Protein AF-A0A8J2MJJ6-F1 (afdb_monomer_lite)

Structure (mmCIF, N/CA/C/O backbone):
data_AF-A0A8J2MJJ6-F1
#
_entry.id   AF-A0A8J2MJJ6-F1
#
loop_
_atom_site.group_PDB
_atom_site.id
_atom_site.type_symbol
_atom_site.label_atom_id
_atom_site.label_alt_id
_atom_site.label_comp_id
_atom_site.label_asym_id
_atom_site.label_entity_id
_atom_site.label_seq_id
_atom_site.pdbx_PDB_ins_code
_atom_site.Cartn_x
_atom_site.Cartn_y
_atom_site.Cartn_z
_atom_site.occupancy
_atom_site.B_iso_or_equiv
_atom_site.auth_seq_id
_atom_site.auth_comp_id
_atom_site.auth_asym_id
_atom_site.auth_atom_id
_atom_site.pdbx_PDB_model_num
ATOM 1 N N . MET A 1 1 ? -18.517 8.571 19.992 1.00 84.81 1 MET A N 1
ATOM 2 C CA . MET A 1 1 ? -18.341 7.914 18.681 1.00 84.81 1 MET A CA 1
ATOM 3 C C . MET A 1 1 ? -19.197 8.511 17.552 1.00 84.81 1 MET A C 1
ATOM 5 O O . MET A 1 1 ? -19.397 7.864 16.522 1.00 84.81 1 MET A O 1
ATOM 9 N N . LYS A 1 2 ? -19.684 9.758 17.660 1.00 85.12 2 LYS A N 1
ATOM 10 C CA . LYS A 1 2 ? -20.504 10.366 16.591 1.00 85.12 2 LYS A CA 1
ATOM 11 C C . LYS A 1 2 ? -19.733 10.505 15.276 1.00 85.12 2 LYS A C 1
ATOM 13 O O . LYS A 1 2 ? -20.265 10.233 14.202 1.00 85.12 2 LYS A O 1
ATOM 18 N N . ILE A 1 3 ? -18.442 10.830 15.363 1.00 86.75 3 ILE A N 1
ATOM 19 C CA . ILE A 1 3 ? -17.573 11.029 14.196 1.00 86.75 3 ILE A CA 1
ATOM 20 C C . ILE A 1 3 ? -17.414 9.770 13.328 1.00 86.75 3 ILE A C 1
ATOM 22 O O . ILE A 1 3 ? -17.288 9.872 12.106 1.00 86.75 3 ILE A O 1
ATOM 26 N N . ASN A 1 4 ? -17.454 8.574 13.927 1.00 92.12 4 ASN A N 1
ATOM 27 C CA . ASN A 1 4 ? -17.310 7.317 13.203 1.00 92.12 4 ASN A CA 1
ATOM 28 C C . ASN A 1 4 ? -18.625 6.544 13.027 1.00 92.12 4 ASN A C 1
ATOM 30 O O . ASN A 1 4 ? -18.599 5.500 12.388 1.00 92.12 4 ASN A O 1
ATOM 34 N N . GLU A 1 5 ? -19.774 7.052 13.483 1.00 91.94 5 GLU A N 1
ATOM 35 C CA . GLU A 1 5 ? -21.062 6.332 13.547 1.00 91.94 5 GLU A CA 1
ATOM 36 C C . GLU A 1 5 ? -21.533 5.696 12.222 1.00 91.94 5 GLU A C 1
ATOM 38 O O . GLU A 1 5 ? -22.182 4.639 12.208 1.00 91.94 5 GLU A O 1
ATOM 43 N N . ASN A 1 6 ? -21.196 6.339 11.103 1.00 91.69 6 ASN A N 1
ATOM 44 C CA . ASN A 1 6 ? -21.551 5.906 9.749 1.00 91.69 6 ASN A CA 1
ATOM 45 C C . ASN A 1 6 ? -20.327 5.475 8.926 1.00 91.69 6 ASN A C 1
ATOM 47 O O . ASN A 1 6 ? -20.420 5.244 7.720 1.00 91.69 6 ASN A O 1
ATOM 51 N N . THR A 1 7 ? -19.168 5.347 9.574 1.00 92.31 7 THR A N 1
ATOM 52 C CA . THR A 1 7 ? -17.912 4.988 8.921 1.00 92.31 7 THR A CA 1
ATOM 53 C C . THR A 1 7 ? -17.757 3.475 8.864 1.00 92.31 7 THR A C 1
ATOM 55 O O . THR A 1 7 ? -17.744 2.795 9.884 1.00 92.31 7 THR A O 1
ATOM 58 N N . ARG A 1 8 ? -17.570 2.935 7.657 1.00 94.62 8 ARG A N 1
ATOM 59 C CA . ARG A 1 8 ? -17.193 1.534 7.439 1.00 94.62 8 ARG A CA 1
ATOM 60 C C . ARG A 1 8 ? -15.858 1.477 6.715 1.00 94.62 8 ARG A C 1
ATOM 62 O O . ARG A 1 8 ? -15.744 1.998 5.606 1.00 94.62 8 ARG A O 1
ATOM 69 N N . ILE A 1 9 ? -14.879 0.797 7.305 1.00 93.69 9 ILE A N 1
ATOM 70 C CA . ILE A 1 9 ? -13.542 0.651 6.722 1.00 93.69 9 ILE A CA 1
ATOM 71 C C . ILE A 1 9 ? -13.375 -0.792 6.264 1.00 93.69 9 ILE A C 1
ATOM 73 O O . ILE A 1 9 ? -13.513 -1.728 7.043 1.00 93.69 9 ILE A O 1
ATOM 77 N N . VAL A 1 10 ? -13.102 -0.978 4.978 1.00 91.44 10 VAL A N 1
ATOM 78 C CA . VAL A 1 10 ? -13.082 -2.299 4.349 1.00 91.44 10 VAL A CA 1
ATOM 79 C C . VAL A 1 10 ? -11.641 -2.682 4.011 1.00 91.44 10 VAL A C 1
ATOM 81 O O . VAL A 1 10 ? -11.024 -2.068 3.142 1.00 91.44 10 VAL A O 1
ATOM 84 N N . GLY A 1 11 ? -11.119 -3.700 4.696 1.00 86.44 11 GLY A N 1
ATOM 85 C CA . GLY A 1 11 ? -9.836 -4.343 4.415 1.00 86.44 11 GLY A CA 1
ATOM 86 C C . GLY A 1 11 ? -9.973 -5.580 3.529 1.00 86.44 11 GLY A C 1
ATOM 87 O O . GLY A 1 11 ? -11.052 -5.910 3.041 1.00 86.44 11 GLY A O 1
ATOM 88 N N . SER A 1 12 ? -8.865 -6.282 3.315 1.00 88.25 12 SER A N 1
ATOM 89 C CA . SER A 1 12 ? -8.806 -7.542 2.569 1.00 88.25 12 SER A CA 1
ATOM 90 C C . SER A 1 12 ? -9.345 -8.736 3.362 1.00 88.25 12 SER A C 1
ATOM 92 O O . SER A 1 12 ? -10.073 -9.542 2.790 1.00 88.25 12 SER A O 1
ATOM 94 N N . LYS A 1 13 ? -9.040 -8.845 4.663 1.00 91.69 13 LYS A N 1
ATOM 95 C CA . LYS A 1 13 ? -9.528 -9.918 5.548 1.00 91.69 13 LYS A CA 1
ATOM 96 C C . LYS A 1 13 ? -10.545 -9.446 6.573 1.00 91.69 13 LYS A C 1
ATOM 98 O O . LYS A 1 13 ? -11.310 -10.267 7.067 1.00 91.69 13 LYS A O 1
ATOM 103 N N . VAL A 1 14 ? -10.538 -8.158 6.909 1.00 96.69 14 VAL A N 1
ATOM 104 C CA . VAL A 1 14 ? -11.404 -7.604 7.955 1.00 96.69 14 VAL A CA 1
ATOM 105 C C . VAL A 1 14 ? -12.248 -6.436 7.464 1.00 96.69 14 VAL A C 1
ATOM 107 O O . VAL A 1 14 ? -11.865 -5.715 6.540 1.00 96.69 14 VAL A O 1
ATOM 110 N N . VAL A 1 15 ? -13.392 -6.228 8.108 1.00 96.50 15 VAL A N 1
ATOM 111 C CA . VAL A 1 15 ? -14.224 -5.030 7.959 1.00 96.50 15 VAL A CA 1
ATOM 112 C C . VAL A 1 15 ? -14.374 -4.384 9.331 1.00 96.50 15 VAL A C 1
ATOM 114 O O . VAL A 1 15 ? -14.760 -5.056 10.280 1.00 96.50 15 VAL A O 1
ATOM 117 N N . LEU A 1 16 ? -14.073 -3.092 9.437 1.00 98.19 16 LEU A N 1
ATOM 118 C CA . LEU A 1 16 ? -14.297 -2.309 10.648 1.00 98.19 16 LEU A CA 1
ATOM 119 C C . LEU A 1 16 ? -15.645 -1.604 10.545 1.00 98.19 16 LEU A C 1
ATOM 121 O O . LEU A 1 16 ? -15.906 -0.882 9.574 1.00 98.19 16 LEU A O 1
ATOM 125 N N . VAL A 1 17 ? -16.493 -1.814 11.546 1.00 96.88 17 VAL A N 1
ATOM 126 C CA . VAL A 1 17 ? -17.811 -1.181 11.656 1.00 96.88 17 VAL A CA 1
ATOM 127 C C . VAL A 1 17 ? -17.960 -0.500 13.012 1.00 96.88 17 VAL A C 1
ATOM 129 O O . VAL A 1 17 ? -17.363 -0.961 13.977 1.00 96.88 17 VAL A O 1
ATOM 132 N N . PRO A 1 18 ? -18.754 0.570 13.134 1.00 96.62 18 PRO A N 1
ATOM 133 C CA . PRO A 1 18 ? -18.891 1.284 14.401 1.00 96.62 18 PRO A CA 1
ATOM 134 C C . PRO A 1 18 ? -19.569 0.384 15.432 1.00 96.62 18 PRO A C 1
ATOM 136 O O . PRO A 1 18 ? -20.508 -0.342 15.083 1.00 96.62 18 PRO A O 1
ATOM 139 N N . TYR A 1 19 ? -19.111 0.420 16.683 1.00 96.50 19 TYR A N 1
ATOM 140 C CA . TYR A 1 19 ? -19.786 -0.298 17.764 1.00 96.50 19 TYR A CA 1
ATOM 141 C C . TYR A 1 19 ? -21.174 0.303 18.019 1.00 96.50 19 TYR A C 1
ATOM 143 O O . TYR A 1 19 ? -21.346 1.519 18.085 1.00 96.50 19 TYR A O 1
ATOM 151 N N . LYS A 1 20 ? -22.184 -0.569 18.057 1.00 95.06 20 LYS A N 1
ATOM 152 C CA . LYS A 1 20 ? -23.613 -0.247 18.146 1.00 95.06 20 LYS A CA 1
ATOM 153 C C . LYS A 1 20 ? -24.289 -1.266 19.055 1.00 95.06 20 LYS A C 1
ATOM 155 O O . LYS A 1 20 ? -23.831 -2.405 19.138 1.00 95.06 20 LYS A O 1
ATOM 160 N N . LYS A 1 21 ? -25.446 -0.891 19.604 1.00 95.75 21 LYS A N 1
ATOM 161 C CA . LYS A 1 21 ? -26.267 -1.691 20.528 1.00 95.75 21 LYS A CA 1
ATOM 162 C C . LYS A 1 21 ? -26.433 -3.170 20.145 1.00 95.75 21 LYS A C 1
ATOM 164 O O . LYS A 1 21 ? -26.354 -4.044 20.996 1.00 95.75 21 LYS A O 1
ATOM 169 N N . LYS A 1 22 ? -26.590 -3.476 18.852 1.00 95.31 22 LYS A N 1
ATOM 170 C CA . LYS A 1 22 ? -26.747 -4.855 18.343 1.00 95.31 22 LYS A CA 1
ATOM 171 C C . LYS A 1 22 ? -25.532 -5.779 18.541 1.00 95.31 22 LYS A C 1
ATOM 173 O O . LYS A 1 22 ? -25.658 -6.975 18.324 1.00 95.31 22 LYS A O 1
ATOM 178 N N . TYR A 1 23 ? -24.357 -5.240 18.868 1.00 96.88 23 TYR A N 1
ATOM 179 C CA . TYR A 1 23 ? -23.132 -6.018 19.089 1.00 96.88 23 TYR A CA 1
ATOM 180 C C . TYR A 1 23 ? -22.866 -6.305 20.575 1.00 96.88 23 TYR A C 1
ATOM 182 O O . TYR A 1 23 ? -22.004 -7.127 20.877 1.00 96.88 23 TYR A O 1
ATOM 190 N N . VAL A 1 24 ? -23.604 -5.652 21.482 1.00 97.19 24 VAL A N 1
ATOM 191 C CA . VAL A 1 24 ? -23.372 -5.691 22.936 1.00 97.19 24 VAL A CA 1
ATOM 192 C C . VAL A 1 24 ? -23.472 -7.109 23.484 1.00 97.19 24 VAL A C 1
ATOM 194 O O . VAL A 1 24 ? -22.571 -7.549 24.182 1.00 97.19 24 VAL A O 1
ATOM 197 N N . GLU A 1 25 ? -24.497 -7.877 23.106 1.00 96.75 25 GLU A N 1
ATOM 198 C CA . GLU A 1 25 ? -24.670 -9.244 23.619 1.00 96.75 25 GLU A CA 1
ATOM 199 C C . GLU A 1 25 ? -23.474 -10.146 23.300 1.00 96.75 25 GLU A C 1
ATOM 201 O O . GLU A 1 25 ? -23.004 -10.890 24.162 1.00 96.75 25 GLU A O 1
ATOM 206 N N . ARG A 1 26 ? -22.953 -10.066 22.066 1.00 95.62 26 ARG A N 1
ATOM 207 C CA . ARG A 1 26 ? -21.780 -10.843 21.647 1.00 95.62 26 ARG A CA 1
ATOM 208 C C . ARG A 1 26 ? -20.516 -10.357 22.348 1.00 95.62 26 ARG A C 1
ATOM 210 O O . ARG A 1 26 ? -19.723 -11.188 22.781 1.00 95.62 26 ARG A O 1
ATOM 217 N N . TYR A 1 27 ? -20.349 -9.041 22.465 1.00 96.19 27 TYR A N 1
ATOM 218 C CA . TYR A 1 27 ? -19.224 -8.427 23.166 1.00 96.19 27 TYR A CA 1
ATOM 219 C C . TYR A 1 27 ? -19.194 -8.838 24.645 1.00 96.19 27 TYR A C 1
ATOM 221 O O . TYR A 1 27 ? -18.171 -9.315 25.129 1.00 96.19 27 TYR A O 1
ATOM 229 N N . HIS A 1 28 ? -20.343 -8.798 25.321 1.00 96.62 28 HIS A N 1
ATOM 230 C CA . HIS A 1 28 ? -20.502 -9.250 26.700 1.00 96.62 28 HIS A CA 1
ATOM 231 C C . HIS A 1 28 ? -20.108 -10.728 26.876 1.00 96.62 28 HIS A C 1
ATOM 233 O O . HIS A 1 28 ? -19.464 -11.078 27.861 1.00 96.62 28 HIS A O 1
ATOM 239 N N . GLN A 1 29 ? -20.404 -11.615 25.910 1.00 96.44 29 GLN A N 1
ATOM 240 C CA . GLN A 1 29 ? -19.910 -13.001 25.990 1.00 96.44 29 GLN A CA 1
ATOM 241 C C . GLN A 1 29 ? -18.379 -13.089 25.957 1.00 96.44 29 GLN A C 1
ATOM 243 O O . GLN A 1 29 ? -17.812 -13.948 26.629 1.00 96.44 29 GLN A O 1
ATOM 248 N N . TRP A 1 30 ? -17.698 -12.227 25.195 1.00 96.06 30 TRP A N 1
ATOM 249 C CA . TRP A 1 30 ? -16.234 -12.168 25.217 1.00 96.06 30 TRP A CA 1
ATOM 250 C C . TRP A 1 30 ? -15.717 -11.646 26.554 1.00 96.06 30 TRP A C 1
ATOM 252 O O . TRP A 1 30 ? -14.783 -12.224 27.108 1.00 96.06 30 TRP A O 1
ATOM 262 N N . MET A 1 31 ? -16.364 -10.622 27.108 1.00 95.69 31 MET A N 1
ATOM 263 C CA . MET A 1 31 ? -15.999 -10.037 28.398 1.00 95.69 31 MET A CA 1
ATOM 264 C C . MET A 1 31 ? -16.260 -10.956 29.593 1.00 95.69 31 MET A C 1
ATOM 266 O O . MET A 1 31 ? -15.887 -10.597 30.695 1.00 95.69 31 MET A O 1
ATOM 270 N N . LYS A 1 32 ? -16.798 -12.170 29.419 1.00 95.31 32 LYS A N 1
ATOM 271 C CA . LYS A 1 32 ? -16.792 -13.214 30.467 1.00 95.31 32 LYS A CA 1
ATOM 272 C C . LYS A 1 32 ? -15.454 -13.944 30.599 1.00 95.31 32 LYS A C 1
ATOM 274 O O . LYS A 1 32 ? -15.270 -14.726 31.526 1.00 95.31 32 LYS A O 1
ATOM 279 N N . SER A 1 33 ? -14.540 -13.758 29.649 1.00 96.62 33 SER A N 1
ATOM 280 C CA . SER A 1 33 ? -13.234 -14.409 29.668 1.00 96.62 33 SER A CA 1
ATOM 281 C C . SER A 1 33 ? -12.250 -13.623 30.532 1.00 96.62 33 SER A C 1
ATOM 283 O O . SER A 1 33 ? -11.837 -12.536 30.137 1.00 96.62 33 SER A O 1
ATOM 285 N N . GLU A 1 34 ? -11.762 -14.231 31.614 1.00 95.94 34 GLU A N 1
ATOM 286 C CA . GLU A 1 34 ? -10.716 -13.652 32.481 1.00 95.94 34 GLU A CA 1
ATOM 287 C C . GLU A 1 34 ? -9.446 -13.282 31.693 1.00 95.94 34 GLU A C 1
ATOM 289 O O . GLU A 1 34 ? -8.884 -12.209 31.879 1.00 95.94 34 GLU A O 1
ATOM 294 N N . GLU A 1 35 ? -9.039 -14.128 30.733 1.00 94.38 35 GLU A N 1
ATOM 295 C CA . GLU A 1 35 ? -7.921 -13.837 29.815 1.00 94.38 35 GLU A CA 1
ATOM 296 C C . GLU A 1 35 ? -8.117 -12.503 29.074 1.00 94.38 35 GLU A C 1
ATOM 298 O O . GLU A 1 35 ? -7.177 -11.725 28.944 1.00 94.38 35 GLU A O 1
ATOM 303 N N . LEU A 1 36 ? -9.324 -12.239 28.560 1.00 94.69 36 LEU A N 1
ATOM 304 C CA . LEU A 1 36 ? -9.599 -11.009 27.818 1.00 94.69 36 LEU A CA 1
ATOM 305 C C . LEU A 1 36 ? -9.658 -9.809 28.757 1.00 94.69 36 LEU A C 1
ATOM 307 O O . LEU A 1 36 ? -8.969 -8.837 28.480 1.00 94.69 36 LEU A O 1
ATOM 311 N N . GLN A 1 37 ? -10.380 -9.921 29.875 1.00 94.88 37 GLN A N 1
ATOM 312 C CA . GLN A 1 37 ? -10.460 -8.881 30.906 1.00 94.88 37 GLN A CA 1
ATOM 313 C C . GLN A 1 37 ? -9.070 -8.436 31.381 1.00 94.88 37 GLN A C 1
ATOM 315 O O . GLN A 1 37 ? -8.785 -7.243 31.415 1.00 94.88 37 GLN A O 1
ATOM 320 N N . TYR A 1 38 ? -8.173 -9.385 31.674 1.00 94.31 38 TYR A N 1
ATOM 321 C CA . TYR A 1 38 ? -6.800 -9.080 32.078 1.00 94.31 38 TYR A CA 1
ATOM 322 C C . TYR A 1 38 ? -6.031 -8.326 30.985 1.00 94.31 38 TYR A C 1
ATOM 324 O O . TYR A 1 38 ? -5.415 -7.292 31.244 1.00 94.31 38 TYR A O 1
ATOM 332 N N . LEU A 1 39 ? -6.088 -8.824 29.744 1.00 91.56 39 LEU A N 1
ATOM 333 C CA . LEU A 1 39 ? -5.346 -8.246 28.622 1.00 91.56 39 LEU A CA 1
ATOM 334 C C . LEU A 1 39 ? -5.864 -6.867 28.194 1.00 91.56 39 LEU A C 1
ATOM 336 O O . LEU A 1 39 ? -5.083 -6.097 27.634 1.00 91.56 39 LEU A O 1
ATOM 340 N N . THR A 1 40 ? -7.145 -6.571 28.419 1.00 90.94 40 THR A N 1
ATOM 341 C CA . THR A 1 40 ? -7.770 -5.272 28.117 1.00 90.94 40 THR A CA 1
ATOM 342 C C . THR A 1 40 ? -7.882 -4.356 29.335 1.00 90.94 40 THR A C 1
ATOM 344 O O . THR A 1 40 ? -8.346 -3.230 29.189 1.00 90.94 40 THR A O 1
ATOM 347 N N . GLY A 1 41 ? -7.488 -4.814 30.529 1.00 89.25 41 GLY A N 1
ATOM 348 C CA . GLY A 1 41 ? -7.658 -4.062 31.777 1.00 89.25 41 GLY A CA 1
ATOM 349 C C . GLY A 1 41 ? -9.124 -3.754 32.101 1.00 89.25 41 GLY A C 1
ATOM 350 O O . GLY A 1 41 ? -9.420 -2.692 32.638 1.00 89.25 41 GLY A O 1
ATOM 351 N N . SER A 1 42 ? -10.048 -4.636 31.711 1.00 90.50 42 SER A N 1
ATOM 352 C CA . SER A 1 42 ? -11.493 -4.433 31.857 1.00 90.50 42 SER A CA 1
ATOM 353 C C . SER A 1 42 ? -12.050 -5.153 33.082 1.00 90.50 42 SER A C 1
ATOM 355 O O . SER A 1 42 ? -11.649 -6.275 33.383 1.00 90.50 42 SER A O 1
ATOM 357 N N . GLU A 1 43 ? -13.017 -4.529 33.750 1.00 91.12 43 GLU A N 1
ATOM 358 C CA . GLU A 1 43 ? -13.764 -5.135 34.854 1.00 91.12 43 GLU A CA 1
ATOM 359 C C . GLU A 1 43 ? -15.009 -5.883 34.338 1.00 91.12 43 GLU A C 1
ATOM 361 O O . GLU A 1 43 ? -15.566 -5.511 33.300 1.00 91.12 43 GLU A O 1
ATOM 366 N N . PRO A 1 44 ? -15.459 -6.951 35.024 1.00 92.94 44 PRO A N 1
ATOM 367 C CA . PRO A 1 44 ? -16.682 -7.652 34.657 1.00 92.94 44 PRO A CA 1
ATOM 368 C C . PRO A 1 44 ? -17.914 -6.770 34.892 1.00 92.94 44 PRO A C 1
ATOM 370 O O . PRO A 1 44 ? -18.130 -6.281 35.997 1.00 92.94 44 PRO A O 1
ATOM 373 N N . LEU A 1 45 ? -18.756 -6.643 33.868 1.00 94.94 45 LEU A N 1
ATOM 374 C CA . LEU A 1 45 ? -20.013 -5.896 33.915 1.00 94.94 45 LEU A CA 1
ATOM 375 C C . LEU A 1 45 ? -21.214 -6.821 33.696 1.00 94.94 45 LEU A C 1
ATOM 377 O O . LEU A 1 45 ? -21.127 -7.839 33.002 1.00 94.94 45 LEU A O 1
ATOM 381 N N . THR A 1 46 ? -22.359 -6.446 34.257 1.00 96.62 46 THR A N 1
ATOM 382 C CA . THR A 1 46 ? -23.663 -7.009 33.887 1.00 96.62 46 THR A CA 1
ATOM 383 C C . THR A 1 46 ? -24.035 -6.621 32.453 1.00 96.62 46 THR A C 1
ATOM 385 O O . THR A 1 46 ? -23.484 -5.684 31.872 1.00 96.62 46 THR A O 1
ATOM 388 N N . ILE A 1 47 ? -24.982 -7.341 31.844 1.00 96.62 47 ILE A N 1
ATOM 389 C CA . ILE A 1 47 ? -25.407 -7.033 30.472 1.00 96.62 47 ILE A CA 1
ATOM 390 C C . ILE A 1 47 ? -26.077 -5.650 30.385 1.00 96.62 47 ILE A C 1
ATOM 392 O O . ILE A 1 47 ? -25.912 -4.945 29.392 1.00 96.62 47 ILE A O 1
ATOM 396 N N . GLU A 1 48 ? -26.788 -5.224 31.430 1.00 96.50 48 GLU A N 1
ATOM 397 C CA . GLU A 1 48 ? -27.381 -3.891 31.533 1.00 96.50 48 GLU A CA 1
ATOM 398 C C . GLU A 1 48 ? -26.311 -2.791 31.596 1.00 96.50 48 GLU A C 1
ATOM 400 O O . GLU A 1 48 ? -26.426 -1.786 30.890 1.00 96.50 48 GLU A O 1
ATOM 405 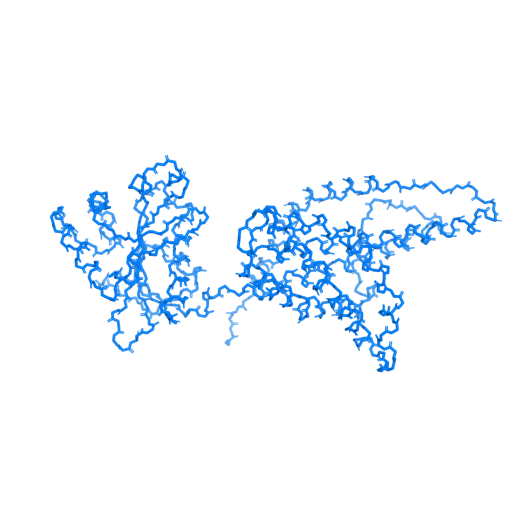N N . GLU A 1 49 ? -25.251 -2.991 32.382 1.00 96.38 49 GLU A N 1
ATOM 406 C CA . GLU A 1 49 ? -24.112 -2.066 32.466 1.00 96.38 49 GLU A CA 1
ATOM 407 C C . GLU A 1 49 ? -23.347 -1.981 31.138 1.00 96.38 49 GLU A C 1
ATOM 409 O O . GLU A 1 49 ? -22.967 -0.890 30.721 1.00 96.38 49 GLU A O 1
ATOM 414 N N . GLU A 1 50 ? -23.195 -3.091 30.410 1.00 96.19 50 GLU A N 1
ATOM 415 C CA . GLU A 1 50 ? -22.605 -3.100 29.063 1.00 96.19 50 GLU A CA 1
ATOM 416 C C . GLU A 1 50 ? -23.414 -2.250 28.071 1.00 96.19 50 GLU A C 1
ATOM 418 O O . GLU A 1 50 ? -22.848 -1.517 27.254 1.00 96.19 50 GLU A O 1
ATOM 423 N N . TYR A 1 51 ? -24.749 -2.290 28.150 1.00 97.44 51 TYR A N 1
ATOM 424 C CA . TYR A 1 51 ? -25.598 -1.414 27.339 1.00 97.44 51 TYR A CA 1
ATOM 425 C C . TYR A 1 51 ? -25.422 0.062 27.702 1.00 97.44 51 TYR A C 1
ATOM 427 O O . TYR A 1 51 ? -25.325 0.897 26.799 1.00 97.44 51 TYR A O 1
ATOM 435 N N . GLN A 1 52 ? -25.353 0.386 28.995 1.00 96.38 52 GLN A N 1
ATOM 436 C CA . GLN A 1 52 ? -25.121 1.755 29.466 1.00 96.38 52 GLN A CA 1
ATOM 437 C C . GLN A 1 52 ? -23.734 2.264 29.051 1.00 96.38 52 GLN A C 1
ATOM 439 O O . GLN A 1 52 ? -23.595 3.393 28.577 1.00 96.38 52 GLN A O 1
ATOM 444 N N . MET A 1 53 ? -22.710 1.416 29.153 1.00 94.00 53 MET A N 1
ATOM 445 C CA . MET A 1 53 ? -21.349 1.721 28.721 1.00 94.00 53 MET A CA 1
ATOM 446 C C . MET A 1 53 ? -21.269 1.916 27.203 1.00 94.00 53 MET A C 1
ATOM 448 O O . MET A 1 53 ? -20.622 2.844 26.719 1.00 94.00 53 MET A O 1
ATOM 452 N N . GLN A 1 54 ? -21.968 1.090 26.422 1.00 95.44 54 GLN A N 1
ATOM 453 C CA . GLN A 1 54 ? -22.039 1.276 24.975 1.00 95.44 54 GLN A CA 1
ATOM 454 C C . GLN A 1 54 ? -22.677 2.622 24.613 1.00 95.44 54 GLN A C 1
ATOM 456 O O . GLN A 1 54 ? -22.205 3.288 23.688 1.00 95.44 54 GLN A O 1
ATOM 461 N N . GLU A 1 55 ? -23.736 3.027 25.315 1.00 94.69 55 GLU A N 1
ATOM 462 C CA . GLU A 1 55 ? -24.397 4.318 25.114 1.00 94.69 55 GLU A CA 1
ATOM 463 C C . GLU A 1 55 ? -23.500 5.498 25.513 1.00 94.69 55 GLU A C 1
ATOM 465 O O . GLU A 1 55 ? -23.418 6.480 24.768 1.00 94.69 55 GLU A O 1
ATOM 470 N N . SER A 1 56 ? -22.762 5.395 26.622 1.00 94.12 56 SER A N 1
ATOM 471 C CA . SER A 1 56 ? -21.815 6.438 27.029 1.00 94.12 56 SER A CA 1
ATOM 472 C C . SER A 1 56 ? -20.693 6.605 25.999 1.00 94.12 56 SER A C 1
ATOM 474 O O . SER A 1 56 ? -20.446 7.716 25.534 1.00 94.12 56 SER A O 1
ATOM 476 N N . TRP A 1 57 ? -20.098 5.506 25.522 1.00 92.06 57 TRP A N 1
ATOM 477 C CA . TRP A 1 57 ? -19.074 5.541 24.471 1.00 92.06 57 TRP A CA 1
ATOM 478 C C . TRP A 1 57 ? -19.621 6.068 23.146 1.00 92.06 57 TRP A C 1
ATOM 480 O O . TRP A 1 57 ? -18.936 6.784 22.411 1.00 92.06 57 TRP A O 1
ATOM 490 N N . HIS A 1 58 ? -20.875 5.745 22.826 1.00 91.81 58 HIS A N 1
ATOM 491 C CA . HIS A 1 58 ? -21.516 6.259 21.625 1.00 91.81 58 HIS A CA 1
ATOM 492 C C . HIS A 1 58 ? -21.570 7.793 21.628 1.00 91.81 58 HIS A C 1
ATOM 494 O O . HIS A 1 58 ? -21.258 8.422 20.611 1.00 91.81 58 HIS A O 1
ATOM 500 N N . ASN A 1 59 ? -21.870 8.380 22.787 1.00 91.56 59 ASN A N 1
ATOM 501 C CA . ASN A 1 59 ? -21.980 9.821 22.986 1.00 91.56 59 ASN A CA 1
ATOM 502 C C . ASN A 1 59 ? -20.646 10.540 23.249 1.00 91.56 59 ASN A C 1
ATOM 504 O O . ASN A 1 59 ? -20.615 11.762 23.158 1.00 91.56 59 ASN A O 1
ATOM 508 N N . ASP A 1 60 ? -19.559 9.814 23.513 1.00 89.81 60 ASP A N 1
ATOM 509 C CA . ASP A 1 60 ? -18.230 10.383 23.774 1.00 89.81 60 ASP A CA 1
ATOM 510 C C . ASP A 1 60 ? -17.548 10.887 22.487 1.00 89.81 60 ASP A C 1
ATOM 512 O O . ASP A 1 60 ? -17.204 10.103 21.599 1.00 89.81 60 ASP A O 1
ATOM 516 N N . ASP A 1 61 ? -17.336 12.194 22.359 1.00 87.88 61 ASP A N 1
ATOM 517 C CA . ASP A 1 61 ? -16.725 12.796 21.167 1.00 87.88 61 ASP A CA 1
ATOM 518 C C . ASP A 1 61 ? -15.224 12.481 21.017 1.00 87.88 61 ASP A C 1
ATOM 520 O O . ASP A 1 61 ? -14.696 12.538 19.904 1.00 87.88 61 ASP A O 1
ATOM 524 N N . ASN A 1 62 ? -14.564 12.044 22.092 1.00 89.69 62 ASN A N 1
ATOM 525 C CA . ASN A 1 62 ? -13.139 11.721 22.118 1.00 89.69 62 ASN A CA 1
ATOM 526 C C . ASN A 1 62 ? -12.857 10.223 21.942 1.00 89.69 62 ASN A C 1
ATOM 528 O O . ASN A 1 62 ? -11.701 9.798 21.959 1.00 89.69 62 ASN A O 1
ATOM 532 N N . LYS A 1 63 ? -13.892 9.405 21.723 1.00 91.00 63 LYS A N 1
ATOM 533 C CA . LYS A 1 63 ? -13.751 7.957 21.544 1.00 91.00 63 LYS A CA 1
ATOM 534 C C . LYS A 1 63 ? -14.257 7.488 20.185 1.00 91.00 63 LYS A C 1
ATOM 536 O O . LYS A 1 63 ? -15.383 7.774 19.766 1.00 91.00 63 LYS A O 1
ATOM 541 N N . CYS A 1 64 ? -13.430 6.692 19.509 1.00 93.94 64 CYS A N 1
ATOM 542 C CA . CYS A 1 64 ? -13.760 5.996 18.268 1.00 93.94 64 CYS A CA 1
ATOM 543 C C . CYS A 1 64 ? -13.553 4.488 18.429 1.00 93.94 64 CYS A C 1
ATOM 545 O O . CYS A 1 64 ? -12.431 4.005 18.302 1.00 93.94 64 CYS A O 1
ATOM 547 N N . THR A 1 65 ? -14.635 3.737 18.630 1.00 95.81 65 THR A N 1
ATOM 548 C CA . THR A 1 65 ? -14.596 2.267 18.691 1.00 95.81 65 THR A CA 1
ATOM 549 C C . THR A 1 65 ? -15.110 1.649 17.398 1.00 95.81 65 THR A C 1
ATOM 551 O O . THR A 1 65 ? -16.171 2.020 16.881 1.00 95.81 65 THR A O 1
ATOM 554 N N . PHE A 1 66 ? -14.385 0.657 16.893 1.00 97.94 66 PHE A N 1
ATOM 555 C CA . PHE A 1 66 ? -14.819 -0.190 15.795 1.00 97.94 66 PHE A CA 1
ATOM 556 C C . PHE A 1 66 ? -14.828 -1.656 16.210 1.00 97.94 66 PHE A C 1
ATOM 558 O O . PHE A 1 66 ? -13.860 -2.164 16.763 1.00 97.94 66 PHE A O 1
ATOM 565 N N . ILE A 1 67 ? -15.885 -2.365 15.835 1.00 98.12 67 ILE A N 1
ATOM 566 C CA . ILE A 1 67 ? -15.923 -3.821 15.846 1.00 98.12 67 ILE A CA 1
ATOM 567 C C . ILE A 1 67 ? -15.228 -4.343 14.589 1.00 98.12 67 ILE A C 1
ATOM 569 O O . ILE A 1 67 ? -15.481 -3.877 13.473 1.00 98.12 67 ILE A O 1
ATOM 573 N N . ILE A 1 68 ? -14.360 -5.329 14.783 1.00 98.44 68 ILE A N 1
ATOM 574 C CA . ILE A 1 68 ? -13.633 -6.031 13.734 1.00 98.44 68 ILE A CA 1
ATOM 575 C C . ILE A 1 68 ? -14.464 -7.239 13.312 1.00 98.44 68 ILE A C 1
ATOM 577 O O . ILE A 1 68 ? -14.754 -8.124 14.120 1.00 98.44 68 ILE A O 1
ATOM 581 N N . LEU A 1 69 ? -14.816 -7.293 12.030 1.00 97.88 69 LEU A N 1
ATOM 582 C CA . LEU A 1 69 ? -15.528 -8.409 11.418 1.00 97.88 69 LEU A CA 1
ATOM 583 C C . LEU A 1 69 ? -14.598 -9.207 10.501 1.00 97.88 69 LEU A C 1
ATOM 585 O O . LEU A 1 69 ? -13.820 -8.611 9.754 1.00 97.88 69 LEU A O 1
ATOM 589 N N . ASP A 1 70 ? -14.714 -10.535 10.494 1.00 96.38 70 ASP A N 1
ATOM 590 C CA . ASP A 1 70 ? -14.137 -11.389 9.450 1.00 96.38 70 ASP A CA 1
ATOM 591 C C . ASP A 1 70 ? -14.894 -11.153 8.141 1.00 96.38 70 ASP A C 1
ATOM 593 O O . ASP A 1 70 ? -16.083 -11.458 8.029 1.00 96.38 70 ASP A O 1
ATOM 597 N N . ARG A 1 71 ? -14.198 -10.628 7.130 1.00 91.69 71 ARG A N 1
ATOM 598 C CA . ARG A 1 71 ? -14.793 -10.301 5.833 1.00 91.69 71 ARG A CA 1
ATOM 599 C C . ARG A 1 71 ? -15.389 -11.524 5.136 1.00 91.69 71 ARG A C 1
ATOM 601 O O . ARG A 1 71 ? -16.473 -11.434 4.570 1.00 91.69 71 ARG A O 1
ATOM 608 N N . ASN A 1 72 ? -14.705 -12.667 5.191 1.00 89.81 72 ASN A N 1
ATOM 609 C CA . ASN A 1 72 ? -15.155 -13.873 4.496 1.00 89.81 72 ASN A CA 1
ATOM 610 C C . ASN A 1 72 ? -16.461 -14.419 5.086 1.00 89.81 72 ASN A C 1
ATOM 612 O O . ASN A 1 72 ? -17.233 -15.053 4.364 1.00 89.81 72 ASN A O 1
ATOM 616 N N . ARG A 1 73 ? -16.682 -14.212 6.393 1.00 90.44 73 ARG A N 1
ATOM 617 C CA . ARG A 1 73 ? -17.941 -14.549 7.072 1.00 90.44 73 ARG A CA 1
ATOM 618 C C . ARG A 1 73 ? -18.991 -13.477 6.827 1.00 90.44 73 ARG A C 1
ATOM 620 O O . ARG A 1 73 ? -20.096 -13.816 6.433 1.00 90.44 73 ARG A O 1
ATOM 627 N N . PHE A 1 74 ? -18.616 -12.206 6.929 1.00 88.44 74 PHE A N 1
ATOM 628 C CA . PHE A 1 74 ? -19.512 -11.068 6.724 1.00 8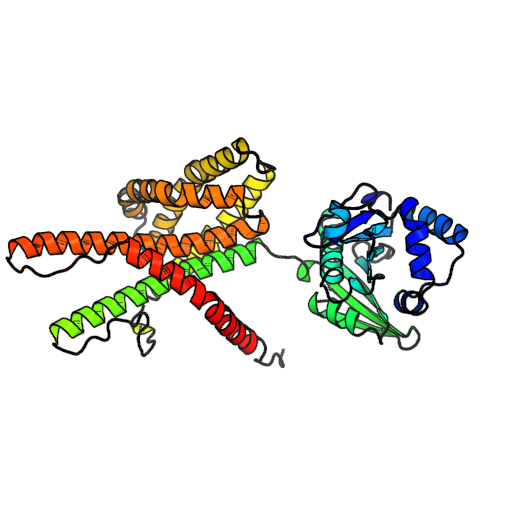8.44 74 PHE A CA 1
ATOM 629 C C . PHE A 1 74 ? -20.205 -11.071 5.360 1.00 88.44 74 PHE A C 1
ATOM 631 O O . PHE A 1 74 ? -21.383 -10.744 5.273 1.00 88.44 74 PHE A O 1
ATOM 638 N N . ASP A 1 75 ? -19.506 -11.492 4.305 1.00 81.25 75 ASP A N 1
ATOM 639 C CA . ASP A 1 75 ? -20.089 -11.593 2.963 1.00 81.25 75 ASP A CA 1
ATOM 640 C C . ASP A 1 75 ? -21.127 -12.739 2.842 1.00 81.25 75 ASP A C 1
ATOM 642 O O . ASP A 1 75 ? -21.838 -12.824 1.841 1.00 81.25 75 ASP A O 1
ATOM 646 N N . LYS A 1 76 ? -21.223 -13.630 3.841 1.00 82.31 76 LYS A N 1
ATOM 647 C CA . LYS A 1 76 ? -22.074 -14.836 3.847 1.00 82.31 76 LYS A CA 1
ATOM 648 C C . LYS A 1 76 ? -23.116 -14.866 4.968 1.00 82.31 76 LYS A C 1
ATOM 650 O O . LYS A 1 76 ? -24.132 -15.538 4.822 1.00 82.31 76 LYS A O 1
ATOM 655 N N . THR A 1 77 ? -22.852 -14.207 6.091 1.00 86.75 77 THR A N 1
ATOM 656 C CA . THR A 1 77 ? -23.655 -14.267 7.320 1.00 86.75 77 THR A CA 1
ATOM 657 C C . THR A 1 77 ? -24.003 -12.868 7.818 1.00 86.75 77 THR A C 1
ATOM 659 O O . THR A 1 77 ? -23.644 -11.859 7.214 1.00 86.75 77 THR A O 1
ATOM 662 N N . ASN A 1 78 ? -24.719 -12.779 8.940 1.00 88.69 78 ASN A N 1
ATOM 663 C CA . ASN A 1 78 ? -25.019 -11.486 9.541 1.00 88.69 78 ASN A CA 1
ATOM 664 C C . ASN A 1 78 ? -23.751 -10.841 10.169 1.00 88.69 78 ASN A C 1
ATOM 666 O O . ASN A 1 78 ? -22.737 -11.516 10.400 1.00 88.69 78 ASN A O 1
ATOM 670 N N . PRO A 1 79 ? -23.787 -9.525 10.463 1.00 90.44 79 PRO A N 1
ATOM 671 C CA . PRO A 1 79 ? -22.646 -8.818 11.039 1.00 90.44 79 PRO A CA 1
ATOM 672 C C . PRO A 1 79 ? -22.225 -9.314 12.429 1.00 90.44 79 PRO A C 1
ATOM 674 O O . PRO A 1 79 ? -21.046 -9.230 12.749 1.00 90.44 79 PRO A O 1
ATOM 677 N N . VAL A 1 80 ? -23.159 -9.811 13.244 1.00 93.88 80 VAL A N 1
ATOM 678 C CA . VAL A 1 80 ? -22.894 -10.245 14.627 1.00 93.88 80 VAL A CA 1
ATOM 679 C C . VAL A 1 80 ? -22.097 -11.554 14.635 1.00 93.88 80 VAL A C 1
ATOM 681 O O . VAL A 1 80 ? -21.080 -11.651 15.312 1.00 93.88 80 VAL A O 1
ATOM 684 N N . ASP A 1 81 ? -22.464 -12.516 13.790 1.00 93.38 81 ASP A N 1
ATOM 685 C CA . ASP A 1 81 ? -21.765 -13.808 13.660 1.00 93.38 81 ASP A CA 1
ATOM 686 C C . ASP A 1 81 ? -20.364 -13.678 13.046 1.00 93.38 81 ASP A C 1
ATOM 688 O O . ASP A 1 81 ? -19.526 -14.580 13.125 1.00 93.38 81 ASP A O 1
ATOM 692 N N . SER A 1 82 ? -20.106 -12.535 12.413 1.00 95.88 82 SER A N 1
ATOM 693 C CA . SER A 1 82 ? -18.826 -12.222 11.785 1.00 95.88 82 SER A CA 1
ATOM 694 C C . SER A 1 82 ? -17.864 -11.511 12.735 1.00 95.88 82 SER A C 1
ATOM 696 O O . SER A 1 82 ? -16.725 -11.263 12.347 1.00 95.88 82 SER A O 1
ATOM 698 N N . MET A 1 83 ? -18.300 -11.162 13.949 1.00 97.75 83 MET A N 1
ATOM 699 C CA . MET A 1 83 ? -17.491 -10.464 14.947 1.00 97.75 83 MET A CA 1
ATOM 700 C C . MET A 1 83 ? -16.278 -11.298 15.369 1.00 97.75 83 MET A C 1
ATOM 702 O O . MET A 1 83 ? -16.418 -12.463 15.735 1.00 97.75 83 MET A O 1
ATOM 706 N N . ILE A 1 84 ? -15.087 -10.691 15.341 1.00 98.00 84 ILE A N 1
ATOM 707 C CA . ILE A 1 84 ? -13.835 -11.336 15.774 1.00 98.00 84 ILE A CA 1
ATOM 708 C C . ILE A 1 84 ? -13.055 -10.564 16.842 1.00 98.00 84 ILE A C 1
ATOM 710 O O . ILE A 1 84 ? -12.153 -11.131 17.462 1.00 98.00 84 ILE A O 1
ATOM 714 N N . GLY A 1 85 ? -13.381 -9.291 17.055 1.00 97.88 85 GLY A N 1
ATOM 715 C CA . GLY A 1 85 ? -12.760 -8.437 18.061 1.00 97.88 85 GLY A CA 1
ATOM 716 C C . GLY A 1 85 ? -13.176 -6.978 17.903 1.00 97.88 85 GLY A C 1
ATOM 717 O O . GLY A 1 85 ? -14.149 -6.688 17.205 1.00 97.88 85 GLY A O 1
ATOM 718 N N . ASP A 1 86 ? -12.415 -6.068 18.492 1.00 97.75 86 ASP A N 1
ATOM 719 C CA . ASP A 1 86 ? -12.615 -4.621 18.414 1.00 97.75 86 ASP A CA 1
ATOM 720 C C . ASP A 1 86 ? -11.277 -3.864 18.400 1.00 97.75 86 ASP A C 1
ATOM 722 O O . ASP A 1 86 ? -10.201 -4.418 18.647 1.00 97.75 86 ASP A O 1
ATOM 726 N N . THR A 1 87 ? -11.339 -2.592 18.025 1.00 97.31 87 THR A N 1
ATOM 727 C CA . THR A 1 87 ? -10.209 -1.671 18.078 1.00 97.31 87 THR A CA 1
ATOM 728 C C . THR A 1 87 ? -10.690 -0.245 18.320 1.00 97.31 87 THR A C 1
ATOM 730 O O . THR A 1 87 ? -11.748 0.159 17.826 1.00 97.31 87 THR A O 1
ATOM 733 N N . ASN A 1 88 ? -9.906 0.513 19.083 1.00 95.81 88 ASN A N 1
ATOM 734 C CA . ASN A 1 88 ? -10.298 1.805 19.631 1.00 95.81 88 ASN A CA 1
ATOM 735 C C . ASN A 1 88 ? -9.237 2.870 19.359 1.00 95.81 88 ASN A C 1
ATOM 737 O O . ASN A 1 88 ? -8.044 2.566 19.342 1.00 95.81 88 ASN A O 1
ATOM 741 N N . LEU A 1 89 ? -9.683 4.114 19.184 1.00 95.25 89 LEU A N 1
ATOM 742 C CA . LEU A 1 89 ? -8.865 5.314 19.351 1.00 95.25 89 LEU A CA 1
ATOM 743 C C . LEU A 1 89 ? -9.478 6.189 20.444 1.00 95.25 89 LEU A C 1
ATOM 745 O O . LEU A 1 89 ? -10.662 6.529 20.353 1.00 95.25 89 LEU A O 1
ATOM 749 N N . TYR A 1 90 ? -8.662 6.571 21.421 1.00 93.38 90 TYR A N 1
ATOM 750 C CA . TYR A 1 90 ? -9.006 7.530 22.468 1.00 93.38 90 TYR A CA 1
ATOM 751 C C . TYR A 1 90 ? -8.221 8.822 22.274 1.00 93.38 90 TYR A C 1
ATOM 753 O O . TYR A 1 90 ? -7.004 8.797 22.088 1.00 93.38 90 TYR A O 1
ATOM 761 N N . LEU A 1 91 ? -8.932 9.942 22.334 1.00 89.69 91 LEU A N 1
ATOM 762 C CA . LEU A 1 91 ? -8.452 11.301 22.089 1.00 89.69 91 LEU A CA 1
ATOM 763 C C . LEU A 1 91 ? -8.568 12.120 23.379 1.00 89.69 91 LEU A C 1
ATOM 765 O O . LEU A 1 91 ? -9.204 13.168 23.415 1.00 89.69 91 LEU A O 1
ATOM 769 N N . ASN A 1 92 ? -8.028 11.582 24.470 1.00 75.00 92 ASN A N 1
ATOM 770 C CA . ASN A 1 92 ? -8.300 12.091 25.817 1.00 75.00 92 ASN A CA 1
ATOM 771 C C . ASN A 1 92 ? -7.216 13.040 26.345 1.00 75.00 92 ASN A C 1
ATOM 773 O O . ASN A 1 92 ? -7.336 13.535 27.463 1.00 75.00 92 ASN A O 1
ATOM 777 N N . ASP A 1 93 ? -6.158 13.283 25.569 1.00 76.25 93 ASP A N 1
ATOM 778 C CA . ASP A 1 93 ? -5.052 14.140 25.981 1.00 76.25 93 ASP A CA 1
ATOM 779 C C . ASP A 1 93 ? -5.308 15.590 25.544 1.00 76.25 93 ASP A C 1
ATOM 781 O O . ASP A 1 93 ? -5.219 15.936 24.365 1.00 76.25 93 ASP A O 1
ATOM 785 N N . ILE A 1 94 ? -5.678 16.434 26.511 1.00 71.88 94 ILE A N 1
ATOM 786 C CA . ILE A 1 94 ? -5.960 17.859 26.288 1.00 71.88 94 ILE A CA 1
ATOM 787 C C . ILE A 1 94 ? -4.667 18.615 25.936 1.00 71.88 94 ILE A C 1
ATOM 789 O O . ILE A 1 94 ? -4.713 19.600 25.196 1.00 71.88 94 ILE A O 1
ATOM 793 N N . GLU A 1 95 ? -3.519 18.155 26.442 1.00 77.06 95 GLU A N 1
ATOM 794 C CA . GLU A 1 95 ? -2.209 18.760 26.189 1.00 77.06 95 GLU A CA 1
ATOM 795 C C . GLU A 1 95 ? -1.624 18.290 24.849 1.00 77.06 95 GLU A C 1
ATOM 797 O O . GLU A 1 95 ? -0.962 19.063 24.152 1.00 77.06 95 GLU A O 1
ATOM 802 N N . GLU A 1 96 ? -1.934 17.056 24.437 1.00 82.00 96 GLU A N 1
ATOM 803 C CA . GLU A 1 96 ? -1.557 16.485 23.141 1.00 82.00 96 GLU A CA 1
ATOM 804 C C . GLU A 1 96 ? -2.780 16.188 22.233 1.00 82.00 96 GLU A C 1
ATOM 806 O O . GLU A 1 96 ? -3.053 15.029 21.911 1.00 82.00 96 GLU A O 1
ATOM 811 N N . PRO A 1 97 ? -3.483 17.208 21.697 1.00 79.56 97 PRO A N 1
ATOM 812 C CA . PRO A 1 97 ? -4.756 17.035 20.975 1.00 79.56 97 PRO A CA 1
ATOM 813 C C . PRO A 1 97 ? -4.660 16.245 19.655 1.00 79.56 97 PRO A C 1
ATOM 815 O O . PRO A 1 97 ? -5.677 15.894 19.059 1.00 79.56 97 PRO A O 1
ATOM 818 N N . PHE A 1 98 ? -3.445 15.982 19.163 1.00 87.38 98 PHE A N 1
ATOM 819 C CA . PHE A 1 98 ? -3.188 15.185 17.956 1.00 87.38 98 PHE A CA 1
ATOM 820 C C . PHE A 1 98 ? -2.568 13.813 18.258 1.00 87.38 98 PHE A C 1
ATOM 822 O O . PHE A 1 98 ? -2.136 13.125 17.325 1.00 87.38 98 PHE A O 1
ATOM 829 N N . THR A 1 99 ? -2.540 13.415 19.531 1.00 92.25 99 THR A N 1
ATOM 830 C CA . THR A 1 99 ? -2.138 12.084 19.983 1.00 92.25 99 THR A CA 1
ATOM 831 C C . THR A 1 99 ? -3.377 11.222 20.199 1.00 92.25 99 THR A C 1
ATOM 833 O O . THR A 1 99 ? -4.346 11.657 20.816 1.00 92.25 99 THR A O 1
ATOM 836 N N . ALA A 1 100 ? -3.350 9.983 19.707 1.00 95.06 100 ALA A N 1
ATOM 837 C CA . ALA A 1 100 ? -4.401 9.008 19.985 1.00 95.06 100 ALA A CA 1
ATOM 838 C C . ALA A 1 100 ? -3.834 7.763 20.669 1.00 95.06 100 ALA A C 1
ATOM 840 O O . ALA A 1 100 ? -2.872 7.160 20.182 1.00 95.06 100 ALA A O 1
ATOM 841 N N . GLU A 1 101 ? -4.468 7.336 21.758 1.00 95.38 101 GLU A N 1
ATOM 842 C CA . GLU A 1 101 ? -4.227 6.015 22.332 1.00 95.38 101 GLU A CA 1
ATOM 843 C C . GLU A 1 101 ? -4.996 4.973 21.517 1.00 95.38 101 GLU A C 1
ATOM 845 O O . GLU A 1 101 ? -6.201 5.104 21.303 1.00 95.38 101 GLU A O 1
ATOM 850 N N . CYS A 1 102 ? -4.286 3.973 20.999 1.00 95.12 102 CYS A N 1
ATOM 851 C CA . CYS A 1 102 ? -4.833 2.937 20.140 1.00 95.12 102 CYS A CA 1
ATOM 852 C C . CYS A 1 102 ? -4.825 1.576 20.834 1.00 95.12 102 CYS A C 1
ATOM 854 O O . CYS A 1 102 ? -3.793 1.099 21.305 1.00 95.12 102 CYS A O 1
ATOM 856 N N . GLU A 1 103 ? -5.985 0.928 20.833 1.00 95.25 103 GLU A N 1
ATOM 857 C CA . GLU A 1 103 ? -6.181 -0.391 21.429 1.00 95.25 103 GLU A CA 1
ATOM 858 C C . GLU A 1 103 ? -6.721 -1.369 20.394 1.00 95.25 103 GLU A C 1
ATOM 860 O O . GLU A 1 103 ? -7.393 -0.994 19.424 1.00 95.25 103 GLU A O 1
ATOM 865 N N . ILE A 1 104 ? -6.427 -2.649 20.596 1.00 96.56 104 ILE A N 1
ATOM 866 C CA . ILE A 1 104 ? -6.939 -3.720 19.753 1.00 96.56 104 ILE A CA 1
ATOM 867 C C . ILE A 1 104 ? -7.085 -5.016 20.542 1.00 96.56 104 ILE A C 1
ATOM 869 O O . ILE A 1 104 ? -6.141 -5.478 21.182 1.00 96.56 104 ILE A O 1
ATOM 873 N N . MET A 1 105 ? -8.238 -5.658 20.389 1.00 96.38 105 MET A N 1
ATOM 874 C CA . MET A 1 105 ? -8.508 -6.991 20.905 1.00 96.38 105 MET A CA 1
ATOM 875 C C . MET A 1 105 ? -8.971 -7.899 19.764 1.00 96.38 105 MET A C 1
ATOM 877 O O . MET A 1 105 ? -9.857 -7.559 18.989 1.00 96.38 105 MET A O 1
ATOM 881 N N . ILE A 1 106 ? -8.396 -9.103 19.676 1.00 97.38 106 ILE A N 1
ATOM 882 C CA . ILE A 1 106 ? -8.936 -10.196 18.853 1.00 97.38 106 ILE A CA 1
ATOM 883 C C . ILE A 1 106 ? -9.471 -11.265 19.798 1.00 97.38 106 ILE A C 1
ATOM 885 O O . ILE A 1 106 ? -8.728 -12.135 20.269 1.00 97.38 106 ILE A O 1
ATOM 889 N N . ALA A 1 107 ? -10.765 -11.172 20.089 1.00 96.69 107 ALA A N 1
ATOM 890 C CA . ALA A 1 107 ? -11.450 -12.049 21.026 1.00 96.69 107 ALA A CA 1
ATOM 891 C C . ALA A 1 107 ? -11.512 -13.490 20.503 1.00 96.69 107 ALA A C 1
ATOM 893 O O . ALA A 1 107 ? -11.156 -14.432 21.213 1.00 96.69 107 ALA A O 1
ATOM 894 N N . GLU A 1 108 ? -11.856 -13.667 19.226 1.00 96.00 108 GLU A N 1
ATOM 895 C CA . GLU A 1 108 ? -12.006 -14.989 18.623 1.00 96.00 108 GLU A CA 1
ATOM 896 C C . GLU A 1 108 ? -10.654 -15.683 18.431 1.00 96.00 108 GLU A C 1
ATOM 898 O O . GLU A 1 108 ? -9.849 -15.310 17.572 1.00 96.00 108 GLU A O 1
ATOM 903 N N . LYS A 1 109 ? -10.415 -16.763 19.188 1.00 93.94 109 LYS A N 1
ATOM 904 C CA . LYS A 1 109 ? -9.166 -17.544 19.118 1.00 93.94 109 LYS A CA 1
ATOM 905 C C . LYS A 1 109 ? -8.875 -18.041 17.701 1.00 93.94 109 LYS A C 1
ATOM 907 O O . LYS A 1 109 ? -7.724 -18.008 17.273 1.00 93.94 109 LYS A O 1
ATOM 912 N N . CYS A 1 110 ? -9.915 -18.417 16.951 1.00 93.00 110 CYS A N 1
ATOM 913 C CA . CYS A 1 110 ? -9.777 -18.856 15.565 1.00 93.00 110 CYS A CA 1
ATOM 914 C C . CYS A 1 110 ? -9.217 -17.764 14.636 1.00 93.00 110 CYS A C 1
ATOM 916 O O . CYS A 1 110 ? -8.536 -18.103 13.678 1.00 93.00 110 CYS A O 1
ATOM 918 N N . ALA A 1 111 ? -9.433 -16.476 14.923 1.00 94.06 111 ALA A N 1
ATOM 919 C CA . ALA A 1 111 ? -8.948 -15.354 14.115 1.00 94.06 111 ALA A CA 1
ATOM 920 C C . ALA A 1 111 ? -7.511 -14.914 14.472 1.00 94.06 111 ALA A C 1
ATOM 922 O O . ALA A 1 111 ? -6.851 -14.196 13.705 1.00 94.06 111 ALA A O 1
ATOM 923 N N . ARG A 1 112 ? -6.986 -15.351 15.625 1.00 93.50 112 ARG A N 1
ATOM 924 C CA . ARG A 1 112 ? -5.619 -15.038 16.070 1.00 93.50 112 ARG A CA 1
ATOM 925 C C . ARG A 1 112 ? -4.585 -15.725 15.167 1.00 93.50 112 ARG A C 1
ATOM 927 O O . ARG A 1 112 ? -4.821 -16.781 14.593 1.00 93.50 112 ARG A O 1
ATOM 934 N N . GLY A 1 113 ? -3.423 -15.094 14.984 1.00 89.81 113 GLY A N 1
ATOM 935 C CA . GLY A 1 113 ? -2.350 -15.618 14.120 1.00 89.81 113 GLY A CA 1
ATOM 936 C C . GLY A 1 113 ? -2.602 -15.500 12.607 1.00 89.81 113 GLY A C 1
ATOM 937 O O . GLY A 1 113 ? -1.684 -15.709 11.819 1.00 89.81 113 GLY A O 1
ATOM 938 N N . GLN A 1 114 ? -3.793 -15.071 12.171 1.00 92.19 114 GLN A N 1
ATOM 939 C CA . GLN A 1 114 ? -4.143 -14.952 10.747 1.00 92.19 114 GLN A CA 1
ATOM 940 C C . GLN A 1 114 ? -3.822 -13.585 10.115 1.00 92.19 114 GLN A C 1
ATOM 942 O O . GLN A 1 114 ? -4.205 -13.315 8.971 1.00 92.19 114 GLN A O 1
ATOM 947 N N . LYS A 1 115 ? -3.111 -12.711 10.839 1.00 92.00 115 LYS A N 1
ATOM 948 C CA . LYS A 1 115 ? -2.861 -11.297 10.484 1.00 92.00 115 LYS A CA 1
ATOM 949 C C . LYS A 1 115 ? -4.125 -10.421 10.393 1.00 92.00 115 LYS A C 1
ATOM 951 O O . LYS A 1 115 ? -4.045 -9.321 9.862 1.00 92.00 115 LYS A O 1
ATOM 956 N N . MET A 1 116 ? -5.264 -10.869 10.927 1.00 95.31 116 MET A N 1
ATOM 957 C CA . MET A 1 116 ? -6.493 -10.063 10.983 1.00 95.31 116 MET A CA 1
ATOM 958 C C . MET A 1 116 ? -6.339 -8.857 11.921 1.00 95.31 116 MET A C 1
ATOM 960 O O . MET A 1 116 ? -6.623 -7.740 11.509 1.00 95.31 116 MET A O 1
ATOM 964 N N . GLY A 1 117 ? -5.778 -9.053 13.123 1.00 95.06 117 GLY A N 1
ATOM 965 C CA . GLY A 1 117 ? -5.474 -7.939 14.034 1.00 95.06 117 GLY A CA 1
ATOM 966 C C . GLY A 1 117 ? -4.445 -6.956 13.468 1.00 95.06 117 GLY A C 1
ATOM 967 O O . GLY A 1 117 ? -4.624 -5.750 13.558 1.00 95.06 117 GLY A O 1
ATOM 968 N N . TRP A 1 118 ? -3.422 -7.466 12.774 1.00 93.69 118 TRP A N 1
ATOM 969 C CA . TRP A 1 118 ? -2.447 -6.633 12.058 1.00 93.69 118 TRP A CA 1
ATOM 970 C C . TRP A 1 118 ? -3.119 -5.708 11.035 1.00 93.69 118 TRP A C 1
ATOM 972 O O . TRP A 1 118 ? -2.819 -4.519 10.969 1.00 93.69 118 TRP A O 1
ATOM 982 N N . GLU A 1 119 ? -4.024 -6.254 10.221 1.00 94.62 119 GLU A N 1
ATOM 983 C CA . GLU A 1 119 ? -4.751 -5.469 9.227 1.00 94.62 119 GLU A CA 1
ATOM 984 C C . GLU A 1 119 ? -5.719 -4.473 9.876 1.00 94.62 119 GLU A C 1
ATOM 986 O O . GLU A 1 119 ? -5.731 -3.313 9.474 1.00 94.62 119 GLU A O 1
ATOM 991 N N . ALA A 1 120 ? -6.475 -4.890 10.896 1.00 97.00 120 ALA A N 1
ATOM 992 C CA . ALA A 1 120 ? -7.380 -4.012 11.636 1.00 97.00 120 ALA A CA 1
ATOM 993 C C . ALA A 1 120 ? -6.641 -2.806 12.238 1.00 97.00 120 ALA A C 1
ATOM 995 O O . ALA A 1 120 ? -7.081 -1.670 12.058 1.00 97.00 120 ALA A O 1
ATOM 996 N N . LEU A 1 121 ? -5.475 -3.041 12.850 1.00 95.44 121 LEU A N 1
ATOM 997 C CA . LEU A 1 121 ? -4.641 -1.985 13.414 1.00 95.44 121 LEU A CA 1
ATOM 998 C C . LEU A 1 121 ? -4.138 -1.015 12.330 1.00 95.44 121 LEU A C 1
ATOM 1000 O O . LEU A 1 121 ? -4.240 0.195 12.485 1.00 95.44 121 LEU A O 1
ATOM 1004 N N . ILE A 1 122 ? -3.673 -1.506 11.176 1.00 93.38 122 ILE A N 1
ATOM 1005 C CA . ILE A 1 122 ? -3.285 -0.621 10.060 1.00 93.38 122 ILE A CA 1
ATOM 1006 C C . ILE A 1 122 ? -4.466 0.234 9.580 1.00 93.38 122 ILE A C 1
ATOM 1008 O O . ILE A 1 122 ? -4.287 1.415 9.276 1.00 93.38 122 ILE A O 1
ATOM 1012 N N . LEU A 1 123 ? -5.664 -0.347 9.485 1.00 94.31 123 LEU A N 1
ATOM 1013 C CA . LEU A 1 123 ? -6.853 0.364 9.018 1.00 94.31 123 LEU A CA 1
ATOM 1014 C C . LEU A 1 123 ? -7.269 1.482 9.977 1.00 94.31 123 LEU A C 1
ATOM 1016 O O . LEU A 1 123 ? -7.561 2.583 9.506 1.00 94.31 123 LEU A O 1
ATOM 1020 N N . ILE A 1 124 ? -7.264 1.235 11.291 1.00 95.44 124 ILE A N 1
ATOM 1021 C CA . ILE A 1 124 ? -7.632 2.266 12.268 1.00 95.44 124 ILE A CA 1
ATOM 1022 C C . ILE A 1 124 ? -6.558 3.358 12.383 1.00 95.44 124 ILE A C 1
ATOM 1024 O O . ILE A 1 124 ? -6.901 4.538 12.402 1.00 95.44 124 ILE A O 1
ATOM 1028 N N . LEU A 1 125 ? -5.266 3.008 12.328 1.00 93.88 125 LEU A N 1
ATOM 1029 C CA . LEU A 1 125 ? -4.173 3.990 12.288 1.00 93.88 125 LEU A CA 1
ATOM 1030 C C . LEU A 1 125 ? -4.246 4.851 11.018 1.00 93.88 125 LEU A C 1
ATOM 1032 O O . LEU A 1 125 ? -4.001 6.056 11.038 1.00 93.88 125 LEU A O 1
ATOM 1036 N N . ARG A 1 126 ? -4.623 4.262 9.881 1.00 91.31 126 ARG A N 1
ATOM 1037 C CA . ARG A 1 126 ? -4.855 5.026 8.653 1.00 91.31 126 ARG A CA 1
ATOM 1038 C C . ARG A 1 126 ? -6.052 5.968 8.795 1.00 91.31 126 ARG A C 1
ATOM 1040 O O . ARG A 1 126 ? -5.958 7.117 8.370 1.00 91.31 126 ARG A O 1
ATOM 1047 N N . TYR A 1 127 ? -7.147 5.503 9.397 1.00 92.19 127 TYR A N 1
ATOM 1048 C CA . TYR A 1 127 ? -8.319 6.334 9.676 1.00 92.19 127 TYR A CA 1
ATOM 1049 C C . TYR A 1 127 ? -7.972 7.522 10.578 1.00 92.19 127 TYR A C 1
ATOM 1051 O O . TYR A 1 127 ? -8.319 8.650 10.234 1.00 92.19 127 TYR A O 1
ATOM 1059 N N . GLY A 1 128 ? -7.215 7.305 11.657 1.00 92.38 128 GLY A N 1
ATOM 1060 C CA . GLY A 1 128 ? -6.778 8.393 12.530 1.00 92.38 128 GLY A CA 1
ATOM 1061 C C . GLY A 1 128 ? -5.931 9.441 11.794 1.00 92.38 128 GLY A C 1
ATOM 1062 O O . GLY A 1 128 ? -6.156 10.635 11.961 1.00 92.38 128 GLY A O 1
ATOM 1063 N N . ILE A 1 129 ? -5.046 9.033 10.875 1.00 89.75 129 ILE A N 1
ATOM 1064 C CA . ILE A 1 129 ? -4.242 9.973 10.068 1.00 89.75 129 ILE A CA 1
ATOM 1065 C C . ILE A 1 129 ? -5.121 10.753 9.080 1.00 89.75 129 ILE A C 1
ATOM 1067 O O . ILE A 1 129 ? -5.000 11.973 8.943 1.00 89.75 129 ILE A O 1
ATOM 1071 N N . GLU A 1 130 ? -5.968 10.050 8.327 1.00 84.94 130 GLU A N 1
ATOM 1072 C CA . GLU A 1 130 ? -6.702 10.634 7.202 1.00 84.94 130 GLU A CA 1
ATOM 1073 C C . GLU A 1 130 ? -7.908 11.462 7.664 1.00 84.94 130 GLU A C 1
ATOM 1075 O O . GLU A 1 130 ? -8.093 12.586 7.179 1.00 84.94 130 GLU A O 1
ATOM 1080 N N . ALA A 1 131 ? -8.698 10.927 8.597 1.00 87.38 131 ALA A N 1
ATOM 1081 C CA . ALA A 1 131 ? -9.952 11.514 9.057 1.00 87.38 131 ALA A CA 1
ATOM 1082 C C . ALA A 1 131 ? -9.777 12.382 10.309 1.00 87.38 131 ALA A C 1
ATOM 1084 O O . ALA A 1 131 ? -10.306 13.488 10.339 1.00 87.38 131 ALA A O 1
ATOM 1085 N N . LEU A 1 132 ? -9.006 11.914 11.297 1.00 89.44 132 LEU A N 1
ATOM 1086 C CA . LEU A 1 132 ? -8.877 12.576 12.606 1.00 89.44 132 LEU A CA 1
ATOM 1087 C C . LEU A 1 132 ? -7.625 13.465 12.731 1.00 89.44 132 LEU A C 1
ATOM 1089 O O . LEU A 1 132 ? -7.464 14.166 13.720 1.00 89.44 132 LEU A O 1
ATOM 1093 N N . LYS A 1 133 ? -6.746 13.466 11.718 1.00 88.81 133 LYS A N 1
ATOM 1094 C CA . LYS A 1 133 ? -5.490 14.244 11.668 1.00 88.81 133 LYS A CA 1
ATOM 1095 C C . LYS A 1 133 ? -4.496 13.927 12.792 1.00 88.81 133 LYS A C 1
ATOM 1097 O O . LYS A 1 133 ? -3.659 14.762 13.123 1.00 88.81 133 LYS A O 1
ATOM 1102 N N . ILE A 1 134 ? -4.531 12.698 13.302 1.00 91.94 134 ILE A N 1
ATOM 1103 C CA . ILE A 1 134 ? -3.600 12.210 14.324 1.00 91.94 134 ILE A CA 1
ATOM 1104 C C . ILE A 1 134 ? -2.175 12.179 13.775 1.00 91.94 134 ILE A C 1
ATOM 1106 O O . ILE A 1 134 ? -1.924 11.685 12.667 1.00 91.94 134 ILE A O 1
ATOM 1110 N N . ASN A 1 135 ? -1.238 12.716 14.557 1.00 90.81 135 ASN A N 1
ATOM 1111 C CA . ASN A 1 135 ? 0.180 12.776 14.216 1.00 90.81 135 ASN A CA 1
ATOM 1112 C C . ASN A 1 135 ? 1.052 11.867 15.096 1.00 90.81 135 ASN A C 1
ATOM 1114 O O . ASN A 1 135 ? 2.141 11.509 14.647 1.00 90.81 135 ASN A O 1
ATOM 1118 N N . LYS A 1 136 ? 0.557 11.432 16.259 1.00 93.81 136 LYS A N 1
ATOM 1119 C CA . LYS A 1 136 ? 1.234 10.519 17.182 1.00 93.81 136 LYS A CA 1
ATOM 1120 C C . LYS A 1 136 ? 0.253 9.464 17.698 1.00 93.81 136 LYS A C 1
ATOM 1122 O O . LYS A 1 136 ? -0.900 9.760 17.991 1.00 93.81 136 LYS A O 1
ATOM 1127 N N . TYR A 1 137 ? 0.713 8.225 17.806 1.00 95.56 137 TYR A N 1
ATOM 1128 C CA . TYR A 1 137 ? -0.043 7.130 18.402 1.00 95.56 137 TYR A CA 1
ATOM 1129 C C . TYR A 1 137 ? 0.653 6.607 19.646 1.00 95.56 137 TYR A C 1
ATOM 1131 O O . TYR A 1 137 ? 1.875 6.466 19.651 1.00 95.56 137 TYR A O 1
ATOM 1139 N N . ARG A 1 138 ? -0.143 6.255 20.654 1.00 95.50 138 ARG A N 1
ATOM 1140 C CA . ARG A 1 138 ? 0.290 5.605 21.892 1.00 95.50 138 ARG A CA 1
ATOM 1141 C C . ARG A 1 138 ? -0.433 4.269 22.042 1.00 95.50 138 ARG A C 1
ATOM 1143 O O . ARG A 1 138 ? -1.579 4.143 21.626 1.00 95.50 138 ARG A O 1
ATOM 1150 N N . ALA A 1 139 ? 0.221 3.266 22.604 1.00 95.88 139 ALA A N 1
ATOM 1151 C CA . ALA A 1 139 ? -0.405 2.000 22.968 1.00 95.88 139 ALA A CA 1
ATOM 1152 C C . ALA A 1 139 ? 0.116 1.556 24.332 1.00 95.88 139 ALA A C 1
ATOM 1154 O O . ALA A 1 139 ? 1.330 1.523 24.537 1.00 95.88 139 ALA A O 1
ATOM 1155 N N . LYS A 1 140 ? -0.789 1.199 25.243 1.00 95.38 140 LYS A N 1
ATOM 1156 C CA . LYS A 1 140 ? -0.456 0.582 26.529 1.00 95.38 140 LYS A CA 1
ATOM 1157 C C . LYS A 1 140 ? -0.774 -0.902 26.459 1.00 95.38 140 LYS A C 1
ATOM 1159 O O . LYS A 1 140 ? -1.834 -1.296 25.984 1.00 95.38 140 LYS A O 1
ATOM 1164 N N . ILE A 1 141 ? 0.185 -1.740 26.834 1.00 95.94 141 ILE A N 1
ATOM 1165 C CA . ILE A 1 141 ? 0.094 -3.190 26.650 1.00 95.94 141 ILE A CA 1
ATOM 1166 C C . ILE A 1 141 ? 0.618 -3.877 27.906 1.00 95.94 141 ILE A C 1
ATOM 1168 O O . ILE A 1 141 ? 1.660 -3.474 28.418 1.00 95.94 141 ILE A O 1
ATOM 1172 N N . LYS A 1 142 ? -0.042 -4.944 28.374 1.00 95.69 142 LYS A N 1
ATOM 1173 C CA . LYS A 1 142 ? 0.495 -5.767 29.467 1.00 95.69 142 LYS A CA 1
ATOM 1174 C C . LYS A 1 142 ? 1.896 -6.296 29.145 1.00 95.69 142 LYS A C 1
ATOM 1176 O O . LYS A 1 142 ? 2.164 -6.717 28.016 1.00 95.69 142 LYS A O 1
ATOM 1181 N N . ILE A 1 143 ? 2.798 -6.249 30.126 1.00 94.44 143 ILE A N 1
ATOM 1182 C CA . ILE A 1 143 ? 4.228 -6.573 29.965 1.00 94.44 143 ILE A CA 1
ATOM 1183 C C . ILE A 1 143 ? 4.442 -8.008 29.462 1.00 94.44 143 ILE A C 1
ATOM 1185 O O . ILE A 1 143 ? 5.377 -8.256 28.699 1.00 94.44 143 ILE A O 1
ATOM 1189 N N . ASP A 1 144 ? 3.574 -8.934 29.856 1.00 94.44 144 ASP A N 1
ATOM 1190 C CA . ASP A 1 144 ? 3.604 -10.347 29.477 1.00 94.44 144 ASP A CA 1
ATOM 1191 C C . ASP A 1 144 ? 2.967 -10.629 28.098 1.00 94.44 144 ASP A C 1
ATOM 1193 O O . ASP A 1 144 ? 3.154 -11.703 27.516 1.00 94.44 144 ASP A O 1
ATOM 1197 N N . ASN A 1 145 ? 2.277 -9.651 27.498 1.00 94.19 145 ASN A N 1
ATOM 1198 C CA . ASN A 1 145 ? 1.661 -9.776 26.180 1.00 94.19 145 ASN A CA 1
ATOM 1199 C C . ASN A 1 145 ? 2.676 -9.545 25.047 1.00 94.19 145 ASN A C 1
ATOM 1201 O O . ASN A 1 145 ? 2.555 -8.649 24.199 1.00 94.19 145 ASN A O 1
ATOM 1205 N N . GLU A 1 146 ? 3.674 -10.427 24.973 1.00 93.69 146 GLU A N 1
ATOM 1206 C CA . GLU A 1 146 ? 4.731 -10.369 23.961 1.00 93.69 146 GLU A CA 1
ATOM 1207 C C . GLU A 1 146 ? 4.196 -10.364 22.522 1.00 93.69 146 GLU A C 1
ATOM 1209 O O . GLU A 1 146 ? 4.837 -9.831 21.612 1.00 93.69 146 GLU A O 1
ATOM 1214 N N . LYS A 1 147 ? 3.039 -10.996 22.283 1.00 92.38 147 LYS A N 1
ATOM 1215 C CA . LYS A 1 147 ? 2.431 -11.085 20.948 1.00 92.38 147 LYS A CA 1
ATOM 1216 C C . LYS A 1 147 ? 2.019 -9.703 20.449 1.00 92.38 147 LYS A C 1
ATOM 1218 O O . LYS A 1 147 ? 2.351 -9.363 19.309 1.00 92.38 147 LYS A O 1
ATOM 1223 N N . SER A 1 148 ? 1.342 -8.919 21.287 1.00 93.75 148 SER A N 1
ATOM 1224 C CA . SER A 1 148 ? 0.963 -7.544 20.961 1.00 93.75 148 SER A CA 1
ATOM 1225 C C . SER A 1 148 ? 2.193 -6.643 20.875 1.00 93.75 148 SER A C 1
ATOM 1227 O O . SER A 1 148 ? 2.355 -5.962 19.866 1.00 93.75 148 SER A O 1
ATOM 1229 N N . ILE A 1 149 ? 3.136 -6.726 21.820 1.00 95.00 149 ILE A N 1
ATOM 1230 C CA . ILE A 1 149 ? 4.375 -5.922 21.786 1.00 95.00 149 ILE A CA 1
ATOM 1231 C C . ILE A 1 149 ? 5.147 -6.153 20.474 1.00 95.00 149 ILE A C 1
ATOM 1233 O O . ILE A 1 149 ? 5.481 -5.212 19.754 1.00 95.00 149 ILE A O 1
ATOM 1237 N N . LYS A 1 150 ? 5.355 -7.417 20.073 1.00 94.25 150 LYS A N 1
ATOM 1238 C CA . LYS A 1 150 ? 6.012 -7.764 18.797 1.00 94.25 150 LYS A CA 1
ATOM 1239 C C . LYS A 1 150 ? 5.236 -7.263 17.576 1.00 94.25 150 LYS A C 1
ATOM 1241 O O . LYS A 1 150 ? 5.846 -6.998 16.538 1.00 94.25 150 LYS A O 1
ATOM 1246 N N . MET A 1 151 ? 3.908 -7.178 17.654 1.00 93.12 151 MET A N 1
ATOM 1247 C CA . MET A 1 151 ? 3.074 -6.619 16.590 1.00 93.12 151 MET A CA 1
ATOM 1248 C C . MET A 1 151 ? 3.275 -5.103 16.468 1.00 93.12 151 MET A C 1
ATOM 1250 O O . MET A 1 151 ? 3.583 -4.632 15.374 1.00 93.12 151 MET A O 1
ATOM 1254 N N . PHE A 1 152 ? 3.174 -4.363 17.571 1.00 94.94 152 PHE A N 1
ATOM 1255 C CA . PHE A 1 152 ? 3.352 -2.910 17.592 1.00 94.94 152 PHE A CA 1
ATOM 1256 C C . PHE A 1 152 ? 4.781 -2.493 17.202 1.00 94.94 152 PHE A C 1
ATOM 1258 O O . PHE A 1 152 ? 4.949 -1.621 16.349 1.00 94.94 152 PHE A O 1
ATOM 1265 N N . ASN A 1 153 ? 5.812 -3.202 17.672 1.00 92.31 153 ASN A N 1
ATOM 1266 C CA . ASN A 1 153 ? 7.206 -2.927 17.291 1.00 92.31 153 ASN A CA 1
ATOM 1267 C C . ASN A 1 153 ? 7.439 -3.042 15.773 1.00 92.31 153 ASN A C 1
ATOM 1269 O O . ASN A 1 153 ? 8.144 -2.237 15.163 1.00 92.31 153 ASN A O 1
ATOM 1273 N N . LYS A 1 154 ? 6.801 -4.015 15.107 1.00 89.50 154 LYS A N 1
ATOM 1274 C CA . LYS A 1 154 ? 6.873 -4.143 13.638 1.00 89.50 154 LYS A CA 1
ATOM 1275 C C . LYS A 1 154 ? 6.169 -2.997 12.904 1.00 89.50 154 LYS A C 1
ATOM 1277 O O . LYS A 1 154 ? 6.489 -2.753 11.741 1.00 89.50 154 LYS A O 1
ATOM 1282 N N . LEU A 1 155 ? 5.234 -2.311 13.559 1.00 87.06 155 LEU A N 1
ATOM 1283 C CA . LEU A 1 155 ? 4.591 -1.086 13.076 1.00 87.06 155 LEU A CA 1
ATOM 1284 C C . LEU A 1 155 ? 5.359 0.182 13.475 1.00 87.06 155 LEU A C 1
ATOM 1286 O O . LEU A 1 155 ? 4.825 1.273 13.320 1.00 87.06 155 LEU A O 1
ATOM 1290 N N . ARG A 1 156 ? 6.623 0.045 13.910 1.00 89.69 156 ARG A N 1
ATOM 1291 C CA . ARG A 1 156 ? 7.517 1.150 14.297 1.00 89.69 156 ARG A CA 1
ATOM 1292 C C . ARG A 1 156 ? 7.107 1.877 15.576 1.00 89.69 156 ARG A C 1
ATOM 1294 O O . ARG A 1 156 ? 7.578 2.988 15.800 1.00 89.69 156 ARG A O 1
ATOM 1301 N N . PHE A 1 157 ? 6.276 1.254 16.407 1.00 94.38 157 PHE A N 1
ATOM 1302 C CA . PHE A 1 157 ? 6.116 1.711 17.778 1.00 94.38 157 PHE A CA 1
ATOM 1303 C C . PHE A 1 157 ? 7.375 1.374 18.571 1.00 94.38 157 PHE A C 1
ATOM 1305 O O . PHE A 1 157 ? 7.915 0.275 18.435 1.00 94.38 157 PHE A O 1
ATOM 1312 N N . ASN A 1 158 ? 7.838 2.323 19.373 1.00 93.50 158 ASN A N 1
ATOM 1313 C CA . ASN A 1 158 ? 8.995 2.167 20.241 1.00 93.50 158 ASN A CA 1
ATOM 1314 C C . ASN A 1 158 ? 8.550 2.314 21.692 1.00 93.50 158 ASN A C 1
ATOM 1316 O O . ASN A 1 158 ? 7.671 3.118 21.993 1.00 93.50 158 ASN A O 1
ATOM 1320 N N . GLU A 1 159 ? 9.153 1.536 22.583 1.00 95.69 159 GLU A N 1
ATOM 1321 C CA . GLU A 1 159 ? 8.903 1.642 24.018 1.00 95.69 159 GLU A CA 1
ATOM 1322 C C . GLU A 1 159 ? 9.415 2.976 24.554 1.00 95.69 159 GLU 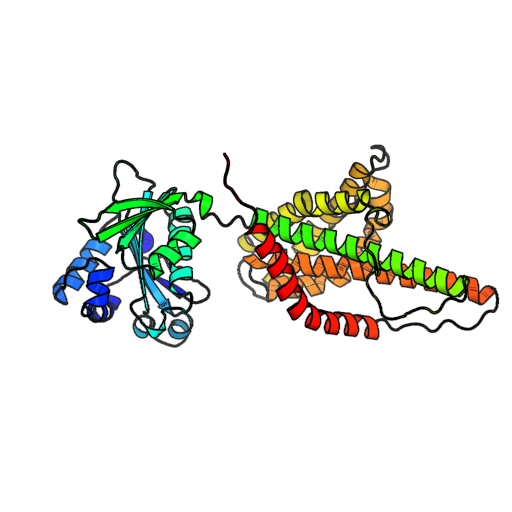A C 1
ATOM 1324 O O . GLU A 1 159 ? 10.582 3.313 24.365 1.00 95.69 159 GLU A O 1
ATOM 1329 N N . ILE A 1 160 ? 8.528 3.725 25.212 1.00 95.38 160 ILE A N 1
ATOM 1330 C CA . ILE A 1 160 ? 8.858 5.002 25.856 1.00 95.38 160 ILE A CA 1
ATOM 1331 C C . ILE A 1 160 ? 8.888 4.890 27.377 1.00 95.38 160 ILE A C 1
ATOM 1333 O O . ILE A 1 160 ? 9.629 5.613 28.039 1.00 95.38 160 ILE A O 1
ATOM 1337 N N . SER A 1 161 ? 8.085 3.993 27.947 1.00 95.50 161 SER A N 1
ATOM 1338 C CA . SER A 1 161 ? 8.011 3.792 29.386 1.00 95.50 161 SER A CA 1
ATOM 1339 C C . SER A 1 161 ? 7.503 2.394 29.719 1.00 95.50 161 SER A C 1
ATOM 1341 O O . SER A 1 161 ? 6.803 1.748 28.935 1.00 95.50 161 SER A O 1
ATOM 1343 N N . ARG A 1 162 ? 7.857 1.935 30.917 1.00 94.81 162 ARG A N 1
ATOM 1344 C CA . ARG A 1 162 ? 7.448 0.648 31.471 1.00 94.81 162 ARG A CA 1
ATOM 1345 C C . ARG A 1 162 ? 7.070 0.841 32.929 1.00 94.81 162 ARG A C 1
ATOM 1347 O O . ARG A 1 162 ? 7.890 1.301 33.719 1.00 94.81 162 ARG A O 1
ATOM 1354 N N . SER A 1 163 ? 5.841 0.482 33.280 1.00 92.44 163 SER A N 1
ATOM 1355 C CA . SER A 1 163 ? 5.346 0.506 34.651 1.00 92.44 163 SER A CA 1
ATOM 1356 C C . SER A 1 163 ? 5.236 -0.912 35.185 1.00 92.44 163 SER A C 1
ATOM 1358 O O . SER A 1 163 ? 4.400 -1.692 34.739 1.00 92.44 163 SER A O 1
ATOM 1360 N N . VAL A 1 164 ? 6.060 -1.235 36.180 1.00 90.06 164 VAL A N 1
ATOM 1361 C CA . VAL A 1 164 ? 5.960 -2.512 36.900 1.00 90.06 164 VAL A CA 1
ATOM 1362 C C . VAL A 1 164 ? 4.705 -2.543 37.775 1.00 90.06 164 VAL A C 1
ATOM 1364 O O . VAL A 1 164 ? 4.090 -3.589 37.910 1.00 90.06 164 VAL A O 1
ATOM 1367 N N . VAL A 1 165 ? 4.288 -1.392 38.315 1.00 88.00 165 VAL A N 1
ATOM 1368 C CA . VAL A 1 165 ? 3.116 -1.282 39.203 1.00 88.00 165 VAL A CA 1
ATOM 1369 C C . VAL A 1 165 ? 1.810 -1.557 38.456 1.00 88.00 165 VAL A C 1
ATOM 1371 O O . VAL A 1 165 ? 0.938 -2.231 38.987 1.00 88.00 165 VAL A O 1
ATOM 1374 N N . PHE A 1 166 ? 1.684 -1.060 37.223 1.00 86.44 166 PHE A N 1
ATOM 1375 C CA . PHE A 1 166 ? 0.502 -1.293 36.377 1.00 86.44 166 PHE A CA 1
ATOM 1376 C C . PHE A 1 166 ? 0.651 -2.526 35.469 1.00 86.44 166 PHE A C 1
ATOM 1378 O O . PHE A 1 166 ? -0.262 -2.856 34.711 1.00 86.44 166 PHE A O 1
ATOM 1385 N N . GLU A 1 167 ? 1.801 -3.206 35.544 1.00 92.50 167 GLU A N 1
ATOM 1386 C CA . GLU A 1 167 ? 2.194 -4.314 34.669 1.00 92.50 167 GLU A CA 1
ATOM 1387 C C . GLU A 1 167 ? 2.090 -3.975 33.173 1.00 92.50 167 GLU A C 1
ATOM 1389 O O . GLU A 1 167 ? 1.723 -4.815 32.353 1.00 92.50 167 GLU A O 1
ATOM 1394 N N . GLU A 1 168 ? 2.429 -2.741 32.792 1.00 94.69 168 GLU A N 1
ATOM 1395 C CA . GLU A 1 168 ? 2.209 -2.206 31.445 1.00 94.69 168 GLU A CA 1
ATOM 1396 C C . GLU A 1 168 ? 3.471 -1.617 30.814 1.00 94.69 168 GLU A C 1
ATOM 1398 O O . GLU A 1 168 ? 4.317 -1.006 31.469 1.00 94.69 168 GLU A O 1
ATOM 1403 N N . VAL A 1 169 ? 3.578 -1.772 29.499 1.00 96.25 169 VAL A N 1
ATOM 1404 C CA . VAL A 1 169 ? 4.529 -1.067 28.647 1.00 96.25 169 VAL A CA 1
ATOM 1405 C C . VAL A 1 169 ? 3.780 -0.053 27.788 1.00 96.25 169 VAL A C 1
ATOM 1407 O O . VAL A 1 169 ? 2.766 -0.383 27.172 1.00 96.25 169 VAL A O 1
ATOM 1410 N N . THR A 1 170 ? 4.293 1.175 27.732 1.00 96.62 170 THR A N 1
ATOM 1411 C CA . THR A 1 170 ? 3.780 2.220 26.844 1.00 96.62 170 THR A CA 1
ATOM 1412 C C . THR A 1 170 ? 4.679 2.322 25.623 1.00 96.62 170 THR A C 1
ATOM 1414 O O . THR A 1 170 ? 5.890 2.539 25.732 1.00 96.62 170 THR A O 1
ATOM 1417 N N . LEU A 1 171 ? 4.077 2.174 24.449 1.00 96.75 171 LEU A N 1
ATOM 1418 C CA . LEU A 1 171 ? 4.738 2.298 23.161 1.00 96.75 171 LEU A CA 1
ATOM 1419 C C . LEU A 1 171 ? 4.205 3.521 22.410 1.00 96.75 171 LEU A C 1
ATOM 1421 O O . LEU A 1 171 ? 3.002 3.774 22.427 1.00 96.75 171 LEU A O 1
ATOM 1425 N N . GLU A 1 172 ? 5.071 4.225 21.686 1.00 95.50 172 GLU A N 1
ATOM 1426 C CA . GLU A 1 172 ? 4.688 5.366 20.851 1.00 95.50 172 GLU A CA 1
ATOM 1427 C C . GLU A 1 172 ? 5.221 5.271 19.425 1.00 95.50 172 GLU A C 1
ATOM 1429 O O . GLU A 1 172 ? 6.282 4.701 19.163 1.00 95.50 172 GLU A O 1
ATOM 1434 N N . CYS A 1 173 ? 4.477 5.858 18.489 1.00 93.38 173 CYS A N 1
ATOM 1435 C CA . CYS A 1 173 ? 4.882 5.982 17.098 1.00 93.38 173 CYS A CA 1
ATOM 1436 C C . CYS A 1 173 ? 4.383 7.290 16.484 1.00 93.38 173 CYS A C 1
ATOM 1438 O O . CYS A 1 173 ? 3.192 7.605 16.553 1.00 93.38 173 CYS A O 1
ATOM 1440 N N . ASP A 1 174 ? 5.265 8.004 15.786 1.00 91.38 174 ASP A N 1
ATOM 1441 C CA . ASP A 1 174 ? 4.847 9.095 14.914 1.00 91.38 174 ASP A CA 1
ATOM 1442 C C . ASP A 1 174 ? 4.084 8.553 13.703 1.00 91.38 174 ASP A C 1
ATOM 1444 O O . ASP A 1 174 ? 4.534 7.653 12.984 1.00 91.38 174 ASP A O 1
ATOM 1448 N N . ALA A 1 175 ? 2.964 9.187 13.370 1.00 84.12 175 ALA A N 1
ATOM 1449 C CA . ALA A 1 175 ? 2.176 8.867 12.187 1.00 84.12 175 ALA A CA 1
ATOM 1450 C C . ALA A 1 175 ? 3.013 8.898 10.898 1.00 84.12 175 ALA A C 1
ATOM 1452 O O . ALA A 1 175 ? 2.719 8.178 9.945 1.00 84.12 175 ALA A O 1
ATOM 1453 N N . THR A 1 176 ? 4.070 9.716 10.838 1.00 76.50 176 THR A N 1
ATOM 1454 C CA . THR A 1 176 ? 4.985 9.792 9.688 1.00 76.50 176 THR A CA 1
ATOM 1455 C C . THR A 1 176 ? 5.776 8.506 9.455 1.00 76.50 176 THR A C 1
ATOM 1457 O O . THR A 1 176 ? 6.076 8.206 8.296 1.00 76.50 176 THR A O 1
ATOM 1460 N N . ALA A 1 177 ? 6.061 7.734 10.507 1.00 70.06 177 ALA A N 1
ATOM 1461 C CA . ALA A 1 177 ? 6.706 6.428 10.422 1.00 70.06 177 ALA A CA 1
ATOM 1462 C C . ALA A 1 177 ? 5.737 5.339 9.926 1.00 70.06 177 ALA A C 1
ATOM 1464 O O . ALA A 1 177 ? 6.159 4.387 9.267 1.00 70.06 177 ALA A O 1
ATOM 1465 N N . ILE A 1 178 ? 4.435 5.521 10.175 1.00 66.25 178 ILE A N 1
ATOM 1466 C CA . ILE A 1 178 ? 3.348 4.624 9.744 1.00 66.25 178 ILE A CA 1
ATOM 1467 C C . ILE A 1 178 ? 2.859 4.965 8.325 1.00 66.25 178 ILE A C 1
ATOM 1469 O O . ILE A 1 178 ? 2.275 4.115 7.648 1.00 66.25 178 ILE A O 1
ATOM 1473 N N . LYS A 1 179 ? 3.111 6.189 7.829 1.00 61.31 179 LYS A N 1
ATOM 1474 C CA . LYS A 1 179 ? 2.712 6.623 6.480 1.00 61.31 179 LYS A CA 1
ATOM 1475 C C . LYS A 1 179 ? 3.283 5.678 5.423 1.00 61.31 179 LYS A C 1
ATOM 1477 O O . LYS A 1 179 ? 4.448 5.770 5.033 1.00 61.31 179 LYS A O 1
ATOM 1482 N N . PHE A 1 180 ? 2.417 4.824 4.879 1.00 62.38 180 PHE A N 1
ATOM 1483 C CA . PHE A 1 180 ? 2.672 4.140 3.620 1.00 62.38 180 PHE A CA 1
ATOM 1484 C C . PHE A 1 180 ? 2.984 5.227 2.584 1.00 62.38 180 PHE A C 1
ATOM 1486 O O . PHE A 1 180 ? 2.186 6.148 2.402 1.00 62.38 180 PHE A O 1
ATOM 1493 N N . ARG A 1 181 ? 4.158 5.171 1.944 1.00 67.44 181 ARG A N 1
ATOM 1494 C CA . ARG A 1 181 ? 4.566 6.120 0.894 1.00 67.44 181 ARG A CA 1
ATOM 1495 C C . ARG A 1 181 ? 4.371 5.461 -0.475 1.00 67.44 181 ARG A C 1
ATOM 1497 O O . ARG A 1 181 ? 5.360 5.047 -1.081 1.00 67.44 181 ARG A O 1
ATOM 1504 N N . PRO A 1 182 ? 3.127 5.330 -0.980 1.00 74.88 182 PRO A N 1
ATOM 1505 C CA . PRO A 1 182 ? 2.869 4.632 -2.233 1.00 74.88 182 PRO A CA 1
ATOM 1506 C C . PRO A 1 182 ? 3.596 5.282 -3.409 1.00 74.88 182 PRO A C 1
ATOM 1508 O O . PRO A 1 182 ? 4.046 4.559 -4.284 1.00 74.88 182 PRO A O 1
ATOM 1511 N N . LEU A 1 183 ? 3.811 6.604 -3.397 1.00 83.25 183 LEU A N 1
ATOM 1512 C CA . LEU A 1 183 ? 4.672 7.274 -4.375 1.00 83.25 183 LEU A CA 1
ATOM 1513 C C . LEU A 1 183 ? 6.094 6.695 -4.376 1.00 83.25 183 LEU A C 1
ATOM 1515 O O . LEU A 1 183 ? 6.572 6.262 -5.416 1.00 83.25 183 LEU A O 1
ATOM 1519 N N . PHE A 1 184 ? 6.750 6.642 -3.212 1.00 83.81 184 PHE A N 1
ATOM 1520 C CA . PHE A 1 184 ? 8.112 6.117 -3.098 1.00 83.81 184 PHE A CA 1
ATOM 1521 C C . PHE A 1 184 ? 8.189 4.655 -3.551 1.00 83.81 184 PHE A C 1
ATOM 1523 O O . PHE A 1 184 ? 9.035 4.315 -4.372 1.00 83.81 184 PHE A O 1
ATOM 1530 N N . PHE A 1 185 ? 7.276 3.803 -3.071 1.00 84.69 185 PHE A N 1
ATOM 1531 C CA . PHE A 1 185 ? 7.245 2.393 -3.463 1.00 84.69 185 PHE A CA 1
ATOM 1532 C C . PHE A 1 185 ? 7.029 2.221 -4.972 1.00 84.69 185 PHE A C 1
ATOM 1534 O O . PHE A 1 185 ? 7.746 1.456 -5.613 1.00 84.69 185 PHE A O 1
ATOM 1541 N N . ASN A 1 186 ? 6.084 2.966 -5.547 1.00 88.69 186 ASN A N 1
ATOM 1542 C CA . ASN A 1 186 ? 5.785 2.931 -6.974 1.00 88.69 186 ASN A CA 1
ATOM 1543 C C . ASN A 1 186 ? 6.980 3.394 -7.816 1.00 88.69 186 ASN A C 1
ATOM 1545 O O . ASN A 1 186 ? 7.318 2.734 -8.797 1.00 88.69 186 ASN A O 1
ATOM 1549 N N . SER A 1 187 ? 7.656 4.471 -7.406 1.00 91.81 187 SER A N 1
ATOM 1550 C CA . SER A 1 187 ? 8.864 4.966 -8.067 1.00 91.81 187 SER A CA 1
ATOM 1551 C C . SER A 1 187 ? 10.014 3.968 -8.012 1.00 91.81 187 SER A C 1
ATOM 1553 O O . SER A 1 187 ? 10.640 3.697 -9.035 1.00 91.81 187 SER A O 1
ATOM 1555 N N . VAL A 1 188 ? 10.263 3.371 -6.842 1.00 90.44 188 VAL A N 1
ATOM 1556 C CA . VAL A 1 188 ? 11.311 2.356 -6.675 1.00 90.44 188 VAL A CA 1
ATOM 1557 C C . VAL A 1 188 ? 11.001 1.117 -7.507 1.00 90.44 188 VAL A C 1
ATOM 1559 O O . VAL A 1 188 ? 11.882 0.622 -8.210 1.00 90.44 188 VAL A O 1
ATOM 1562 N N . ALA A 1 189 ? 9.761 0.623 -7.468 1.00 90.19 189 ALA A N 1
ATOM 1563 C CA . ALA A 1 189 ? 9.351 -0.545 -8.236 1.00 90.19 189 ALA A CA 1
ATOM 1564 C C . ALA A 1 189 ? 9.508 -0.303 -9.742 1.00 90.19 189 ALA A C 1
ATOM 1566 O O . ALA A 1 189 ? 10.149 -1.101 -10.424 1.00 90.19 189 ALA A O 1
ATOM 1567 N N . TYR A 1 190 ? 8.964 0.805 -10.256 1.00 93.50 190 TYR A N 1
ATOM 1568 C CA . TYR A 1 190 ? 9.064 1.142 -11.676 1.00 93.50 190 TYR A CA 1
ATOM 1569 C C . TYR A 1 190 ? 10.514 1.305 -12.116 1.00 93.50 190 TYR A C 1
ATOM 1571 O O . TYR A 1 190 ? 10.945 0.644 -13.057 1.00 93.50 190 TYR A O 1
ATOM 1579 N N . GLY A 1 191 ? 11.296 2.103 -11.391 1.00 93.69 191 GLY A N 1
ATOM 1580 C CA . GLY A 1 191 ? 12.703 2.310 -11.700 1.00 93.69 191 GLY A CA 1
ATOM 1581 C C . GLY A 1 191 ? 13.537 1.027 -11.675 1.00 93.69 191 GLY A C 1
ATOM 1582 O O . GLY A 1 191 ? 14.356 0.825 -12.574 1.00 93.69 191 GLY A O 1
ATOM 1583 N N . SER A 1 192 ? 13.291 0.129 -10.714 1.00 93.50 192 SER A N 1
ATOM 1584 C CA . SER A 1 192 ? 13.995 -1.160 -10.615 1.00 93.50 192 SER A CA 1
ATOM 1585 C C . SER A 1 192 ? 13.710 -2.058 -11.817 1.00 93.50 192 SER A C 1
ATOM 1587 O O . SER A 1 192 ? 14.642 -2.552 -12.447 1.00 93.50 192 SER A O 1
ATOM 1589 N N . PHE A 1 193 ? 12.432 -2.259 -12.162 1.00 93.62 193 PHE A N 1
ATOM 1590 C CA . PHE A 1 193 ? 12.056 -3.100 -13.302 1.00 93.62 193 PHE A CA 1
ATOM 1591 C C . PHE A 1 193 ? 12.511 -2.488 -14.628 1.00 93.62 193 PHE A C 1
ATOM 1593 O O . PHE A 1 193 ? 13.051 -3.194 -15.472 1.00 93.62 193 PHE A O 1
ATOM 1600 N N . TYR A 1 194 ? 12.360 -1.176 -14.803 1.00 91.44 194 TYR A N 1
ATOM 1601 C CA . TYR A 1 194 ? 12.741 -0.509 -16.045 1.00 91.44 194 TYR A CA 1
ATOM 1602 C C . TYR A 1 194 ? 14.257 -0.564 -16.289 1.00 91.44 194 TYR A C 1
ATOM 1604 O O . TYR A 1 194 ? 14.702 -0.916 -17.379 1.00 91.44 194 TYR A O 1
ATOM 1612 N N . THR A 1 195 ? 15.061 -0.310 -15.251 1.00 93.06 195 THR A N 1
ATOM 1613 C CA . THR A 1 195 ? 16.531 -0.420 -15.327 1.00 93.06 195 THR A CA 1
ATOM 1614 C C . THR A 1 195 ? 16.980 -1.873 -15.454 1.00 93.06 195 THR A C 1
ATOM 1616 O O . THR A 1 195 ? 17.901 -2.177 -16.208 1.00 93.06 195 THR A O 1
ATOM 1619 N N . GLY A 1 196 ? 16.312 -2.792 -14.750 1.00 91.25 196 GLY A N 1
ATOM 1620 C CA . GLY A 1 196 ? 16.579 -4.225 -14.847 1.00 91.25 196 GLY A CA 1
ATOM 1621 C C . GLY A 1 196 ? 16.339 -4.779 -16.253 1.00 91.25 196 GLY A C 1
ATOM 1622 O O . GLY A 1 196 ? 17.052 -5.686 -16.674 1.00 91.25 196 GLY A O 1
ATOM 1623 N N . ALA A 1 197 ? 15.382 -4.218 -16.998 1.00 89.50 197 ALA A N 1
ATOM 1624 C CA . ALA A 1 197 ? 15.137 -4.595 -18.385 1.00 89.50 197 ALA A CA 1
ATOM 1625 C C . ALA A 1 197 ? 16.301 -4.197 -19.302 1.00 89.50 197 ALA A C 1
ATOM 1627 O O . ALA A 1 197 ? 16.784 -5.029 -20.064 1.00 89.50 197 ALA A O 1
ATOM 1628 N N . GLU A 1 198 ? 16.803 -2.966 -19.170 1.00 89.06 198 GLU A N 1
ATOM 1629 C CA . GLU A 1 198 ? 17.991 -2.497 -19.899 1.00 89.06 198 GLU A CA 1
ATOM 1630 C C . GLU A 1 198 ? 19.239 -3.316 -19.524 1.00 89.06 198 GLU A C 1
ATOM 1632 O O . GLU A 1 198 ? 20.016 -3.718 -20.387 1.00 89.06 198 GLU A O 1
ATOM 1637 N N . PHE A 1 199 ? 19.414 -3.640 -18.241 1.00 89.25 199 PHE A N 1
ATOM 1638 C CA . PHE A 1 199 ? 20.506 -4.504 -17.787 1.00 89.25 199 PHE A CA 1
ATOM 1639 C C . PHE A 1 199 ? 20.447 -5.899 -18.424 1.00 89.25 199 PHE A C 1
ATOM 1641 O O . PHE A 1 199 ? 21.451 -6.402 -18.940 1.00 89.25 199 PHE A O 1
ATOM 1648 N N . LEU A 1 200 ? 19.264 -6.519 -18.430 1.00 86.75 200 LEU A N 1
ATOM 1649 C CA . LEU A 1 200 ? 19.061 -7.818 -19.066 1.00 86.75 200 LEU A CA 1
ATOM 1650 C C . LEU A 1 200 ? 19.313 -7.743 -20.577 1.00 86.75 200 LEU A C 1
ATOM 1652 O O . LEU A 1 200 ? 19.937 -8.638 -21.144 1.00 86.75 200 LEU A O 1
ATOM 1656 N N . GLN A 1 201 ? 18.891 -6.655 -21.218 1.00 83.19 201 GLN A N 1
ATOM 1657 C CA . GLN A 1 201 ? 19.132 -6.412 -22.633 1.00 83.19 201 GLN A CA 1
ATOM 1658 C C . GLN A 1 201 ? 20.629 -6.317 -22.958 1.00 83.19 201 GLN A C 1
ATOM 1660 O O . GLN A 1 201 ? 21.088 -6.943 -23.915 1.00 83.19 201 GLN A O 1
ATOM 1665 N N . GLN A 1 202 ? 21.406 -5.568 -22.173 1.00 86.00 202 GLN A N 1
ATOM 1666 C CA . GLN A 1 202 ? 22.858 -5.491 -22.357 1.00 86.00 202 GLN A CA 1
ATOM 1667 C C . GLN A 1 202 ? 23.513 -6.859 -22.157 1.00 86.00 202 GLN A C 1
ATOM 1669 O O . GLN A 1 202 ? 24.305 -7.277 -23.000 1.00 86.00 202 GLN A O 1
ATOM 1674 N N . THR A 1 203 ? 23.096 -7.596 -21.123 1.00 83.94 203 THR A N 1
ATOM 1675 C CA . THR A 1 203 ? 23.557 -8.969 -20.859 1.00 83.94 203 THR A CA 1
ATOM 1676 C C . THR A 1 203 ? 23.317 -9.881 -22.066 1.00 83.94 203 THR A C 1
ATOM 1678 O O . THR A 1 203 ? 24.222 -10.584 -22.514 1.00 83.94 203 THR A O 1
ATOM 1681 N N . TYR A 1 204 ? 22.107 -9.842 -22.630 1.00 80.44 204 TYR A N 1
ATOM 1682 C CA . TYR A 1 204 ? 21.751 -10.634 -23.804 1.00 80.44 204 TYR A CA 1
ATOM 1683 C C . TYR A 1 204 ? 22.619 -10.273 -25.015 1.00 80.44 204 TYR A C 1
ATOM 1685 O O . TYR A 1 204 ? 23.143 -11.157 -25.687 1.00 80.44 204 TYR A O 1
ATOM 1693 N N . ASN A 1 205 ? 22.821 -8.979 -25.277 1.00 78.50 205 ASN A N 1
ATOM 1694 C CA . ASN A 1 205 ? 23.634 -8.518 -26.402 1.00 78.50 205 ASN A CA 1
ATOM 1695 C C . ASN A 1 205 ? 25.111 -8.917 -26.271 1.00 78.50 205 ASN A C 1
ATOM 1697 O O . ASN A 1 205 ? 25.727 -9.265 -27.277 1.00 78.50 205 ASN A O 1
ATOM 1701 N N . ILE A 1 206 ? 25.677 -8.874 -25.061 1.00 80.06 206 ILE A N 1
ATOM 1702 C CA . ILE A 1 206 ? 27.049 -9.331 -24.790 1.00 80.06 206 ILE A CA 1
ATOM 1703 C C . ILE A 1 206 ? 27.168 -10.820 -25.122 1.00 80.06 206 ILE A C 1
ATOM 1705 O O . ILE A 1 206 ? 28.002 -11.205 -25.936 1.00 80.06 206 ILE A O 1
ATOM 1709 N N . ASN A 1 207 ? 26.259 -11.639 -24.596 1.00 76.00 207 ASN A N 1
ATOM 1710 C CA . ASN A 1 207 ? 26.242 -13.081 -24.830 1.00 76.00 207 ASN A CA 1
ATOM 1711 C C . ASN A 1 207 ? 26.079 -13.431 -26.324 1.00 76.00 207 ASN A C 1
ATOM 1713 O O . ASN A 1 207 ? 26.762 -14.306 -26.847 1.00 76.00 207 ASN A O 1
ATOM 1717 N N . GLN A 1 208 ? 25.234 -12.703 -27.062 1.00 74.81 208 GLN A N 1
ATOM 1718 C CA . GLN A 1 208 ? 25.104 -12.905 -28.511 1.00 74.81 208 GLN A CA 1
ATOM 1719 C C . GLN A 1 208 ? 26.395 -12.570 -29.273 1.00 74.81 208 GLN A C 1
ATOM 1721 O O . GLN A 1 208 ? 26.735 -13.273 -30.224 1.00 74.81 208 GLN A O 1
ATOM 1726 N N . LYS A 1 209 ? 27.135 -11.533 -28.856 1.00 75.56 209 LYS A N 1
ATOM 1727 C CA . LYS A 1 209 ? 28.447 -11.208 -29.438 1.00 75.56 209 LYS A CA 1
ATOM 1728 C C . LYS A 1 209 ? 29.486 -12.283 -29.129 1.00 75.56 209 LYS A C 1
ATOM 1730 O O . LYS A 1 209 ? 30.232 -12.660 -30.026 1.00 75.56 209 LYS A O 1
ATOM 1735 N N . GLU A 1 210 ? 29.509 -12.801 -27.902 1.00 75.94 210 GLU A N 1
ATOM 1736 C CA . GLU A 1 210 ? 30.397 -13.903 -27.515 1.00 75.94 210 GLU A CA 1
ATOM 1737 C C . GLU A 1 210 ? 30.107 -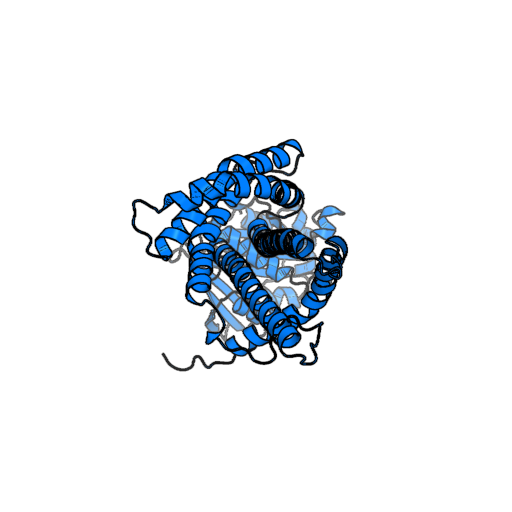15.169 -28.329 1.00 75.94 210 GLU A C 1
ATOM 1739 O O . GLU A 1 210 ? 31.032 -15.778 -28.861 1.00 75.94 210 GLU A O 1
ATOM 1744 N N . LYS A 1 211 ? 28.827 -15.522 -28.512 1.00 73.12 211 LYS A N 1
ATOM 1745 C CA . LYS A 1 211 ? 28.420 -16.645 -29.372 1.00 73.12 211 LYS A CA 1
ATOM 1746 C C . LYS A 1 211 ? 28.870 -16.448 -30.818 1.00 73.12 211 LYS A C 1
ATOM 1748 O O . LYS A 1 211 ? 29.437 -17.367 -31.398 1.00 73.12 211 LYS A O 1
ATOM 1753 N N . ALA A 1 212 ? 28.660 -15.261 -31.389 1.00 70.56 212 ALA A N 1
ATOM 1754 C CA . ALA A 1 212 ? 29.100 -14.958 -32.751 1.00 70.56 212 ALA A CA 1
ATOM 1755 C C . ALA A 1 212 ? 30.632 -15.048 -32.901 1.00 70.56 212 ALA A C 1
ATOM 1757 O O . ALA A 1 212 ? 31.122 -15.617 -33.873 1.00 70.56 212 ALA A O 1
ATOM 1758 N N . ALA A 1 213 ? 31.391 -14.547 -31.921 1.00 73.88 213 ALA A N 1
ATOM 1759 C CA . ALA A 1 213 ? 32.851 -14.637 -31.910 1.00 73.88 213 ALA A CA 1
ATOM 1760 C C . ALA A 1 213 ? 33.353 -16.083 -31.757 1.00 73.88 213 ALA A C 1
ATOM 1762 O O . ALA A 1 213 ? 34.338 -16.465 -32.382 1.00 73.88 213 ALA A O 1
ATOM 1763 N N . ALA A 1 214 ? 32.672 -16.903 -30.955 1.00 74.00 214 ALA A N 1
ATOM 1764 C CA . ALA A 1 214 ? 33.009 -18.311 -30.787 1.00 74.00 214 ALA A CA 1
ATOM 1765 C C . ALA A 1 214 ? 32.766 -19.128 -32.068 1.00 74.00 214 ALA A C 1
ATOM 1767 O O . ALA A 1 214 ? 33.613 -19.939 -32.438 1.00 74.00 214 ALA A O 1
ATOM 1768 N N . VAL A 1 215 ? 31.677 -18.844 -32.797 1.00 73.19 215 VAL A N 1
ATOM 1769 C CA . VAL A 1 215 ? 31.424 -19.422 -34.130 1.00 73.19 215 VAL A CA 1
ATOM 1770 C C . VAL A 1 215 ? 32.535 -19.044 -35.112 1.00 73.19 215 VAL A C 1
ATOM 1772 O O . VAL A 1 215 ? 33.073 -19.919 -35.779 1.00 73.19 215 VAL A O 1
ATOM 1775 N N . LEU A 1 216 ? 32.929 -17.766 -35.163 1.00 73.12 216 LEU A N 1
ATOM 1776 C CA . LEU A 1 216 ? 34.021 -17.305 -36.032 1.00 73.12 216 LEU A CA 1
ATOM 1777 C C . LEU A 1 216 ? 35.372 -17.964 -35.700 1.00 73.12 216 LEU A C 1
ATOM 1779 O O . LEU A 1 216 ? 36.176 -18.196 -36.597 1.00 73.12 216 LEU A O 1
ATOM 1783 N N . ASN A 1 217 ? 35.611 -18.283 -34.426 1.00 76.69 217 ASN A N 1
ATOM 1784 C CA . ASN A 1 217 ? 36.859 -18.879 -33.943 1.00 76.69 217 ASN A CA 1
ATOM 1785 C C . ASN A 1 217 ? 36.819 -20.418 -33.842 1.00 76.69 217 ASN A C 1
ATOM 1787 O O . ASN A 1 217 ? 37.733 -21.000 -33.257 1.00 76.69 217 ASN A O 1
ATOM 1791 N N . ASN A 1 218 ? 35.781 -21.085 -34.366 1.00 76.81 218 ASN A N 1
ATOM 1792 C CA . ASN A 1 218 ? 35.579 -22.540 -34.275 1.00 76.81 218 ASN A CA 1
ATOM 1793 C C . ASN A 1 218 ? 35.666 -23.107 -32.841 1.00 76.81 218 ASN A C 1
ATOM 1795 O O . ASN A 1 218 ? 36.100 -24.243 -32.635 1.00 76.81 218 ASN A O 1
ATOM 1799 N N . THR A 1 219 ? 35.258 -22.334 -31.829 1.00 75.00 219 THR A N 1
ATOM 1800 C CA . THR A 1 219 ? 35.206 -22.806 -30.439 1.00 75.00 219 THR A CA 1
ATOM 1801 C C . THR A 1 219 ? 33.821 -23.361 -30.090 1.00 75.00 219 THR A C 1
ATOM 1803 O O . THR A 1 219 ? 32.805 -22.873 -30.589 1.00 75.00 219 THR A O 1
ATOM 1806 N N . PRO A 1 220 ? 33.736 -24.398 -29.233 1.00 68.31 220 PRO A N 1
ATOM 1807 C CA . PRO A 1 220 ? 32.460 -25.012 -28.877 1.00 68.31 220 PRO A CA 1
ATOM 1808 C C . PRO A 1 220 ? 31.552 -24.018 -28.137 1.00 68.31 220 PRO A C 1
ATOM 1810 O O . PRO A 1 220 ? 31.864 -23.557 -27.038 1.00 68.31 220 PRO A O 1
ATOM 1813 N N . VAL A 1 221 ? 30.401 -23.703 -28.738 1.00 63.16 221 VAL A N 1
ATOM 1814 C CA . VAL A 1 221 ? 29.404 -22.778 -28.181 1.00 63.16 221 VAL A CA 1
ATOM 1815 C C . VAL A 1 221 ? 28.448 -23.531 -27.264 1.00 63.16 221 VAL A C 1
ATOM 1817 O O . VAL A 1 221 ? 27.707 -24.408 -27.702 1.00 63.16 221 VAL A O 1
ATOM 1820 N N . ASN A 1 222 ? 28.392 -23.149 -25.988 1.00 60.00 222 ASN A N 1
ATOM 1821 C CA . ASN A 1 222 ? 27.377 -23.668 -25.075 1.00 60.00 222 ASN A CA 1
ATOM 1822 C C . ASN A 1 222 ? 26.070 -22.867 -25.249 1.00 60.00 222 ASN A C 1
ATOM 1824 O O . ASN A 1 222 ? 25.936 -21.742 -24.764 1.00 60.00 222 ASN A O 1
ATOM 1828 N N . SER A 1 223 ? 25.109 -23.421 -25.993 1.00 56.94 223 SER A N 1
ATOM 1829 C CA . SER A 1 223 ? 23.960 -22.687 -26.553 1.00 56.94 223 SER A CA 1
ATOM 1830 C C . SER A 1 223 ? 22.955 -22.142 -25.526 1.00 56.94 223 SER A C 1
ATOM 1832 O O . SER A 1 223 ? 22.224 -21.199 -25.839 1.00 56.94 223 SER A O 1
ATOM 1834 N N . ASN A 1 224 ? 22.933 -22.677 -24.298 1.00 57.91 224 ASN A N 1
ATOM 1835 C CA . ASN A 1 224 ? 21.798 -22.522 -23.374 1.00 57.91 224 ASN A CA 1
ATOM 1836 C C . ASN A 1 224 ? 22.007 -21.541 -22.203 1.00 57.91 224 ASN A C 1
ATOM 1838 O O . ASN A 1 224 ? 21.101 -21.382 -21.384 1.00 57.91 224 ASN A O 1
ATOM 1842 N N . LYS A 1 225 ? 23.159 -20.869 -22.081 1.00 63.59 225 LYS A N 1
ATOM 1843 C CA . LYS A 1 225 ? 23.374 -19.889 -20.999 1.00 63.59 225 LYS A CA 1
ATOM 1844 C C . LYS A 1 225 ? 22.808 -18.520 -21.375 1.00 63.59 225 LYS A C 1
ATOM 1846 O O . LYS A 1 225 ? 23.064 -18.036 -22.474 1.00 63.59 225 LYS A O 1
ATOM 1851 N N . LEU A 1 226 ? 22.051 -17.900 -20.461 1.00 60.81 226 LEU A N 1
ATOM 1852 C CA . LEU A 1 226 ? 21.541 -16.525 -20.598 1.00 60.81 226 LEU A CA 1
ATOM 1853 C C . LEU A 1 226 ? 22.514 -15.485 -20.016 1.00 60.81 226 LEU A C 1
ATOM 1855 O O . LEU A 1 226 ? 22.619 -14.390 -20.559 1.00 60.81 226 LEU A O 1
ATOM 1859 N N . PHE A 1 227 ? 23.228 -15.843 -18.946 1.00 65.19 227 PHE A N 1
ATOM 1860 C CA . PHE A 1 227 ? 24.172 -14.977 -18.238 1.00 65.19 227 PHE A CA 1
ATOM 1861 C C . PHE A 1 227 ? 25.622 -15.426 -18.472 1.00 65.19 227 PHE A C 1
ATOM 1863 O O . PHE A 1 227 ? 25.854 -16.635 -18.579 1.00 65.19 227 PHE A O 1
ATOM 1870 N N . PRO A 1 228 ? 26.581 -14.483 -18.515 1.00 64.62 228 PRO A N 1
ATOM 1871 C CA . PRO A 1 228 ? 28.000 -14.805 -18.608 1.00 64.62 228 PRO A CA 1
ATOM 1872 C C . PRO A 1 228 ? 28.500 -15.481 -17.324 1.00 64.62 228 PRO A C 1
ATOM 1874 O O . PRO A 1 228 ? 27.983 -15.237 -16.232 1.00 64.62 228 PRO A O 1
ATOM 1877 N N . ASP A 1 229 ? 29.547 -16.300 -17.447 1.00 66.81 229 ASP A N 1
ATOM 1878 C CA . ASP A 1 229 ? 30.131 -17.044 -16.318 1.00 66.81 229 ASP A CA 1
ATOM 1879 C C . ASP A 1 229 ? 30.838 -16.140 -15.296 1.00 66.81 229 ASP A C 1
ATOM 1881 O O . ASP A 1 229 ? 30.985 -16.502 -14.128 1.00 66.81 229 ASP A O 1
ATOM 1885 N N . LYS A 1 230 ? 31.260 -14.943 -15.717 1.00 69.69 230 LYS A N 1
ATOM 1886 C CA . LYS A 1 230 ? 31.833 -13.917 -14.842 1.00 69.69 230 LYS A CA 1
ATOM 1887 C C . LYS A 1 230 ? 31.175 -12.578 -15.137 1.00 69.69 230 LYS A C 1
ATOM 1889 O O . LYS A 1 230 ? 31.209 -12.104 -16.265 1.00 69.69 230 LYS A O 1
ATOM 1894 N N . PHE A 1 231 ? 30.607 -11.957 -14.108 1.00 76.19 231 PHE A N 1
ATOM 1895 C CA . PHE A 1 231 ? 30.128 -10.584 -14.202 1.00 76.19 231 PHE A CA 1
ATOM 1896 C C . PHE A 1 231 ? 31.318 -9.621 -14.166 1.00 76.19 231 PHE A C 1
ATOM 1898 O O . PHE A 1 231 ? 32.054 -9.596 -13.177 1.00 76.19 231 PHE A O 1
ATOM 1905 N N . LYS A 1 232 ? 31.491 -8.814 -15.214 1.00 78.88 232 LYS A N 1
ATOM 1906 C CA . LYS A 1 232 ? 32.428 -7.688 -15.234 1.00 78.88 232 LYS A CA 1
ATOM 1907 C C . LYS A 1 232 ? 31.656 -6.423 -15.566 1.00 78.88 232 LYS A C 1
ATOM 1909 O O . LYS A 1 232 ? 30.957 -6.371 -16.571 1.00 78.88 232 LYS A O 1
ATOM 1914 N N . LEU A 1 233 ? 31.772 -5.404 -14.719 1.00 76.62 233 LEU A N 1
ATOM 1915 C CA . LEU A 1 233 ? 31.031 -4.153 -14.896 1.00 76.62 233 LEU A CA 1
ATOM 1916 C C . LEU A 1 233 ? 31.459 -3.391 -16.164 1.00 76.62 233 LEU A C 1
ATOM 1918 O O . LEU A 1 233 ? 30.643 -2.693 -16.754 1.00 76.62 233 LEU A O 1
ATOM 1922 N N . GLU A 1 234 ? 32.713 -3.562 -16.586 1.00 82.62 234 GLU A N 1
ATOM 1923 C CA . GLU A 1 234 ? 33.313 -2.942 -17.778 1.00 82.62 234 GLU A CA 1
ATOM 1924 C C . GLU A 1 234 ? 32.617 -3.342 -19.087 1.00 82.62 234 GLU A C 1
ATOM 1926 O O . GLU A 1 234 ? 32.606 -2.560 -20.036 1.00 82.62 234 GLU A O 1
ATOM 1931 N N . ASP A 1 235 ? 31.977 -4.515 -19.124 1.00 81.81 235 ASP A N 1
ATOM 1932 C CA . ASP A 1 235 ? 31.260 -4.998 -20.310 1.00 81.81 235 ASP A CA 1
ATOM 1933 C C . ASP A 1 235 ? 29.915 -4.270 -20.517 1.00 81.81 235 ASP A C 1
ATOM 1935 O O . ASP A 1 235 ? 29.304 -4.358 -21.586 1.00 81.81 235 ASP A O 1
ATOM 1939 N N . TYR A 1 236 ? 29.439 -3.537 -19.503 1.00 85.62 236 TYR A N 1
ATOM 1940 C CA . TYR A 1 236 ? 28.133 -2.884 -19.491 1.00 85.62 236 TYR A CA 1
ATOM 1941 C C . TYR A 1 236 ? 28.242 -1.385 -19.757 1.00 85.62 236 TYR A C 1
ATOM 1943 O O . TYR A 1 236 ? 29.118 -0.681 -19.254 1.00 85.62 236 TYR A O 1
ATOM 1951 N N . ASN A 1 237 ? 27.258 -0.844 -20.476 1.00 89.12 237 ASN A N 1
ATOM 1952 C CA . ASN A 1 237 ? 27.119 0.593 -20.663 1.00 89.12 237 ASN A CA 1
ATOM 1953 C C . ASN A 1 237 ? 26.470 1.220 -19.418 1.00 89.12 237 ASN A C 1
ATOM 1955 O O . ASN A 1 237 ? 25.268 1.510 -19.379 1.00 89.12 237 ASN A O 1
ATOM 1959 N N . VAL A 1 238 ? 27.293 1.429 -18.387 1.00 89.06 238 VAL A N 1
ATOM 1960 C CA . VAL A 1 238 ? 26.903 2.057 -17.116 1.00 89.06 238 VAL A CA 1
ATOM 1961 C C . VAL A 1 238 ? 26.261 3.441 -17.316 1.00 89.06 238 VAL A C 1
ATOM 1963 O O . VAL A 1 238 ? 25.241 3.708 -16.673 1.00 89.06 238 VAL A O 1
ATOM 1966 N N . PRO A 1 239 ? 26.747 4.317 -18.225 1.00 90.81 239 PRO A N 1
ATOM 1967 C CA . PRO A 1 239 ? 26.068 5.578 -18.518 1.00 90.81 239 PRO A CA 1
ATOM 1968 C C . PRO A 1 239 ? 24.631 5.415 -19.022 1.00 90.81 239 PRO A C 1
ATOM 1970 O O . PRO A 1 239 ? 23.772 6.204 -18.638 1.00 90.81 239 PRO A O 1
ATOM 1973 N N . VAL A 1 240 ? 24.337 4.420 -19.867 1.00 88.56 240 VAL A N 1
ATOM 1974 C CA . VAL A 1 240 ? 22.956 4.115 -20.295 1.00 88.56 240 VAL A CA 1
ATOM 1975 C C . VAL A 1 240 ? 22.128 3.625 -19.109 1.00 88.56 240 VAL A C 1
ATOM 1977 O O . VAL A 1 240 ? 21.052 4.164 -18.861 1.00 88.56 240 VAL A O 1
ATOM 1980 N N . LEU A 1 241 ? 22.648 2.684 -18.314 1.00 89.81 241 LEU A N 1
ATOM 1981 C CA . LEU A 1 241 ? 21.943 2.158 -17.137 1.00 89.81 241 LEU A CA 1
ATOM 1982 C C . LEU A 1 241 ? 21.572 3.263 -16.145 1.00 89.81 241 LEU A C 1
ATOM 1984 O O . LEU A 1 241 ? 20.440 3.310 -15.664 1.00 89.81 241 LEU A O 1
ATOM 1988 N N . ARG A 1 242 ? 22.489 4.203 -15.893 1.00 91.19 242 ARG A N 1
ATOM 1989 C CA . ARG A 1 242 ? 22.232 5.360 -15.028 1.00 91.19 242 ARG A CA 1
ATOM 1990 C C . ARG A 1 242 ? 21.085 6.220 -15.554 1.00 91.19 242 ARG A C 1
ATOM 1992 O O . ARG A 1 242 ? 20.267 6.673 -14.766 1.00 91.19 242 ARG A O 1
ATOM 1999 N N . ARG A 1 243 ? 20.991 6.423 -16.870 1.00 92.81 243 ARG A N 1
ATOM 2000 C CA . ARG A 1 243 ? 19.913 7.212 -17.487 1.00 92.81 243 ARG A CA 1
ATOM 2001 C C . ARG A 1 243 ? 18.552 6.538 -17.351 1.00 92.81 243 ARG A C 1
ATOM 2003 O O . ARG A 1 243 ? 17.583 7.200 -16.987 1.00 92.81 243 ARG A O 1
ATOM 2010 N N . TYR A 1 244 ? 18.486 5.226 -17.572 1.00 92.19 244 TYR A N 1
ATOM 2011 C CA . TYR A 1 244 ? 17.265 4.443 -17.350 1.00 92.19 244 TYR A CA 1
ATOM 2012 C C . TYR A 1 244 ? 16.836 4.451 -15.882 1.00 92.19 244 TYR A C 1
ATOM 2014 O O . TYR A 1 244 ? 15.647 4.610 -15.598 1.00 92.19 244 TYR A O 1
ATOM 2022 N N . LEU A 1 245 ? 17.800 4.379 -14.961 1.00 93.81 245 LEU A N 1
ATOM 2023 C CA . LEU A 1 245 ? 17.559 4.534 -13.531 1.00 93.81 245 LEU A CA 1
ATOM 2024 C C . LEU A 1 245 ? 16.987 5.919 -13.224 1.00 93.81 245 LEU A C 1
ATOM 2026 O O . LEU A 1 245 ? 15.924 6.017 -12.612 1.00 93.81 245 LEU A O 1
ATOM 2030 N N . THR A 1 246 ? 17.625 6.990 -13.696 1.00 93.94 246 THR A N 1
ATOM 2031 C CA . THR A 1 246 ? 17.151 8.358 -13.460 1.00 93.94 246 THR A CA 1
ATOM 2032 C C . THR A 1 246 ? 15.739 8.571 -14.010 1.00 93.94 246 THR A C 1
ATOM 2034 O O . THR A 1 246 ? 14.863 9.050 -13.289 1.00 93.94 246 THR A O 1
ATOM 2037 N N . TYR A 1 247 ? 15.484 8.153 -15.253 1.00 94.44 247 TYR A N 1
ATOM 2038 C CA . TYR A 1 247 ? 14.159 8.244 -15.865 1.00 94.44 247 TYR A CA 1
ATOM 2039 C C . TYR A 1 247 ? 13.108 7.454 -15.073 1.00 94.44 247 TYR A C 1
ATOM 2041 O O . TYR A 1 247 ? 12.042 7.980 -14.752 1.00 94.44 247 TYR A O 1
ATOM 2049 N N . GLY A 1 248 ? 13.406 6.202 -14.721 1.00 93.12 248 GLY A N 1
ATOM 2050 C CA . GLY A 1 248 ? 12.460 5.319 -14.050 1.00 93.12 248 GLY A CA 1
ATOM 2051 C C . GLY A 1 248 ? 12.095 5.774 -12.634 1.00 93.12 248 GLY A C 1
ATOM 2052 O O . GLY A 1 248 ? 10.912 5.823 -12.299 1.00 93.12 248 GLY A O 1
ATOM 2053 N N . TYR A 1 249 ? 13.089 6.137 -11.817 1.00 92.88 249 TYR A N 1
ATOM 2054 C CA . TYR A 1 249 ? 12.879 6.511 -10.412 1.00 92.88 249 TYR A CA 1
ATOM 2055 C C . TYR A 1 249 ? 12.291 7.915 -10.244 1.00 92.88 249 TYR A C 1
ATOM 2057 O O . TYR A 1 249 ? 11.433 8.113 -9.382 1.00 92.88 249 TYR A O 1
ATOM 2065 N N . PHE A 1 250 ? 12.750 8.889 -11.034 1.00 94.50 250 PHE A N 1
ATOM 2066 C CA . PHE A 1 250 ? 12.470 10.304 -10.763 1.00 94.50 250 PHE A CA 1
ATOM 2067 C C . PHE A 1 250 ? 11.490 10.950 -11.740 1.00 94.50 250 PHE A C 1
ATOM 2069 O O . PHE A 1 250 ? 10.869 11.945 -11.380 1.00 94.50 250 PHE A O 1
ATOM 2076 N N . LEU A 1 251 ? 11.309 10.394 -12.942 1.00 94.38 251 LEU A N 1
ATOM 2077 C CA . LEU A 1 251 ? 10.384 10.944 -13.937 1.00 94.38 251 LEU A CA 1
ATOM 2078 C C . LEU A 1 251 ? 9.147 10.056 -14.084 1.00 94.38 251 LEU A C 1
ATOM 2080 O O . LEU A 1 251 ? 8.056 10.432 -13.659 1.00 94.38 251 LEU A O 1
ATOM 2084 N N . ALA A 1 252 ? 9.310 8.855 -14.636 1.00 93.69 252 ALA A N 1
ATOM 2085 C CA . ALA A 1 252 ? 8.186 7.988 -14.975 1.00 93.69 252 ALA A CA 1
ATOM 2086 C C . ALA A 1 252 ? 7.436 7.477 -13.737 1.00 93.69 252 ALA A C 1
ATOM 2088 O O . ALA A 1 252 ? 6.213 7.572 -13.690 1.00 93.69 252 ALA A O 1
ATOM 2089 N N . GLY A 1 253 ? 8.145 6.988 -12.715 1.00 92.69 253 GLY A N 1
ATOM 2090 C CA . GLY A 1 253 ? 7.534 6.473 -11.485 1.00 92.69 253 GLY A CA 1
ATOM 2091 C C . GLY A 1 253 ? 6.570 7.463 -10.806 1.00 92.69 253 GLY A C 1
ATOM 2092 O O . GLY A 1 253 ? 5.398 7.119 -10.606 1.00 92.69 253 GLY A O 1
ATOM 2093 N N . PRO A 1 254 ? 7.007 8.703 -10.505 1.00 94.88 254 PRO A N 1
ATOM 2094 C CA . PRO A 1 254 ? 6.139 9.730 -9.936 1.00 94.88 254 PRO A CA 1
ATOM 2095 C C . PRO A 1 254 ? 4.961 10.119 -10.830 1.00 94.88 254 PRO A C 1
ATOM 2097 O O . PRO A 1 254 ? 3.836 10.226 -10.335 1.00 94.88 254 PRO A O 1
ATOM 2100 N N . ILE A 1 255 ? 5.195 10.278 -12.138 1.00 96.44 255 ILE A N 1
ATOM 2101 C CA . ILE A 1 255 ? 4.147 10.620 -13.109 1.00 96.44 255 ILE A CA 1
ATOM 2102 C C . ILE A 1 255 ? 3.072 9.530 -13.142 1.00 96.44 255 ILE A C 1
ATOM 2104 O O . ILE A 1 255 ? 1.888 9.838 -13.037 1.00 96.44 255 ILE A O 1
ATOM 2108 N N . LEU A 1 256 ? 3.468 8.256 -13.214 1.00 94.94 256 LEU A N 1
ATOM 2109 C CA . LEU A 1 256 ? 2.541 7.123 -13.233 1.00 94.94 256 LEU A CA 1
ATOM 2110 C C . LEU A 1 256 ? 1.751 7.010 -11.925 1.00 94.94 256 LEU A C 1
ATOM 2112 O O . LEU A 1 256 ? 0.543 6.773 -11.953 1.00 94.94 256 LEU A O 1
ATOM 2116 N N . HIS A 1 257 ? 2.395 7.220 -10.771 1.00 92.25 257 HIS A N 1
ATOM 2117 C CA . HIS A 1 257 ? 1.689 7.257 -9.488 1.00 92.25 257 HIS A CA 1
ATOM 2118 C C . HIS A 1 257 ? 0.627 8.364 -9.459 1.00 92.25 257 HIS A C 1
ATOM 2120 O O . HIS A 1 257 ? -0.517 8.100 -9.078 1.00 92.25 257 HIS A O 1
ATOM 2126 N N . GLY A 1 258 ? 0.988 9.582 -9.873 1.00 91.75 258 GLY A N 1
ATOM 2127 C CA . GLY A 1 258 ? 0.063 10.711 -9.944 1.00 91.75 258 GLY A CA 1
ATOM 2128 C C . GLY A 1 258 ? -1.092 10.451 -10.911 1.00 91.75 258 GLY A C 1
ATOM 2129 O O . GLY A 1 258 ? -2.253 10.640 -10.549 1.00 91.75 258 GLY A O 1
ATOM 2130 N N . TRP A 1 259 ? -0.783 9.938 -12.102 1.00 95.81 259 TRP A N 1
ATOM 2131 C CA . TRP A 1 259 ? -1.757 9.651 -13.150 1.00 95.81 259 TRP A CA 1
ATOM 2132 C C . TRP A 1 259 ? -2.795 8.612 -12.728 1.00 95.81 259 TRP A C 1
ATOM 2134 O O . TRP A 1 259 ? -3.993 8.884 -12.792 1.00 95.81 259 TRP A O 1
ATOM 2144 N N . TYR A 1 260 ? -2.367 7.447 -12.227 1.00 92.44 260 TYR A N 1
ATOM 2145 C CA . TYR A 1 260 ? -3.316 6.419 -11.790 1.00 92.44 260 TYR A CA 1
ATOM 2146 C C . TYR A 1 260 ? -4.114 6.857 -10.564 1.00 92.44 260 TYR A C 1
ATOM 2148 O O . TYR A 1 260 ? -5.313 6.590 -10.491 1.00 92.44 260 TYR A O 1
ATOM 2156 N N . SER A 1 261 ? -3.490 7.605 -9.647 1.00 86.38 261 SER A N 1
ATOM 2157 C CA . SER A 1 261 ? -4.201 8.198 -8.512 1.00 86.38 261 SER A CA 1
ATOM 2158 C C . SER A 1 261 ? -5.291 9.172 -8.964 1.00 86.38 261 SER A C 1
ATOM 2160 O O . SER A 1 261 ? -6.360 9.211 -8.359 1.00 86.38 261 SER A O 1
ATOM 2162 N N . TRP A 1 262 ? -5.047 9.959 -10.015 1.00 92.56 262 TRP A N 1
ATOM 2163 C CA . TRP A 1 262 ? -6.041 10.860 -10.597 1.00 92.56 262 TRP A CA 1
ATOM 2164 C C . TRP A 1 262 ? -7.143 10.097 -11.346 1.00 92.56 262 TRP A C 1
ATOM 2166 O O . TRP A 1 262 ? -8.324 10.312 -11.064 1.00 92.56 262 TRP A O 1
ATOM 2176 N N . LEU A 1 263 ? -6.783 9.148 -12.217 1.00 90.38 263 LEU A N 1
ATOM 2177 C CA . LEU A 1 263 ? -7.745 8.335 -12.970 1.00 90.38 263 LEU A CA 1
ATOM 2178 C C . LEU A 1 263 ? -8.716 7.586 -12.052 1.00 90.38 263 LEU A C 1
ATOM 2180 O O . LEU A 1 263 ? -9.911 7.531 -12.336 1.00 90.38 263 LEU A O 1
ATOM 2184 N N . ASP A 1 264 ? -8.234 7.015 -10.947 1.00 85.25 264 ASP A N 1
ATOM 2185 C CA . ASP A 1 264 ? -9.092 6.284 -10.008 1.00 85.25 264 ASP A CA 1
ATOM 2186 C C . ASP A 1 264 ? -9.976 7.178 -9.146 1.00 85.25 264 ASP A C 1
ATOM 2188 O O . ASP A 1 264 ? -11.056 6.750 -8.732 1.00 85.25 264 ASP A O 1
ATOM 2192 N N . LYS A 1 265 ? -9.557 8.422 -8.897 1.00 82.88 265 LYS A N 1
ATOM 2193 C CA . LYS A 1 265 ? -10.408 9.417 -8.237 1.00 82.88 265 LYS A CA 1
ATOM 2194 C C . LYS A 1 265 ? -11.539 9.874 -9.156 1.00 82.88 265 LYS A C 1
ATOM 2196 O O . LYS A 1 265 ? -12.673 9.972 -8.690 1.00 82.88 265 LYS A O 1
ATOM 2201 N N . MET A 1 266 ? -11.231 10.115 -10.432 1.00 84.31 266 MET A N 1
ATOM 2202 C CA . MET A 1 266 ? -12.184 10.614 -11.429 1.00 84.31 266 MET A CA 1
ATOM 2203 C C . MET A 1 266 ? -13.170 9.544 -11.902 1.00 84.31 266 MET A C 1
ATOM 2205 O O . MET A 1 266 ? -14.356 9.817 -12.062 1.00 84.31 266 MET A O 1
ATOM 2209 N N . PHE A 1 267 ? -12.700 8.315 -12.103 1.00 85.38 267 PHE A N 1
ATOM 2210 C CA . PHE A 1 267 ? -13.476 7.244 -12.717 1.00 85.38 267 PHE A CA 1
ATOM 2211 C C . PHE A 1 267 ? -13.593 6.049 -11.759 1.00 85.38 267 PHE A C 1
ATOM 2213 O O . PHE A 1 267 ? -12.751 5.148 -11.743 1.00 85.38 267 PHE A O 1
ATOM 2220 N N . LYS A 1 268 ? -14.639 6.029 -10.927 1.00 78.94 268 LYS A N 1
ATOM 2221 C CA . LYS A 1 268 ? -14.834 4.999 -9.891 1.00 78.94 268 LYS A CA 1
ATOM 2222 C C . LYS A 1 268 ? -15.593 3.781 -10.423 1.00 78.94 268 LYS A C 1
ATOM 2224 O O . LYS A 1 268 ? -16.631 3.929 -11.053 1.00 78.94 268 LYS A O 1
ATOM 2229 N N . GLY A 1 269 ? -15.115 2.581 -10.097 1.00 75.44 269 GLY A N 1
ATOM 2230 C CA . GLY A 1 269 ? -15.746 1.311 -10.473 1.00 75.44 269 GLY A CA 1
ATOM 2231 C C . GLY A 1 269 ? -15.085 0.610 -11.664 1.00 75.44 269 GLY A C 1
ATOM 2232 O O . GLY A 1 269 ? -14.071 1.069 -12.192 1.00 75.44 269 GLY A O 1
ATOM 2233 N N . THR A 1 270 ? -15.663 -0.530 -12.049 1.00 79.69 270 THR A N 1
ATOM 2234 C CA . THR A 1 270 ? -15.122 -1.481 -13.043 1.00 79.69 270 THR A CA 1
ATOM 2235 C C . THR A 1 270 ? -16.091 -1.766 -14.195 1.00 79.69 270 THR A C 1
ATOM 2237 O O . THR A 1 270 ? -15.903 -2.720 -14.946 1.00 79.69 270 THR A O 1
ATOM 2240 N N . ALA A 1 271 ? -17.133 -0.944 -14.365 1.00 86.62 271 ALA A N 1
ATOM 2241 C CA . ALA A 1 271 ? -18.052 -1.083 -15.492 1.00 86.62 271 ALA A CA 1
ATOM 2242 C C . ALA A 1 271 ? -17.284 -0.999 -16.832 1.00 86.62 271 ALA A C 1
ATOM 2244 O O . ALA A 1 271 ? -16.376 -0.168 -16.940 1.00 86.62 271 ALA A O 1
ATOM 2245 N N . PRO A 1 272 ? -17.656 -1.771 -17.875 1.00 90.06 272 PRO A N 1
ATOM 2246 C CA . PRO A 1 272 ? -16.905 -1.818 -19.135 1.00 90.06 272 PRO A CA 1
ATOM 2247 C C . PRO A 1 272 ? -16.651 -0.438 -19.751 1.00 90.06 272 PRO A C 1
ATOM 2249 O O . PRO A 1 272 ? -15.535 -0.137 -20.164 1.00 90.06 272 PRO A O 1
ATOM 2252 N N . LYS A 1 273 ? -17.657 0.448 -19.716 1.00 91.75 273 LYS A N 1
ATOM 2253 C CA . LYS A 1 273 ? -17.533 1.839 -20.175 1.00 91.75 273 LYS A CA 1
ATOM 2254 C C . LYS A 1 273 ? -16.419 2.594 -19.441 1.00 91.75 273 LYS A C 1
ATOM 2256 O O . LYS A 1 273 ? -15.629 3.275 -20.077 1.00 91.75 273 LYS A O 1
ATOM 2261 N N . ILE A 1 274 ? -16.329 2.441 -18.120 1.00 90.25 274 ILE A N 1
ATOM 2262 C CA . ILE A 1 274 ? -15.327 3.109 -17.279 1.00 90.25 274 ILE A CA 1
ATOM 2263 C C . ILE A 1 274 ? -13.922 2.589 -17.590 1.00 90.25 274 ILE A C 1
ATOM 2265 O O . ILE A 1 274 ? -12.989 3.379 -17.729 1.00 90.25 274 ILE A O 1
ATOM 2269 N N . VAL A 1 275 ? -13.780 1.269 -17.725 1.00 92.31 275 VAL A N 1
ATOM 2270 C CA . VAL A 1 275 ? -12.510 0.616 -18.071 1.00 92.31 275 VAL A CA 1
ATOM 2271 C C . VAL A 1 275 ? -12.014 1.100 -19.434 1.00 92.31 275 VAL A C 1
ATOM 2273 O O . VAL A 1 275 ? -10.864 1.517 -19.548 1.00 92.31 275 VAL A O 1
ATOM 2276 N N . VAL A 1 276 ? -12.888 1.126 -20.446 1.00 94.56 276 VAL A N 1
ATOM 2277 C CA . VAL A 1 276 ? -12.550 1.618 -21.791 1.00 94.56 276 VAL A CA 1
ATOM 2278 C C . VAL A 1 276 ? -12.205 3.110 -21.770 1.00 94.56 276 VAL A C 1
ATOM 2280 O O . VAL A 1 276 ? -11.237 3.513 -22.406 1.00 94.56 276 VAL A O 1
ATOM 2283 N N . THR A 1 277 ? -12.918 3.941 -21.005 1.00 94.69 277 THR A N 1
ATOM 2284 C CA . THR A 1 277 ? -12.559 5.362 -20.866 1.00 94.69 277 THR A CA 1
ATOM 2285 C C . THR A 1 277 ? -11.170 5.538 -20.249 1.00 94.69 277 THR A C 1
ATOM 2287 O O . THR A 1 277 ? -10.354 6.263 -20.814 1.00 94.69 277 THR A O 1
ATOM 2290 N N . LYS A 1 278 ? -10.858 4.843 -19.143 1.00 94.81 278 LYS A N 1
ATOM 2291 C CA . LYS A 1 278 ? -9.515 4.881 -18.532 1.00 94.81 278 LYS A CA 1
ATOM 2292 C C . LYS A 1 278 ? -8.438 4.442 -19.519 1.00 94.81 278 LYS A C 1
ATOM 2294 O O . LYS A 1 278 ? -7.403 5.093 -19.611 1.00 94.81 278 LYS A O 1
ATOM 2299 N N . LEU A 1 279 ? -8.711 3.376 -20.270 1.00 96.00 279 LEU A N 1
ATOM 2300 C CA . LEU A 1 279 ? -7.821 2.835 -21.290 1.00 96.00 279 LEU A CA 1
ATOM 2301 C C . LEU A 1 279 ? -7.482 3.867 -22.370 1.00 96.00 279 LEU A C 1
ATOM 2303 O O . LEU A 1 279 ? -6.310 4.085 -22.671 1.00 96.00 279 LEU A O 1
ATOM 2307 N N . LEU A 1 280 ? -8.499 4.528 -22.927 1.00 95.88 280 LEU A N 1
ATOM 2308 C CA . LEU A 1 280 ? -8.306 5.540 -23.964 1.00 95.88 280 LEU A CA 1
ATOM 2309 C C . LEU A 1 280 ? -7.588 6.781 -23.421 1.00 95.88 280 LEU A C 1
ATOM 2311 O O . LEU A 1 280 ? -6.706 7.310 -24.093 1.00 95.88 280 LEU A O 1
ATOM 2315 N N . CYS A 1 281 ? -7.904 7.221 -22.200 1.00 96.56 281 CYS A N 1
ATOM 2316 C CA . CYS A 1 281 ? -7.166 8.307 -21.557 1.00 96.56 281 CYS A CA 1
ATOM 2317 C C . CYS A 1 281 ? -5.685 7.945 -21.364 1.00 96.56 281 CYS A C 1
ATOM 2319 O O . CYS A 1 281 ? -4.810 8.749 -21.671 1.00 96.56 281 CYS A O 1
ATOM 2321 N N . ASP A 1 282 ? -5.378 6.738 -20.890 1.00 96.19 282 ASP A N 1
ATOM 2322 C CA . ASP A 1 282 ? -3.997 6.295 -20.676 1.00 96.19 282 ASP A CA 1
ATOM 2323 C C . ASP A 1 282 ? -3.199 6.261 -21.994 1.00 96.19 282 ASP A C 1
ATOM 2325 O O . ASP A 1 282 ? -2.109 6.835 -22.095 1.00 96.19 282 ASP A O 1
ATOM 2329 N N . GLN A 1 283 ? -3.785 5.683 -23.047 1.00 95.31 283 GLN A N 1
ATOM 2330 C CA . GLN A 1 283 ? -3.106 5.531 -24.332 1.00 95.31 283 GLN A CA 1
ATOM 2331 C C . GLN A 1 283 ? -3.003 6.835 -25.130 1.00 95.31 283 GLN A C 1
ATOM 2333 O O . 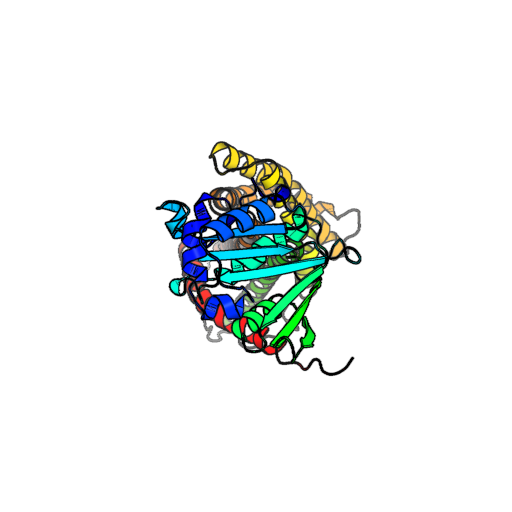GLN A 1 283 ? -1.993 7.059 -25.787 1.00 95.31 283 GLN A O 1
ATOM 2338 N N . PHE A 1 284 ? -4.023 7.692 -25.117 1.00 96.12 284 PHE A N 1
ATOM 2339 C CA . PHE A 1 284 ? -4.072 8.850 -26.018 1.00 96.12 284 PHE A CA 1
ATOM 2340 C C . PHE A 1 284 ? -3.847 10.195 -25.326 1.00 96.12 284 PHE A C 1
ATOM 2342 O O . PHE A 1 284 ? -3.586 11.176 -26.016 1.00 96.12 284 PHE A O 1
ATOM 2349 N N . ILE A 1 285 ? -3.888 10.254 -23.991 1.00 96.44 285 ILE A N 1
ATOM 2350 C CA . ILE A 1 285 ? -3.600 11.481 -23.230 1.00 96.44 285 ILE A CA 1
ATOM 2351 C C . ILE A 1 285 ? -2.246 11.376 -22.525 1.00 96.44 285 ILE A C 1
ATOM 2353 O O . ILE A 1 285 ? -1.417 12.266 -22.693 1.00 96.44 285 ILE A O 1
ATOM 2357 N N . LEU A 1 286 ? -1.981 10.300 -21.773 1.00 95.94 286 LEU A N 1
ATOM 2358 C CA . LEU A 1 286 ? -0.716 10.163 -21.033 1.00 95.94 286 LEU A CA 1
ATOM 2359 C C . LEU A 1 286 ? 0.441 9.668 -21.907 1.00 95.94 286 LEU A C 1
ATOM 2361 O O . LEU A 1 286 ? 1.559 10.174 -21.804 1.00 95.94 286 LEU A O 1
ATOM 2365 N N . THR A 1 287 ? 0.211 8.649 -22.731 1.00 93.94 287 THR A N 1
ATOM 2366 C CA . THR A 1 287 ? 1.314 7.974 -23.432 1.00 93.94 287 THR A CA 1
ATOM 2367 C C . THR A 1 287 ? 2.073 8.896 -24.401 1.00 93.94 287 THR A C 1
ATOM 2369 O O . THR A 1 287 ? 3.305 8.872 -24.359 1.00 93.94 287 THR A O 1
ATOM 2372 N N . PRO A 1 288 ? 1.431 9.765 -25.215 1.00 95.56 288 PRO A N 1
ATOM 2373 C CA . PRO A 1 288 ? 2.151 10.687 -26.098 1.00 95.56 288 PRO A CA 1
ATOM 2374 C C . PRO A 1 288 ? 3.164 11.593 -25.369 1.00 95.56 288 PRO A C 1
ATOM 2376 O O . PRO A 1 288 ? 4.347 11.540 -25.722 1.00 95.56 288 PRO A O 1
ATOM 2379 N N . PRO A 1 289 ? 2.791 12.371 -24.328 1.00 96.44 289 PRO A N 1
ATOM 2380 C CA . PRO A 1 289 ? 3.760 13.186 -23.600 1.00 96.44 289 PRO A CA 1
ATOM 2381 C C . PRO A 1 289 ? 4.792 12.342 -22.844 1.00 96.44 289 PRO A C 1
ATOM 2383 O O . PRO A 1 289 ? 5.941 12.764 -22.743 1.00 96.44 289 PRO A O 1
ATOM 2386 N N . LEU A 1 290 ? 4.442 11.141 -22.369 1.00 94.06 290 LEU A N 1
ATOM 2387 C CA . LEU A 1 290 ? 5.401 10.254 -21.702 1.00 94.06 290 LEU A CA 1
ATOM 2388 C C . LEU A 1 290 ? 6.496 9.748 -22.661 1.00 94.06 290 LEU A C 1
ATOM 2390 O O . LEU A 1 290 ? 7.664 9.683 -22.274 1.00 94.06 290 LEU A O 1
ATOM 2394 N N . VAL A 1 291 ? 6.141 9.439 -23.914 1.00 92.00 291 VAL A N 1
ATOM 2395 C CA . VAL A 1 291 ? 7.096 9.055 -24.971 1.00 92.00 291 VAL A CA 1
ATOM 2396 C C . VAL A 1 291 ? 7.988 10.236 -25.355 1.00 92.00 291 VAL A C 1
ATOM 2398 O O . VAL A 1 291 ? 9.201 10.066 -25.479 1.00 92.00 291 VAL A O 1
ATOM 2401 N N . VAL A 1 292 ? 7.419 11.439 -25.496 1.00 94.31 292 VAL A N 1
ATOM 2402 C CA . VAL A 1 292 ? 8.214 12.654 -25.739 1.00 94.31 292 VAL A CA 1
ATOM 2403 C C . VAL A 1 292 ? 9.195 12.879 -24.592 1.00 94.31 292 VAL A C 1
ATOM 2405 O O . VAL A 1 292 ? 10.382 13.056 -24.849 1.00 94.31 292 VAL A O 1
ATOM 2408 N N . LEU A 1 293 ? 8.725 12.798 -23.343 1.00 94.81 293 LEU A N 1
ATOM 2409 C CA . LEU A 1 293 ? 9.547 12.942 -22.143 1.00 94.81 293 LEU A CA 1
ATOM 2410 C C . LEU A 1 293 ? 10.668 11.899 -22.077 1.00 94.81 293 LEU A C 1
ATOM 2412 O O . LEU A 1 293 ? 11.782 12.215 -21.665 1.00 94.81 293 LEU A O 1
ATOM 2416 N N . PHE A 1 294 ? 10.401 10.657 -22.485 1.00 92.69 294 PHE A N 1
ATOM 2417 C CA . PHE A 1 294 ? 11.428 9.622 -22.560 1.00 92.69 294 PHE A CA 1
ATOM 2418 C C . PHE A 1 294 ? 12.552 10.024 -23.517 1.00 92.69 294 PHE A C 1
ATOM 2420 O O . PHE A 1 294 ? 13.702 10.116 -23.096 1.00 92.69 294 PHE A O 1
ATOM 2427 N N . PHE A 1 295 ? 12.239 10.319 -24.781 1.00 90.75 295 PHE A N 1
ATOM 2428 C CA . PHE A 1 295 ? 13.277 10.647 -25.761 1.00 90.75 295 PHE A CA 1
ATOM 2429 C C . PHE A 1 295 ? 14.018 11.943 -25.421 1.00 90.75 295 PHE A C 1
ATOM 2431 O O . PHE A 1 295 ? 15.240 11.992 -25.543 1.00 90.75 295 PHE A O 1
ATOM 2438 N N . THR A 1 296 ? 13.316 12.976 -24.949 1.00 91.75 296 THR A N 1
ATOM 2439 C CA . THR A 1 296 ? 13.961 14.239 -24.569 1.00 91.75 296 THR A CA 1
ATOM 2440 C C . THR A 1 296 ? 14.854 14.072 -23.347 1.00 91.75 296 THR A C 1
ATOM 2442 O O . THR A 1 296 ? 16.000 14.510 -23.383 1.00 91.75 296 THR A O 1
ATOM 2445 N N . SER A 1 297 ? 14.390 13.393 -22.292 1.00 92.69 297 SER A N 1
ATOM 2446 C CA . SER A 1 297 ? 15.213 13.152 -21.098 1.00 92.69 297 SER A CA 1
ATOM 2447 C C . SER A 1 297 ? 16.452 12.313 -21.413 1.00 92.69 297 SER A C 1
ATOM 2449 O O . SER A 1 297 ? 17.535 12.623 -20.919 1.00 92.69 297 SER A O 1
ATOM 2451 N N . MET A 1 298 ? 16.333 11.310 -22.289 1.00 90.38 298 MET A N 1
ATOM 2452 C CA . MET A 1 298 ? 17.481 10.533 -22.755 1.00 90.38 298 MET A CA 1
ATOM 2453 C C . MET A 1 298 ? 18.486 11.406 -23.510 1.00 90.38 298 MET A C 1
ATOM 2455 O O . MET A 1 298 ? 19.666 11.369 -23.171 1.00 90.38 298 MET A O 1
ATOM 2459 N N . SER A 1 299 ? 18.030 12.236 -24.455 1.00 88.81 299 SER A N 1
ATOM 2460 C CA . SER A 1 299 ? 18.890 13.163 -25.205 1.00 88.81 299 SER A CA 1
ATOM 2461 C C . SER A 1 299 ? 19.587 14.193 -24.309 1.00 88.81 299 SER A C 1
ATOM 2463 O O . SER A 1 299 ? 20.774 14.464 -24.493 1.00 88.81 299 SER A O 1
ATOM 2465 N N . VAL A 1 300 ? 18.879 14.740 -23.314 1.00 90.44 300 VAL A N 1
ATOM 2466 C CA . VAL A 1 300 ? 19.449 15.688 -22.342 1.00 90.44 300 VAL A CA 1
ATOM 2467 C C . VAL A 1 300 ? 20.536 15.012 -21.508 1.00 90.44 300 VAL A C 1
ATOM 2469 O O . VAL A 1 300 ? 21.630 15.552 -21.370 1.00 90.44 300 VAL A O 1
ATOM 2472 N N . MET A 1 301 ? 20.279 13.808 -20.989 1.00 91.19 301 MET A N 1
ATOM 2473 C CA . MET A 1 301 ? 21.267 13.085 -20.184 1.00 91.19 301 MET A CA 1
ATOM 2474 C C . MET A 1 301 ? 22.457 12.551 -21.002 1.00 91.19 301 MET A C 1
ATOM 2476 O O . MET A 1 301 ? 23.484 12.205 -20.421 1.00 91.19 301 MET A O 1
ATOM 2480 N N . GLU A 1 302 ? 22.336 12.468 -22.330 1.00 87.44 302 GLU A N 1
ATOM 2481 C CA . GLU A 1 302 ? 23.454 12.210 -23.253 1.00 87.44 302 GLU A CA 1
ATOM 2482 C C . GLU A 1 302 ? 24.321 13.446 -23.511 1.00 87.44 302 GLU A C 1
ATOM 2484 O O . GLU A 1 302 ? 25.392 13.315 -24.098 1.00 87.44 302 GLU A O 1
ATOM 2489 N N . GLY A 1 303 ? 23.882 14.636 -23.092 1.00 83.88 303 GLY A N 1
ATOM 2490 C CA . GLY A 1 303 ? 24.586 15.887 -23.362 1.00 83.88 303 GLY A CA 1
ATOM 2491 C C . GLY A 1 303 ? 24.455 16.365 -24.810 1.00 83.88 303 GLY A C 1
ATOM 2492 O O . GLY A 1 303 ? 25.305 17.119 -25.283 1.00 83.88 303 GLY A O 1
ATOM 2493 N N . LYS A 1 304 ? 23.411 15.940 -25.541 1.00 83.56 304 LYS A N 1
ATOM 2494 C CA . LYS A 1 304 ? 23.129 16.474 -26.884 1.00 83.56 304 LYS A CA 1
ATOM 2495 C C . LYS A 1 304 ? 22.820 17.976 -26.790 1.00 83.56 304 LYS A C 1
ATOM 2497 O O . LYS A 1 304 ? 22.126 18.415 -25.875 1.00 83.56 304 LYS A O 1
ATOM 2502 N N . LYS A 1 305 ? 23.318 18.764 -27.753 1.00 78.94 305 LYS A N 1
ATOM 2503 C CA . LYS A 1 305 ? 23.035 20.208 -27.849 1.00 78.94 305 LYS A CA 1
ATOM 2504 C C . LYS A 1 305 ? 21.525 20.459 -27.961 1.00 78.94 305 LYS A C 1
ATOM 2506 O O . LYS A 1 305 ? 20.821 19.670 -28.592 1.00 78.94 305 LYS A O 1
ATOM 2511 N N . THR A 1 306 ? 21.055 21.574 -27.396 1.00 66.38 306 THR A N 1
ATOM 2512 C CA . THR A 1 306 ? 19.628 21.934 -27.278 1.00 66.38 306 THR A CA 1
ATOM 2513 C C . THR A 1 306 ? 18.868 21.884 -28.607 1.00 66.38 306 THR A C 1
ATOM 2515 O O . THR A 1 306 ? 17.711 21.472 -28.637 1.00 66.38 306 THR A O 1
ATOM 2518 N N . GLU A 1 307 ? 19.536 22.224 -29.710 1.00 69.88 30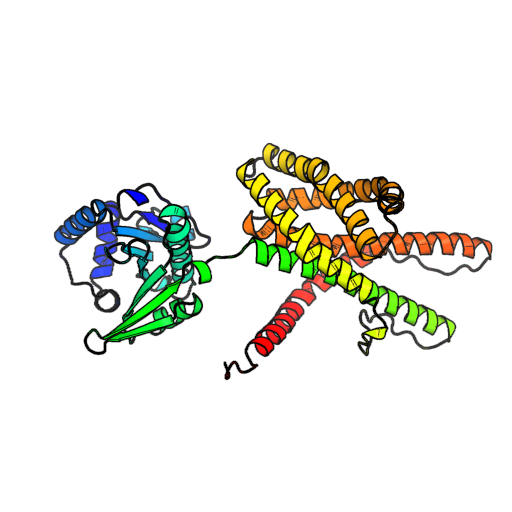7 GLU A N 1
ATOM 2519 C CA . GLU A 1 307 ? 18.975 22.228 -31.069 1.00 69.88 307 GLU A CA 1
ATOM 2520 C C . GLU A 1 307 ? 18.562 20.828 -31.564 1.00 69.88 307 GLU A C 1
ATOM 2522 O O . GLU A 1 307 ? 17.601 20.713 -32.317 1.00 69.88 307 GLU A O 1
ATOM 2527 N N . ASN A 1 308 ? 19.196 19.760 -31.061 1.00 78.50 308 ASN A N 1
ATOM 2528 C CA . ASN A 1 308 ? 19.007 18.386 -31.549 1.00 78.50 308 ASN A CA 1
ATOM 2529 C C . ASN A 1 308 ? 18.199 17.495 -30.583 1.00 78.50 308 ASN A C 1
ATOM 2531 O O . ASN A 1 308 ? 18.104 16.278 -30.767 1.00 78.50 308 ASN A O 1
ATOM 2535 N N . LEU A 1 309 ? 17.633 18.058 -29.507 1.00 81.62 309 LEU A N 1
ATOM 2536 C CA . LEU A 1 309 ? 16.997 17.271 -28.436 1.00 81.62 309 LEU A CA 1
ATOM 2537 C C . LEU A 1 309 ? 15.754 16.498 -28.898 1.00 81.62 309 LEU A C 1
ATOM 2539 O O . LEU A 1 309 ? 15.457 15.427 -28.361 1.00 81.62 309 LEU A O 1
ATOM 2543 N N . LEU A 1 310 ? 15.026 17.037 -29.879 1.00 87.44 310 LEU A N 1
ATOM 2544 C CA . LEU A 1 310 ? 13.768 16.473 -30.374 1.00 87.44 310 LEU A CA 1
ATOM 2545 C C . LEU A 1 310 ? 13.925 15.619 -31.628 1.00 87.44 310 LEU A C 1
ATOM 2547 O O . LEU A 1 310 ? 12.962 14.954 -32.000 1.00 87.44 310 LEU A O 1
ATOM 2551 N N . ASP A 1 311 ? 15.086 15.602 -32.273 1.00 86.31 311 ASP A N 1
ATOM 2552 C CA . ASP A 1 311 ? 15.240 14.943 -33.575 1.00 86.31 311 ASP A CA 1
ATOM 2553 C C . ASP A 1 311 ? 15.011 13.440 -33.478 1.00 86.31 311 ASP A C 1
ATOM 2555 O O . ASP A 1 311 ? 14.263 12.854 -34.262 1.00 86.31 311 ASP A O 1
ATOM 2559 N N . GLU A 1 312 ? 15.573 12.819 -32.442 1.00 82.12 312 GLU A N 1
ATOM 2560 C CA . GLU A 1 312 ? 15.364 11.400 -32.175 1.00 82.12 312 GLU A CA 1
ATOM 2561 C C . GLU A 1 312 ? 13.901 11.089 -31.839 1.00 82.12 312 GLU A C 1
ATOM 2563 O O . GLU A 1 312 ? 13.365 10.073 -32.289 1.00 82.12 312 GLU A O 1
ATOM 2568 N N . CYS A 1 313 ? 13.240 11.988 -31.103 1.00 88.12 313 CYS A N 1
ATOM 2569 C CA . CYS A 1 313 ? 11.817 11.881 -30.815 1.00 88.12 313 CYS A CA 1
ATOM 2570 C C . CYS A 1 313 ? 11.010 11.955 -32.116 1.00 88.12 313 CYS A C 1
ATOM 2572 O O . CYS A 1 313 ? 10.298 11.011 -32.430 1.00 88.12 313 CYS A O 1
ATOM 2574 N N . LYS A 1 314 ? 11.179 13.002 -32.932 1.00 89.31 314 LYS A N 1
ATOM 2575 C CA . LYS A 1 314 ? 10.476 13.179 -34.215 1.00 89.31 314 LYS A CA 1
ATOM 2576 C C . LYS A 1 314 ? 10.651 11.970 -35.136 1.00 89.31 314 LYS A C 1
ATOM 2578 O O . LYS A 1 314 ? 9.674 11.492 -35.704 1.00 89.31 314 LYS A O 1
ATOM 2583 N N . ALA A 1 315 ? 11.869 11.439 -35.229 1.00 87.44 315 ALA A N 1
ATOM 2584 C CA . ALA A 1 315 ? 12.173 10.293 -36.078 1.00 87.44 315 ALA A CA 1
ATOM 2585 C C . ALA A 1 315 ? 11.515 8.986 -35.597 1.00 87.44 315 ALA A C 1
ATOM 2587 O O . ALA A 1 315 ? 11.104 8.159 -36.411 1.00 87.44 315 ALA A O 1
ATOM 2588 N N . LYS A 1 316 ? 11.424 8.767 -34.277 1.00 85.88 316 LYS A N 1
ATOM 2589 C CA . LYS A 1 316 ? 10.985 7.482 -33.699 1.00 85.88 316 LYS A CA 1
ATOM 2590 C C . LYS A 1 316 ? 9.571 7.501 -33.127 1.00 85.88 316 LYS A C 1
ATOM 2592 O O . LYS A 1 316 ? 9.027 6.422 -32.877 1.00 85.88 316 LYS A O 1
ATOM 2597 N N . PHE A 1 317 ? 8.969 8.670 -32.922 1.00 88.06 317 PHE A N 1
ATOM 2598 C CA . PHE A 1 317 ? 7.717 8.840 -32.184 1.00 88.06 317 PHE A CA 1
ATOM 2599 C C . PHE A 1 317 ? 6.583 8.021 -32.790 1.00 88.06 317 PHE A C 1
ATOM 2601 O O . PHE A 1 317 ? 6.025 7.175 -32.100 1.00 88.06 317 PHE A O 1
ATOM 2608 N N . VAL A 1 318 ? 6.290 8.203 -34.082 1.00 88.69 318 VAL A N 1
ATOM 2609 C CA . VAL A 1 318 ? 5.142 7.552 -34.740 1.00 88.69 318 VAL A CA 1
ATOM 2610 C C . VAL A 1 318 ? 5.247 6.029 -34.642 1.00 88.69 318 VAL A C 1
ATOM 2612 O O . VAL A 1 318 ? 4.308 5.365 -34.207 1.00 88.69 318 VAL A O 1
ATOM 2615 N N . LYS A 1 319 ? 6.422 5.470 -34.959 1.00 84.19 319 LYS A N 1
ATOM 2616 C CA . LYS A 1 319 ? 6.674 4.024 -34.875 1.00 84.19 319 LYS A CA 1
ATOM 2617 C C . LYS A 1 319 ? 6.579 3.506 -33.438 1.00 84.19 319 LYS A C 1
ATOM 2619 O O . LYS A 1 319 ? 5.990 2.451 -33.202 1.00 84.19 319 LYS A O 1
ATOM 2624 N N . THR A 1 320 ? 7.139 4.240 -32.480 1.00 85.12 320 THR A N 1
ATOM 2625 C CA . THR A 1 320 ? 7.114 3.864 -31.059 1.00 85.12 320 THR A CA 1
ATOM 2626 C C . THR A 1 320 ? 5.693 3.905 -30.509 1.00 85.12 320 THR A C 1
ATOM 2628 O O . THR A 1 320 ? 5.272 2.969 -29.836 1.00 85.12 320 THR A O 1
ATOM 2631 N N . PHE A 1 321 ? 4.931 4.945 -30.840 1.00 87.69 321 PHE A N 1
ATOM 2632 C CA . PHE A 1 321 ? 3.554 5.117 -30.400 1.00 87.69 321 PHE A CA 1
ATOM 2633 C C . PHE A 1 321 ? 2.616 4.073 -31.019 1.00 87.69 321 PHE A C 1
ATOM 2635 O O . PHE A 1 321 ? 1.848 3.444 -30.299 1.00 87.69 321 PHE A O 1
ATOM 2642 N N . ALA A 1 322 ? 2.732 3.807 -32.323 1.00 86.69 322 ALA A N 1
ATOM 2643 C CA . ALA A 1 322 ? 1.936 2.774 -32.985 1.00 86.69 322 ALA A CA 1
ATOM 2644 C C . ALA A 1 322 ? 2.200 1.379 -32.391 1.00 86.69 322 ALA A C 1
ATOM 2646 O O . ALA A 1 322 ? 1.264 0.644 -32.084 1.00 86.69 322 ALA A O 1
ATOM 2647 N N . THR A 1 323 ? 3.472 1.037 -32.155 1.00 83.38 323 THR A N 1
ATOM 2648 C CA . THR A 1 323 ? 3.835 -0.234 -31.502 1.00 83.38 323 THR A CA 1
ATOM 2649 C C . THR A 1 323 ? 3.335 -0.267 -30.055 1.00 83.38 323 THR A C 1
ATOM 2651 O O . THR A 1 323 ? 2.897 -1.309 -29.571 1.00 83.38 323 THR A O 1
ATOM 2654 N N . SER A 1 324 ? 3.377 0.880 -29.367 1.00 85.56 324 SER A N 1
ATOM 2655 C CA . SER A 1 324 ? 2.862 1.026 -28.007 1.00 85.56 324 SER A CA 1
ATOM 2656 C C . SER A 1 324 ? 1.372 0.699 -27.947 1.00 85.56 324 SER A C 1
ATOM 2658 O O . SER A 1 324 ? 0.986 -0.103 -27.108 1.00 85.56 324 SER A O 1
ATOM 2660 N N . CYS A 1 325 ? 0.551 1.197 -28.878 1.00 88.31 325 CYS A N 1
ATOM 2661 C CA . CYS A 1 325 ? -0.879 0.878 -28.913 1.00 88.31 325 CYS A CA 1
ATOM 2662 C C . CYS A 1 325 ? -1.149 -0.635 -28.971 1.00 88.31 325 CYS A C 1
ATOM 2664 O O . CYS A 1 325 ? -2.045 -1.119 -28.287 1.00 88.31 325 CYS A O 1
ATOM 2666 N N . ILE A 1 326 ? -0.365 -1.389 -29.747 1.00 87.94 326 ILE A N 1
ATOM 2667 C CA . ILE A 1 326 ? -0.556 -2.840 -29.912 1.00 87.94 326 ILE A CA 1
ATOM 2668 C C . ILE A 1 326 ? -0.303 -3.586 -28.598 1.00 87.94 326 ILE A C 1
ATOM 2670 O O . ILE A 1 326 ? -1.041 -4.506 -28.253 1.00 87.94 326 ILE A O 1
ATOM 2674 N N . PHE A 1 327 ? 0.735 -3.196 -27.858 1.00 87.94 327 PHE A N 1
ATOM 2675 C CA . PHE A 1 327 ? 1.111 -3.867 -26.616 1.00 87.94 327 PHE A CA 1
ATOM 2676 C C . PHE A 1 327 ? 0.333 -3.347 -25.405 1.00 87.94 327 PHE A C 1
ATOM 2678 O O . PHE A 1 327 ? -0.174 -4.130 -24.602 1.00 87.94 327 PHE A O 1
ATOM 2685 N N . TRP A 1 328 ? 0.232 -2.027 -25.261 1.00 91.31 328 TRP A N 1
ATOM 2686 C CA . TRP A 1 328 ? -0.296 -1.395 -24.060 1.00 91.31 328 TRP A CA 1
ATOM 2687 C C . TRP A 1 328 ? -1.818 -1.400 -24.000 1.00 91.31 328 TRP A C 1
ATOM 2689 O O . TRP A 1 328 ? -2.340 -1.513 -22.895 1.00 91.31 328 TRP A O 1
ATOM 2699 N N . LEU A 1 329 ? -2.552 -1.385 -25.122 1.00 93.12 329 LEU A N 1
ATOM 2700 C CA . LEU A 1 329 ? -4.019 -1.443 -25.061 1.00 93.12 329 LEU A CA 1
ATOM 2701 C C . LEU A 1 329 ? -4.532 -2.745 -24.399 1.00 93.12 329 LEU A C 1
ATOM 2703 O O . LEU A 1 329 ? -5.314 -2.650 -23.449 1.00 93.12 329 LEU A O 1
ATOM 2707 N N . PRO A 1 330 ? -4.075 -3.956 -24.786 1.00 94.06 330 PRO A N 1
ATOM 2708 C CA . PRO A 1 330 ? -4.456 -5.185 -24.084 1.00 94.06 330 PRO A CA 1
ATOM 2709 C C . PRO A 1 330 ? -3.970 -5.223 -22.629 1.00 94.06 330 PRO A C 1
ATOM 2711 O O . PRO A 1 330 ? -4.722 -5.584 -21.722 1.00 94.06 330 PRO A O 1
ATOM 2714 N N . VAL A 1 331 ? -2.719 -4.817 -22.388 1.00 94.50 331 VAL A N 1
ATOM 2715 C CA . VAL A 1 331 ? -2.101 -4.834 -21.052 1.00 94.50 331 VAL A CA 1
ATOM 2716 C C . VAL A 1 331 ? -2.844 -3.916 -20.084 1.00 94.50 331 VAL A C 1
ATOM 2718 O O . VAL A 1 331 ? -3.109 -4.314 -18.947 1.00 94.50 331 VAL A O 1
ATOM 2721 N N . GLN A 1 332 ? -3.207 -2.710 -20.522 1.00 95.69 332 GLN A N 1
ATOM 2722 C CA . GLN A 1 332 ? -3.926 -1.736 -19.705 1.00 95.69 332 GLN A CA 1
ATOM 2723 C C . GLN A 1 332 ? -5.401 -2.085 -19.541 1.00 95.69 332 GLN A C 1
ATOM 2725 O O . GLN A 1 332 ? -5.971 -1.803 -18.489 1.00 95.69 332 GLN A O 1
ATOM 2730 N N . PHE A 1 333 ? -6.019 -2.752 -20.519 1.00 94.75 333 PHE A N 1
ATOM 2731 C CA . PHE A 1 333 ? -7.367 -3.286 -20.341 1.00 94.75 333 PHE A CA 1
ATOM 2732 C C . PHE A 1 333 ? -7.413 -4.255 -19.150 1.00 94.75 333 PHE A C 1
ATOM 2734 O O . PHE A 1 333 ? -8.245 -4.099 -18.256 1.00 94.75 333 PHE A O 1
ATOM 2741 N N . VAL A 1 334 ? -6.453 -5.186 -19.072 1.00 94.62 334 VAL A N 1
ATOM 2742 C CA . VAL A 1 334 ? -6.295 -6.092 -17.921 1.00 94.62 334 VAL A CA 1
ATOM 2743 C C . VAL A 1 334 ? -6.005 -5.315 -16.633 1.00 94.62 334 VAL A C 1
ATOM 2745 O O . VAL A 1 334 ? -6.606 -5.606 -15.598 1.00 94.62 334 VAL A O 1
ATOM 2748 N N . ASN A 1 335 ? -5.137 -4.300 -16.689 1.00 94.19 335 ASN A N 1
ATOM 2749 C CA . ASN A 1 335 ? -4.806 -3.460 -15.535 1.00 94.19 335 ASN A CA 1
ATOM 2750 C C . ASN A 1 335 ? -6.050 -2.787 -14.930 1.00 94.19 335 ASN A C 1
ATOM 2752 O O . ASN A 1 335 ? -6.297 -2.871 -13.729 1.00 94.19 335 ASN A O 1
ATOM 2756 N N . PHE A 1 336 ? -6.864 -2.139 -15.762 1.00 93.75 336 PHE A N 1
ATOM 2757 C CA . PHE A 1 336 ? -8.039 -1.399 -15.304 1.00 93.75 336 PHE A CA 1
ATOM 2758 C C . PHE A 1 336 ? -9.227 -2.293 -14.945 1.00 93.75 336 PHE A C 1
ATOM 2760 O O . PHE A 1 336 ? -10.066 -1.873 -14.146 1.00 93.75 336 PHE A O 1
ATOM 2767 N N . LEU A 1 337 ? -9.293 -3.505 -15.501 1.00 91.38 337 LEU A N 1
ATOM 2768 C CA . LEU A 1 337 ? -10.347 -4.469 -15.202 1.00 91.38 337 LEU A CA 1
ATOM 2769 C C . LEU A 1 337 ? -10.065 -5.271 -13.923 1.00 91.38 337 LEU A C 1
ATOM 2771 O O . LEU A 1 337 ? -10.960 -5.420 -13.093 1.00 91.38 337 LEU A O 1
ATOM 2775 N N . LEU A 1 338 ? -8.844 -5.798 -13.770 1.00 89.44 338 LEU A N 1
ATOM 2776 C CA . LEU A 1 338 ? -8.523 -6.810 -12.754 1.00 89.44 338 LEU A CA 1
ATOM 2777 C C . LEU A 1 338 ? -7.621 -6.303 -11.624 1.00 89.44 338 LEU A C 1
ATOM 2779 O O . LEU A 1 338 ? -7.669 -6.854 -10.523 1.00 89.44 338 LEU A O 1
ATOM 2783 N N . ILE A 1 339 ? -6.781 -5.290 -11.861 1.00 86.88 339 ILE A N 1
ATOM 2784 C CA . ILE A 1 339 ? -5.747 -4.896 -10.895 1.00 86.88 339 ILE A CA 1
ATOM 2785 C C . ILE A 1 339 ? -6.270 -3.807 -9.942 1.00 86.88 339 ILE A C 1
ATOM 2787 O O . ILE A 1 339 ? -6.706 -2.734 -10.388 1.00 86.88 339 ILE A O 1
ATOM 2791 N N . PRO A 1 340 ? -6.192 -4.024 -8.611 1.00 80.88 340 PRO A N 1
ATOM 2792 C CA . PRO A 1 340 ? -6.583 -3.015 -7.634 1.00 80.88 340 PRO A CA 1
ATOM 2793 C C . PRO A 1 340 ? -5.764 -1.719 -7.784 1.00 80.88 340 PRO A C 1
ATOM 2795 O O . PRO A 1 340 ? -4.563 -1.799 -8.061 1.00 80.88 340 PRO A O 1
ATOM 2798 N N . PRO A 1 341 ? -6.351 -0.533 -7.517 1.00 80.50 341 PRO A N 1
ATOM 2799 C CA . PRO A 1 341 ? -5.686 0.771 -7.654 1.00 80.50 341 PRO A CA 1
ATOM 2800 C C . PRO A 1 341 ? -4.273 0.842 -7.054 1.00 80.50 341 PRO A C 1
ATOM 2802 O O . PRO A 1 341 ? -3.345 1.347 -7.681 1.00 80.50 341 PRO A O 1
ATOM 2805 N N . SER A 1 342 ? -4.079 0.265 -5.864 1.00 78.31 342 SER A N 1
ATOM 2806 C CA . SER A 1 342 ? -2.800 0.288 -5.143 1.00 78.31 342 SER A CA 1
ATOM 2807 C C . SER A 1 342 ? -1.663 -0.470 -5.837 1.00 78.31 342 SER A C 1
ATOM 2809 O O . SER A 1 342 ? -0.503 -0.185 -5.558 1.00 78.31 342 SER A O 1
ATOM 2811 N N . PHE A 1 343 ? -1.966 -1.418 -6.732 1.00 84.38 343 PHE A N 1
ATOM 2812 C CA . PHE A 1 343 ? -0.971 -2.279 -7.385 1.00 84.38 343 PHE A CA 1
ATOM 2813 C C . PHE A 1 343 ? -0.751 -1.964 -8.865 1.00 84.38 343 PHE A C 1
ATOM 2815 O O . PHE A 1 343 ? 0.101 -2.587 -9.497 1.00 84.38 343 PHE A O 1
ATOM 2822 N N . ARG A 1 344 ? -1.467 -0.988 -9.433 1.00 90.50 344 ARG A N 1
ATOM 2823 C CA . ARG A 1 344 ? -1.400 -0.718 -10.875 1.00 90.50 344 ARG A CA 1
ATOM 2824 C C . ARG A 1 344 ? -0.031 -0.275 -11.354 1.00 90.50 344 ARG A C 1
ATOM 2826 O O . ARG A 1 344 ? 0.418 -0.757 -12.386 1.00 90.50 344 ARG A O 1
ATOM 2833 N N . VAL A 1 345 ? 0.664 0.580 -10.598 1.00 92.25 345 VAL A N 1
ATOM 2834 C CA . VAL A 1 345 ? 2.032 0.963 -10.982 1.00 92.25 345 VAL A CA 1
ATOM 2835 C C . VAL A 1 345 ? 2.944 -0.255 -10.960 1.00 92.25 345 VAL A C 1
ATOM 2837 O O . VAL A 1 345 ? 3.685 -0.443 -11.907 1.00 92.25 345 VAL A O 1
ATOM 2840 N N . LEU A 1 346 ? 2.845 -1.127 -9.951 1.00 91.25 346 LEU A N 1
ATOM 2841 C CA . LEU A 1 346 ? 3.649 -2.350 -9.892 1.00 91.25 346 LEU A CA 1
ATOM 2842 C C . LEU A 1 346 ? 3.378 -3.282 -11.085 1.00 91.25 346 LEU A C 1
ATOM 2844 O O . LEU A 1 346 ? 4.323 -3.804 -11.672 1.00 91.25 346 LEU A O 1
ATOM 2848 N N . TYR A 1 347 ? 2.110 -3.467 -11.461 1.00 94.38 347 TYR A N 1
ATOM 2849 C CA . TYR A 1 347 ? 1.739 -4.229 -12.655 1.00 94.38 347 TYR A CA 1
ATOM 2850 C C . TYR A 1 347 ? 2.357 -3.619 -13.922 1.00 94.38 347 TYR A C 1
ATOM 2852 O O . TYR A 1 347 ? 2.999 -4.326 -14.699 1.00 94.38 347 TYR A O 1
ATOM 2860 N N . VAL A 1 348 ? 2.236 -2.299 -14.088 1.00 95.56 348 VAL A N 1
ATOM 2861 C CA . VAL A 1 348 ? 2.824 -1.569 -15.218 1.00 95.56 348 VAL A CA 1
ATOM 2862 C C . VAL A 1 348 ? 4.350 -1.663 -15.207 1.00 95.56 348 VAL A C 1
ATOM 2864 O O . VAL A 1 348 ? 4.936 -1.846 -16.264 1.00 95.56 348 VAL A O 1
ATOM 2867 N N . SER A 1 349 ? 5.010 -1.649 -14.046 1.00 93.56 349 SER A N 1
ATOM 2868 C CA . SER A 1 349 ? 6.461 -1.851 -13.933 1.00 93.56 349 SER A CA 1
ATOM 2869 C C . SER A 1 349 ? 6.900 -3.201 -14.507 1.00 93.56 349 SER A C 1
ATOM 2871 O O . SER A 1 349 ? 7.866 -3.269 -15.266 1.00 93.56 349 SER A O 1
ATOM 2873 N N . VAL A 1 350 ? 6.171 -4.274 -14.183 1.00 93.31 350 VAL A N 1
ATOM 2874 C CA . VAL A 1 350 ? 6.441 -5.620 -14.714 1.00 93.31 350 VAL A CA 1
ATOM 2875 C C . VAL A 1 350 ? 6.163 -5.676 -16.216 1.00 93.31 350 VAL A C 1
ATOM 2877 O O . VAL A 1 350 ? 6.979 -6.195 -16.975 1.00 93.31 350 VAL A O 1
ATOM 2880 N N . ALA A 1 351 ? 5.050 -5.099 -16.671 1.00 93.56 351 ALA A N 1
ATOM 2881 C CA . ALA A 1 351 ? 4.730 -5.041 -18.093 1.00 93.56 351 ALA A CA 1
ATOM 2882 C C . ALA A 1 351 ? 5.764 -4.227 -18.889 1.00 93.56 351 ALA A C 1
ATOM 2884 O O . ALA A 1 351 ? 6.157 -4.643 -19.976 1.00 93.56 351 ALA A O 1
ATOM 2885 N N . SER A 1 352 ? 6.270 -3.123 -18.331 1.00 90.94 352 SER A N 1
ATOM 2886 C CA . SER A 1 352 ? 7.344 -2.323 -18.925 1.00 90.94 352 SER A CA 1
ATOM 2887 C C . SER A 1 352 ? 8.641 -3.119 -19.053 1.00 90.94 352 SER A C 1
ATOM 2889 O O . SER A 1 352 ? 9.334 -2.994 -20.061 1.00 90.94 352 SER A O 1
ATOM 2891 N N . PHE A 1 353 ? 8.962 -3.978 -18.079 1.00 90.75 353 PHE A N 1
ATOM 2892 C CA . PHE A 1 353 ? 10.097 -4.894 -18.201 1.00 90.75 353 PHE A CA 1
ATOM 2893 C C . PHE A 1 353 ? 9.928 -5.840 -19.398 1.00 90.75 353 PHE A C 1
ATOM 2895 O O . PHE A 1 353 ? 10.865 -6.027 -20.176 1.00 90.75 353 PHE A O 1
ATOM 2902 N N . CYS A 1 354 ? 8.729 -6.397 -19.597 1.00 87.88 354 CYS A N 1
ATOM 2903 C CA . CYS A 1 354 ? 8.432 -7.217 -20.773 1.00 87.88 354 CYS A CA 1
ATOM 2904 C C . CYS A 1 354 ? 8.514 -6.400 -22.071 1.00 87.88 354 CYS A C 1
ATOM 2906 O O . CYS A 1 354 ? 9.161 -6.834 -23.018 1.00 87.88 354 CYS A O 1
ATOM 2908 N N . TRP A 1 355 ? 7.915 -5.209 -22.101 1.00 85.25 355 TRP A N 1
ATOM 2909 C CA . TRP A 1 355 ? 7.906 -4.299 -23.248 1.00 85.25 355 TRP A CA 1
ATOM 2910 C C . TRP A 1 355 ? 9.313 -3.982 -23.767 1.00 85.25 355 TRP A C 1
ATOM 2912 O O . TRP A 1 355 ? 9.585 -4.163 -24.953 1.00 85.25 355 TRP A O 1
ATOM 2922 N N . VAL A 1 356 ? 10.223 -3.564 -22.880 1.00 81.69 356 VAL A N 1
ATOM 2923 C CA . VAL A 1 356 ? 11.606 -3.206 -23.246 1.00 81.69 356 VAL A CA 1
ATOM 2924 C C . VAL A 1 356 ? 12.344 -4.406 -23.852 1.00 81.69 356 VAL A C 1
ATOM 2926 O O . VAL A 1 356 ? 13.008 -4.277 -24.882 1.00 81.69 356 VAL A O 1
ATOM 2929 N N . ASN A 1 357 ? 12.162 -5.600 -23.282 1.00 79.19 357 ASN A N 1
ATOM 2930 C CA . ASN A 1 357 ? 12.779 -6.821 -23.801 1.00 79.19 357 ASN A CA 1
ATOM 2931 C C . ASN A 1 357 ? 12.150 -7.295 -25.131 1.00 79.19 357 ASN A C 1
ATOM 2933 O O . ASN A 1 357 ? 12.873 -7.736 -26.026 1.00 79.19 357 ASN A O 1
ATOM 2937 N N . ILE A 1 358 ? 10.829 -7.163 -25.309 1.00 73.19 358 ILE A N 1
ATOM 2938 C CA . ILE A 1 358 ? 10.130 -7.510 -26.562 1.00 73.19 358 ILE A CA 1
ATOM 2939 C C . ILE A 1 358 ? 10.562 -6.581 -27.704 1.00 73.19 358 ILE A C 1
ATOM 2941 O O . ILE A 1 358 ? 10.877 -7.057 -28.797 1.00 73.19 358 ILE A O 1
ATOM 2945 N N . LEU A 1 359 ? 10.636 -5.266 -27.459 1.00 66.06 359 LEU A N 1
ATOM 2946 C CA . LEU A 1 359 ? 11.120 -4.295 -28.448 1.00 66.06 359 LEU A CA 1
ATOM 2947 C C . LEU A 1 359 ? 12.536 -4.623 -28.933 1.00 66.06 359 LEU A C 1
ATOM 2949 O O . LEU A 1 359 ? 12.842 -4.462 -30.117 1.00 66.06 359 LEU A O 1
ATOM 2953 N N . CYS A 1 360 ? 13.394 -5.098 -28.030 1.00 63.22 360 CYS A N 1
ATOM 2954 C CA . CYS A 1 360 ? 14.739 -5.535 -28.377 1.00 63.22 360 CYS A CA 1
ATOM 2955 C C . CYS A 1 360 ? 14.711 -6.717 -29.356 1.00 63.22 360 CYS A C 1
ATOM 2957 O O . CYS A 1 360 ? 15.366 -6.662 -30.397 1.00 63.22 360 CYS A O 1
ATOM 2959 N N . HIS A 1 361 ? 13.909 -7.747 -29.075 1.00 60.31 361 HIS A N 1
ATOM 2960 C CA . HIS A 1 361 ? 13.813 -8.928 -29.934 1.00 60.31 361 HIS A CA 1
ATOM 2961 C C . HIS A 1 361 ? 13.283 -8.586 -31.336 1.00 60.31 361 HIS A C 1
ATOM 2963 O O . HIS A 1 361 ? 13.855 -9.016 -32.335 1.00 60.31 361 HIS A O 1
ATOM 2969 N N . LEU A 1 362 ? 12.265 -7.722 -31.430 1.00 61.91 362 LEU A N 1
ATOM 2970 C CA . LEU A 1 362 ? 11.755 -7.235 -32.718 1.00 61.91 362 LEU A CA 1
ATOM 2971 C C . LEU A 1 362 ? 12.821 -6.461 -33.512 1.00 61.91 362 LEU A C 1
ATOM 2973 O O . LEU A 1 362 ? 12.912 -6.602 -34.732 1.00 61.91 362 LEU A O 1
ATOM 2977 N N . LYS A 1 363 ? 13.661 -5.670 -32.832 1.00 56.69 363 LYS A N 1
ATOM 2978 C CA . LYS A 1 363 ? 14.780 -4.950 -33.458 1.00 56.69 363 LYS A CA 1
ATOM 2979 C C . LYS A 1 363 ? 15.882 -5.902 -33.938 1.00 56.69 363 LYS A C 1
ATOM 2981 O O . LYS A 1 363 ? 16.430 -5.685 -35.016 1.00 56.69 363 LYS A O 1
ATOM 2986 N N . LEU A 1 364 ? 16.190 -6.944 -33.164 1.00 53.25 364 LEU A N 1
ATOM 2987 C CA . LEU A 1 364 ? 17.168 -7.975 -33.524 1.00 53.25 364 LEU A CA 1
ATOM 2988 C C . LEU A 1 364 ? 16.706 -8.801 -34.727 1.00 53.25 364 LEU A C 1
ATOM 2990 O O . LEU A 1 364 ? 17.465 -8.925 -35.680 1.00 53.25 364 LEU A O 1
ATOM 2994 N N . ASN A 1 365 ? 15.462 -9.285 -34.739 1.00 52.09 365 ASN A N 1
ATOM 2995 C CA . ASN A 1 365 ? 14.931 -10.065 -35.863 1.00 52.09 365 ASN A CA 1
ATOM 2996 C C . ASN A 1 365 ? 14.879 -9.243 -37.158 1.00 52.09 365 ASN A C 1
ATOM 2998 O O . ASN A 1 365 ? 15.144 -9.767 -38.236 1.00 52.09 365 ASN A O 1
ATOM 3002 N N . PHE A 1 366 ? 14.600 -7.939 -37.063 1.00 46.81 366 PHE A N 1
ATOM 3003 C CA . PHE A 1 366 ? 14.659 -7.045 -38.219 1.00 46.81 366 PHE A CA 1
ATOM 3004 C C . PHE A 1 366 ? 16.084 -6.908 -38.775 1.00 46.81 366 PHE A C 1
ATOM 3006 O O . PHE A 1 366 ? 16.273 -6.981 -39.986 1.00 46.81 366 PHE A O 1
ATOM 3013 N N . LEU A 1 367 ? 17.090 -6.747 -37.906 1.00 41.25 367 LEU A N 1
ATOM 3014 C CA . LEU A 1 367 ? 18.493 -6.677 -38.326 1.00 41.25 367 LEU A CA 1
ATOM 3015 C C . LEU A 1 367 ? 18.960 -7.998 -38.945 1.00 41.25 367 LEU A C 1
ATOM 3017 O O . LEU A 1 367 ? 19.544 -7.961 -40.023 1.00 41.25 367 LEU A O 1
ATOM 3021 N N . PHE A 1 368 ? 18.634 -9.135 -38.319 1.00 47.66 368 PHE A N 1
ATOM 3022 C CA . PHE A 1 368 ? 18.952 -10.464 -38.845 1.00 47.66 368 PHE A CA 1
ATOM 3023 C C . PHE A 1 368 ? 18.315 -10.715 -40.212 1.00 47.66 368 PHE A C 1
ATOM 3025 O O . PHE A 1 368 ? 19.004 -11.181 -41.114 1.00 47.66 368 PHE A O 1
ATOM 3032 N N . ASN A 1 369 ? 17.046 -10.345 -40.404 1.00 40.53 369 ASN A N 1
ATOM 3033 C CA . ASN A 1 369 ? 16.379 -10.483 -41.697 1.00 40.53 369 ASN A CA 1
ATOM 3034 C C . ASN A 1 369 ? 17.032 -9.600 -42.767 1.00 40.53 369 ASN A C 1
ATOM 3036 O O . ASN A 1 369 ? 17.279 -10.082 -43.860 1.00 40.53 369 ASN A O 1
ATOM 3040 N N . VAL A 1 370 ? 17.380 -8.343 -42.468 1.00 46.25 370 VAL A N 1
ATOM 3041 C CA . VAL A 1 370 ? 18.073 -7.467 -43.433 1.00 46.25 370 VAL A CA 1
ATOM 3042 C C . VAL A 1 370 ? 19.457 -8.014 -43.793 1.00 46.25 370 VAL A C 1
ATOM 3044 O O . VAL A 1 370 ? 19.824 -8.012 -44.968 1.00 46.25 370 VAL A O 1
ATOM 3047 N N . THR A 1 371 ? 20.212 -8.520 -42.814 1.00 42.38 371 THR A N 1
ATOM 3048 C CA . THR A 1 371 ? 21.506 -9.162 -43.076 1.00 42.38 371 THR A CA 1
ATOM 3049 C C . THR A 1 371 ? 21.354 -10.470 -43.837 1.00 42.38 371 THR A C 1
ATOM 3051 O O . THR A 1 371 ? 22.143 -10.697 -44.738 1.00 42.38 371 THR A O 1
ATOM 3054 N N . ALA A 1 372 ? 20.329 -11.282 -43.564 1.00 40.91 372 ALA A N 1
ATOM 3055 C CA . ALA A 1 372 ? 20.048 -12.514 -44.298 1.00 40.91 372 ALA A CA 1
ATOM 3056 C C . ALA A 1 372 ? 19.640 -12.221 -45.747 1.00 40.91 372 ALA A C 1
ATOM 3058 O O . ALA A 1 372 ? 20.119 -12.883 -46.653 1.00 40.91 372 ALA A O 1
ATOM 3059 N N . THR A 1 373 ? 18.864 -11.167 -46.016 1.00 44.38 373 THR A N 1
ATOM 3060 C CA . THR A 1 373 ? 18.574 -10.736 -47.395 1.00 44.38 373 THR A CA 1
ATOM 3061 C C . THR A 1 373 ? 19.824 -10.211 -48.110 1.00 44.38 373 THR A C 1
ATOM 3063 O O . THR A 1 373 ? 19.954 -10.368 -49.323 1.00 44.38 373 THR A O 1
ATOM 3066 N N . ALA A 1 374 ? 20.759 -9.596 -47.377 1.00 41.81 374 ALA A N 1
ATOM 3067 C CA . ALA A 1 374 ? 22.062 -9.201 -47.910 1.00 41.81 374 ALA A CA 1
ATOM 3068 C C . ALA A 1 374 ? 23.002 -10.406 -48.126 1.00 41.81 374 ALA A C 1
ATOM 3070 O O . ALA A 1 374 ? 23.767 -10.396 -49.082 1.00 41.81 374 ALA A O 1
ATOM 3071 N N . TYR A 1 375 ? 22.909 -11.448 -47.294 1.00 36.19 375 TYR A N 1
ATOM 3072 C CA . TYR A 1 375 ? 23.709 -12.679 -47.362 1.00 36.19 375 TYR A CA 1
ATOM 3073 C C . TYR A 1 375 ? 23.182 -13.672 -48.409 1.00 36.19 375 TYR A C 1
ATOM 3075 O O . TYR A 1 375 ? 23.964 -14.273 -49.134 1.00 36.19 375 TYR A O 1
ATOM 3083 N N . ASN A 1 376 ? 21.862 -13.751 -48.596 1.00 40.94 376 ASN A N 1
ATOM 3084 C CA . ASN A 1 376 ? 21.216 -14.513 -49.668 1.00 40.94 376 ASN A CA 1
ATOM 3085 C C . ASN A 1 376 ? 21.537 -13.936 -51.058 1.00 40.94 376 ASN A C 1
ATOM 3087 O O . ASN A 1 376 ? 21.446 -14.647 -52.051 1.00 40.94 376 ASN A O 1
ATOM 3091 N N . ARG A 1 377 ? 21.982 -12.670 -51.159 1.00 43.53 377 ARG A N 1
ATOM 3092 C CA . ARG A 1 377 ? 22.592 -12.137 -52.397 1.00 43.53 377 ARG A CA 1
ATOM 3093 C C . ARG A 1 377 ? 24.013 -12.657 -52.654 1.00 43.53 377 ARG A C 1
ATOM 3095 O O . ARG A 1 377 ? 24.509 -12.480 -53.759 1.00 43.53 377 ARG A O 1
ATOM 3102 N N . ILE A 1 378 ? 24.661 -13.256 -51.655 1.00 43.12 378 ILE A N 1
ATOM 3103 C CA . ILE A 1 378 ? 26.044 -13.765 -51.689 1.00 43.12 378 ILE A CA 1
ATOM 3104 C C . ILE A 1 378 ? 26.064 -15.312 -51.767 1.00 43.12 378 ILE A C 1
ATOM 3106 O O . ILE A 1 378 ? 27.120 -15.900 -51.962 1.00 43.12 378 ILE A O 1
ATOM 3110 N N . GLY A 1 379 ? 24.901 -15.979 -51.718 1.00 32.88 379 GLY A N 1
ATOM 3111 C CA . GLY A 1 379 ? 24.768 -17.407 -52.038 1.00 32.88 379 GLY A CA 1
ATOM 3112 C C . GLY A 1 379 ? 25.311 -18.364 -50.973 1.00 32.88 379 GLY A C 1
ATOM 3113 O O . GLY A 1 379 ? 26.036 -19.296 -51.308 1.00 32.88 379 GLY A O 1
ATOM 3114 N N . ILE A 1 380 ? 24.980 -18.142 -49.698 1.00 35.53 380 ILE A N 1
ATOM 3115 C CA . ILE A 1 380 ? 25.249 -19.106 -48.619 1.00 35.53 380 ILE A CA 1
ATOM 3116 C C . ILE A 1 380 ? 23.919 -19.423 -47.927 1.00 35.53 380 ILE A C 1
ATOM 3118 O O . ILE A 1 380 ? 23.437 -18.645 -47.103 1.00 35.53 380 ILE A O 1
ATOM 3122 N N . ASP A 1 381 ? 23.333 -20.558 -48.304 1.00 33.91 381 ASP A N 1
ATOM 3123 C CA . ASP A 1 381 ? 22.087 -21.092 -47.757 1.00 33.91 381 ASP A CA 1
ATOM 3124 C C . ASP A 1 381 ? 22.394 -21.947 -46.523 1.00 33.91 381 ASP A C 1
ATOM 3126 O O . ASP A 1 381 ? 22.795 -23.094 -46.666 1.00 33.91 381 ASP A O 1
ATOM 3130 N N . ASP A 1 382 ? 22.258 -21.376 -45.323 1.00 33.59 382 ASP A N 1
ATOM 3131 C CA . ASP A 1 382 ? 21.864 -22.107 -44.105 1.00 33.59 382 ASP A CA 1
ATOM 3132 C C . ASP A 1 382 ? 21.781 -21.144 -42.908 1.00 33.59 382 ASP A C 1
ATOM 3134 O O . ASP A 1 382 ? 22.755 -20.897 -42.195 1.00 33.59 382 ASP A O 1
ATOM 3138 N N . PHE A 1 383 ? 20.594 -20.586 -42.645 1.00 33.72 383 PHE A N 1
ATOM 3139 C CA . PHE A 1 383 ? 20.314 -19.981 -41.338 1.00 33.72 383 PHE A CA 1
ATOM 3140 C C . PHE A 1 383 ? 18.844 -20.166 -40.947 1.00 33.72 383 PHE A C 1
ATOM 3142 O O . PHE A 1 383 ? 17.962 -19.408 -41.349 1.00 33.72 383 PHE A O 1
ATOM 3149 N N . ASN A 1 384 ? 18.579 -21.212 -40.160 1.00 34.09 384 ASN A N 1
ATOM 3150 C CA . ASN A 1 384 ? 17.238 -21.556 -39.694 1.00 34.09 384 ASN A CA 1
ATOM 3151 C C . ASN A 1 384 ? 16.666 -20.492 -38.738 1.00 34.09 384 ASN A C 1
ATOM 3153 O O . ASN A 1 384 ? 17.278 -20.111 -37.738 1.00 34.09 384 ASN A O 1
ATOM 3157 N N . GLN A 1 385 ? 15.450 -20.048 -39.055 1.00 35.72 385 GLN A N 1
ATOM 3158 C CA . GLN A 1 385 ? 14.638 -19.080 -38.319 1.00 35.72 385 GLN A CA 1
ATOM 3159 C C . GLN A 1 385 ? 14.113 -19.694 -37.006 1.00 35.72 385 GLN A C 1
ATOM 3161 O O . GLN A 1 385 ? 13.433 -20.717 -37.023 1.00 35.72 385 GLN A O 1
ATOM 3166 N N . CYS A 1 386 ? 14.391 -19.069 -35.856 1.00 35.56 386 CYS A N 1
ATOM 3167 C CA . CYS A 1 386 ? 13.782 -19.451 -34.576 1.00 35.56 386 CYS A CA 1
ATOM 3168 C C . CYS A 1 386 ? 12.466 -18.692 -34.353 1.00 35.56 386 CYS A C 1
ATOM 3170 O O . CYS A 1 386 ? 12.433 -17.462 -34.335 1.00 35.56 386 CYS A O 1
ATOM 3172 N N . ASP A 1 387 ? 11.395 -19.458 -34.159 1.00 36.97 387 ASP A N 1
ATOM 3173 C CA . ASP A 1 387 ? 10.003 -19.015 -34.149 1.00 36.97 387 ASP A CA 1
ATOM 3174 C C . ASP A 1 387 ? 9.605 -18.249 -32.868 1.00 36.97 387 ASP A C 1
ATOM 3176 O O . ASP A 1 387 ? 9.881 -18.677 -31.740 1.00 36.97 387 ASP A O 1
ATOM 3180 N N . VAL A 1 388 ? 8.898 -17.124 -33.028 1.00 36.00 388 VAL A N 1
ATOM 3181 C CA . VAL A 1 388 ? 8.522 -16.173 -31.954 1.00 36.00 388 VAL A CA 1
ATOM 3182 C C . VAL A 1 388 ? 7.685 -16.837 -30.847 1.00 36.00 388 VAL A C 1
ATOM 3184 O O . VAL A 1 388 ? 7.799 -16.489 -29.669 1.00 36.00 388 VAL A O 1
ATOM 3187 N N . LEU A 1 389 ? 6.888 -17.850 -31.198 1.00 32.62 389 LEU A N 1
ATOM 3188 C CA . LEU A 1 389 ? 6.054 -18.614 -30.263 1.00 32.62 389 LEU A CA 1
ATOM 3189 C C . LEU A 1 389 ? 6.878 -19.488 -29.302 1.00 32.62 389 LEU A C 1
ATOM 3191 O O . LEU A 1 389 ? 6.518 -19.623 -28.131 1.00 32.62 389 LEU A O 1
ATOM 3195 N N . SER A 1 390 ? 8.021 -20.018 -29.748 1.00 35.03 390 SER A N 1
ATOM 3196 C CA . SER A 1 390 ? 8.911 -20.842 -28.915 1.00 35.03 390 SER A CA 1
ATOM 3197 C C . SER A 1 390 ? 9.594 -20.010 -27.816 1.00 35.03 390 SER A C 1
ATOM 3199 O O . SER A 1 390 ? 9.745 -20.445 -26.667 1.00 35.03 390 SER A O 1
ATOM 3201 N N . TRP A 1 391 ? 9.922 -18.752 -28.124 1.00 37.16 391 TRP A N 1
ATOM 3202 C CA . TRP A 1 391 ? 10.536 -17.822 -27.175 1.00 37.16 391 TRP A CA 1
ATOM 3203 C C . TRP A 1 391 ? 9.541 -17.294 -26.129 1.00 37.16 391 TRP A C 1
ATOM 3205 O O . TRP A 1 391 ? 9.848 -17.290 -24.935 1.00 37.16 391 TRP A O 1
ATOM 3215 N N . VAL A 1 392 ? 8.313 -16.947 -26.537 1.00 37.22 392 VAL A N 1
ATOM 3216 C CA . VAL A 1 392 ? 7.234 -16.549 -25.608 1.00 37.22 392 VAL A CA 1
ATOM 3217 C C . VAL A 1 392 ? 6.927 -17.678 -24.616 1.00 37.22 392 VAL A C 1
ATOM 3219 O O . VAL A 1 392 ? 6.861 -17.441 -23.408 1.00 37.22 392 VAL A O 1
ATOM 3222 N N . MET A 1 393 ? 6.855 -18.927 -25.084 1.00 32.50 393 MET A N 1
ATOM 3223 C CA . MET A 1 393 ? 6.663 -20.101 -24.219 1.00 32.50 393 MET A CA 1
ATOM 3224 C C . MET A 1 393 ? 7.845 -20.340 -23.262 1.00 32.50 393 MET A C 1
ATOM 3226 O O . MET A 1 393 ? 7.657 -20.825 -22.143 1.00 32.50 393 MET A O 1
ATOM 3230 N N . THR A 1 394 ? 9.060 -19.947 -23.652 1.00 39.38 394 THR A N 1
ATOM 3231 C CA . THR A 1 394 ? 10.256 -20.014 -22.798 1.00 39.38 394 THR A CA 1
ATOM 3232 C C . THR A 1 394 ? 10.236 -18.940 -21.704 1.00 39.38 394 THR A C 1
ATOM 3234 O O . THR A 1 394 ? 10.562 -19.242 -20.557 1.00 39.38 394 THR A O 1
ATOM 3237 N N . ILE A 1 395 ? 9.750 -17.727 -21.988 1.00 40.72 395 ILE A N 1
ATOM 3238 C CA . ILE A 1 395 ? 9.530 -16.681 -20.971 1.00 40.72 395 ILE A CA 1
ATOM 3239 C C . ILE A 1 395 ? 8.480 -17.112 -19.942 1.00 40.72 395 ILE A C 1
ATOM 3241 O O . ILE A 1 395 ? 8.697 -16.940 -18.741 1.00 40.72 395 ILE A O 1
ATOM 3245 N N . PHE A 1 396 ? 7.379 -17.737 -20.369 1.00 35.22 396 PHE A N 1
ATOM 3246 C CA . PHE A 1 396 ? 6.383 -18.272 -19.434 1.00 35.22 396 PHE A CA 1
ATOM 3247 C C . PHE A 1 396 ? 6.926 -19.448 -18.597 1.00 35.22 396 PHE A C 1
ATOM 3249 O O . PHE A 1 396 ? 6.606 -19.551 -17.410 1.00 35.22 396 PHE A O 1
ATOM 3256 N N . LYS A 1 397 ? 7.831 -20.278 -19.143 1.00 32.56 397 LYS A N 1
ATOM 3257 C CA . LYS A 1 397 ? 8.580 -21.291 -18.368 1.00 32.56 397 LYS A CA 1
ATOM 3258 C C . LYS A 1 397 ? 9.560 -20.665 -17.361 1.00 32.56 397 LYS A C 1
ATOM 3260 O O . LYS A 1 397 ? 9.665 -21.148 -16.233 1.00 32.56 397 LYS A O 1
ATOM 3265 N N . VAL A 1 398 ? 10.221 -19.562 -17.714 1.00 38.19 398 VAL A N 1
ATOM 3266 C CA . VAL A 1 398 ? 11.120 -18.797 -16.825 1.00 38.19 398 VAL A CA 1
ATOM 3267 C C . VAL A 1 398 ? 10.342 -18.049 -15.730 1.00 38.19 398 VAL A C 1
ATOM 3269 O O . VAL A 1 398 ? 10.813 -17.966 -14.594 1.00 38.19 398 VAL A O 1
ATOM 3272 N N . GLY A 1 399 ? 9.102 -17.623 -15.993 1.00 32.78 399 GLY A N 1
ATOM 3273 C CA . GLY A 1 399 ? 8.179 -17.097 -14.978 1.00 32.78 399 GLY A CA 1
ATOM 3274 C C . GLY A 1 399 ? 7.906 -18.076 -13.824 1.00 32.78 399 GLY A C 1
ATOM 3275 O O . GLY A 1 399 ? 7.787 -17.658 -12.671 1.00 32.78 399 GLY A O 1
ATOM 3276 N N . ASN A 1 400 ? 7.916 -19.387 -14.095 1.00 30.50 400 ASN A N 1
ATOM 3277 C CA . ASN A 1 400 ? 7.818 -20.423 -13.060 1.00 30.50 400 ASN A CA 1
ATOM 3278 C C . ASN A 1 400 ? 9.134 -20.640 -12.284 1.00 30.50 400 ASN A C 1
ATOM 3280 O O . ASN A 1 400 ? 9.085 -20.943 -11.093 1.00 30.50 400 ASN A O 1
ATOM 3284 N N . TYR A 1 401 ? 10.301 -20.403 -12.892 1.00 31.02 401 TYR A N 1
ATOM 3285 C CA . TYR A 1 401 ? 11.598 -20.418 -12.193 1.00 31.02 401 TYR A CA 1
ATOM 3286 C C . TYR A 1 401 ? 11.823 -19.163 -11.329 1.00 31.02 401 TYR A C 1
ATOM 3288 O O . TYR A 1 401 ? 12.398 -19.245 -10.238 1.00 31.02 401 TYR A O 1
ATOM 3296 N N . HIS A 1 402 ? 11.298 -18.007 -11.747 1.00 36.88 402 HIS A N 1
ATOM 3297 C CA . HIS A 1 402 ? 11.360 -16.766 -10.973 1.00 36.88 402 HIS A CA 1
ATOM 3298 C C . HIS A 1 402 ? 10.589 -16.835 -9.651 1.00 36.88 402 HIS A C 1
ATOM 3300 O O . HIS A 1 402 ? 11.007 -16.186 -8.695 1.00 36.88 402 HIS A O 1
ATOM 3306 N N . LYS A 1 403 ? 9.558 -17.683 -9.519 1.00 35.28 403 LYS A N 1
ATOM 3307 C CA . LYS A 1 403 ? 8.926 -17.951 -8.211 1.00 35.28 403 LYS A CA 1
ATOM 3308 C C . LYS A 1 403 ? 9.917 -18.483 -7.168 1.00 35.28 403 LYS A C 1
ATOM 3310 O O . LYS A 1 403 ? 9.746 -18.184 -5.990 1.00 35.28 403 LYS A O 1
ATOM 3315 N N . ASN A 1 404 ? 10.961 -19.205 -7.583 1.00 29.92 404 ASN A N 1
ATOM 3316 C CA . ASN A 1 404 ? 11.985 -19.743 -6.683 1.00 29.92 404 ASN A CA 1
ATOM 3317 C C . ASN A 1 404 ? 13.202 -18.814 -6.550 1.00 29.92 404 ASN A C 1
ATOM 3319 O O . ASN A 1 404 ? 13.704 -18.646 -5.438 1.00 29.92 404 ASN A O 1
ATOM 3323 N N . ALA A 1 405 ? 13.622 -18.146 -7.631 1.00 31.08 405 ALA A N 1
ATOM 3324 C CA . ALA A 1 405 ? 14.770 -17.229 -7.627 1.00 31.08 405 ALA A CA 1
ATOM 3325 C C . ALA A 1 405 ? 14.471 -15.859 -6.983 1.00 31.08 405 ALA A C 1
ATOM 3327 O O . ALA A 1 405 ? 15.314 -15.315 -6.279 1.00 31.08 405 ALA A O 1
ATOM 3328 N N . ILE A 1 406 ? 13.255 -15.319 -7.135 1.00 37.06 406 ILE A N 1
ATOM 3329 C CA . ILE A 1 406 ? 12.817 -14.089 -6.444 1.00 37.06 406 ILE A CA 1
ATOM 3330 C C . ILE A 1 406 ? 12.657 -14.363 -4.940 1.00 37.06 406 ILE A C 1
ATOM 3332 O O . ILE A 1 406 ? 13.011 -13.524 -4.115 1.00 37.06 406 ILE A O 1
ATOM 3336 N N . LYS A 1 407 ? 12.228 -15.578 -4.570 1.00 31.59 407 LYS A N 1
ATOM 3337 C CA . LYS A 1 407 ? 12.096 -16.018 -3.173 1.00 31.59 407 LYS A CA 1
ATOM 3338 C C . LYS A 1 407 ? 13.448 -16.218 -2.478 1.00 31.59 407 LYS A C 1
ATOM 3340 O O . LYS A 1 407 ? 13.526 -15.999 -1.279 1.00 31.59 407 LYS A O 1
ATOM 3345 N N . THR A 1 408 ? 14.511 -16.578 -3.205 1.00 34.16 408 THR A N 1
ATOM 3346 C CA . THR A 1 408 ? 15.874 -16.753 -2.653 1.00 34.16 408 THR A CA 1
ATOM 3347 C C . THR A 1 408 ? 16.759 -15.508 -2.795 1.00 34.16 408 THR A C 1
ATOM 3349 O O . THR A 1 408 ? 17.535 -15.212 -1.887 1.00 34.16 408 THR A O 1
ATOM 3352 N N . GLY A 1 409 ? 16.618 -14.741 -3.879 1.00 30.23 409 GLY A N 1
ATOM 3353 C CA . GLY A 1 409 ? 17.381 -13.518 -4.152 1.00 30.23 409 GLY A CA 1
ATOM 3354 C C . GLY A 1 409 ? 16.950 -12.325 -3.298 1.00 30.23 409 GLY A C 1
ATOM 3355 O O . GLY A 1 409 ? 17.800 -11.689 -2.678 1.00 30.23 409 GLY A O 1
ATOM 3356 N N . LEU A 1 410 ? 15.639 -12.072 -3.160 1.00 31.94 410 LEU A N 1
ATOM 3357 C CA . LEU A 1 410 ? 15.155 -11.047 -2.225 1.00 31.94 410 LEU A CA 1
ATOM 3358 C C . LEU A 1 410 ? 15.432 -11.458 -0.774 1.00 31.94 410 LEU A C 1
ATOM 3360 O O . LEU A 1 410 ? 15.837 -10.609 0.010 1.00 31.94 410 LEU A O 1
ATOM 3364 N N . CYS A 1 411 ? 15.332 -12.747 -0.418 1.00 29.77 411 CYS A N 1
ATOM 3365 C CA . CYS A 1 411 ? 15.689 -13.202 0.931 1.00 29.77 411 CYS A CA 1
ATOM 3366 C C . CYS A 1 411 ? 17.144 -12.879 1.279 1.00 29.77 411 CYS A C 1
ATOM 3368 O O . CYS A 1 411 ? 17.380 -12.411 2.385 1.00 29.77 411 CYS A O 1
ATOM 3370 N N . LYS A 1 412 ? 18.096 -13.075 0.353 1.00 29.83 412 LYS A N 1
ATOM 3371 C CA . LYS A 1 412 ? 19.529 -12.783 0.562 1.00 29.83 412 LYS A CA 1
ATOM 3372 C C . LYS A 1 412 ? 19.857 -11.289 0.569 1.00 29.83 412 LYS A C 1
ATOM 3374 O O . LYS A 1 412 ? 20.683 -10.861 1.368 1.00 29.83 412 LYS A O 1
ATOM 3379 N N . VAL A 1 413 ? 19.192 -10.483 -0.259 1.00 30.78 413 VAL A N 1
ATOM 3380 C CA . VAL A 1 413 ? 19.373 -9.020 -0.243 1.00 30.78 413 VAL A CA 1
ATOM 3381 C C . VAL A 1 413 ? 18.768 -8.409 1.030 1.00 30.78 413 VAL A C 1
ATOM 3383 O O . VAL A 1 413 ? 19.416 -7.589 1.673 1.00 30.78 413 VAL A O 1
ATOM 3386 N N . PHE A 1 414 ? 17.597 -8.875 1.482 1.00 29.75 414 PHE A N 1
ATOM 3387 C CA . PHE A 1 414 ? 16.994 -8.408 2.738 1.00 29.75 414 PHE A CA 1
ATOM 3388 C C . PHE A 1 414 ? 17.692 -8.950 4.000 1.00 29.75 414 PHE A C 1
ATOM 3390 O O . PHE A 1 414 ? 17.766 -8.227 4.991 1.00 29.75 414 PHE A O 1
ATOM 3397 N N . THR A 1 415 ? 18.269 -10.161 3.987 1.00 32.19 415 THR A N 1
ATOM 3398 C CA . THR A 1 415 ? 19.073 -10.651 5.134 1.00 32.19 415 THR A CA 1
ATOM 3399 C C . THR A 1 415 ? 20.442 -9.985 5.238 1.00 32.19 415 THR A C 1
ATOM 3401 O O . THR A 1 415 ? 20.903 -9.775 6.355 1.00 32.19 415 THR A O 1
ATOM 3404 N N . ASN A 1 416 ? 21.065 -9.578 4.126 1.00 29.48 416 ASN A N 1
ATOM 3405 C CA . ASN A 1 416 ? 22.330 -8.833 4.173 1.00 29.48 416 ASN A CA 1
ATOM 3406 C C . ASN A 1 416 ? 22.153 -7.356 4.554 1.00 29.48 416 ASN A C 1
ATOM 3408 O O . ASN A 1 416 ? 23.063 -6.775 5.138 1.00 29.48 416 ASN A O 1
ATOM 3412 N N . ILE A 1 417 ? 20.983 -6.762 4.302 1.00 32.41 417 ILE A N 1
ATOM 3413 C CA . ILE A 1 417 ? 20.634 -5.431 4.831 1.00 32.41 417 ILE A CA 1
ATOM 3414 C C . ILE A 1 417 ? 20.298 -5.503 6.334 1.00 32.41 417 ILE A C 1
ATOM 3416 O O . ILE A 1 417 ? 20.523 -4.544 7.059 1.00 32.41 417 ILE A O 1
ATOM 3420 N N . SER A 1 418 ? 19.839 -6.657 6.831 1.00 28.91 418 SER A N 1
ATOM 3421 C CA . SER A 1 418 ? 19.541 -6.890 8.254 1.00 28.91 418 SER A CA 1
ATOM 3422 C C . SER A 1 418 ? 20.763 -7.254 9.118 1.00 28.91 418 SER A C 1
ATOM 3424 O O . SER A 1 418 ? 20.599 -7.442 10.321 1.00 28.91 418 SER A O 1
ATOM 3426 N N . ARG A 1 419 ? 21.959 -7.417 8.534 1.00 28.48 419 ARG A N 1
ATOM 3427 C CA . ARG A 1 419 ? 23.165 -7.919 9.228 1.00 28.48 419 ARG A CA 1
ATOM 3428 C C . ARG A 1 419 ? 24.363 -6.965 9.223 1.00 28.48 419 ARG A C 1
ATOM 3430 O O . ARG A 1 419 ? 25.447 -7.381 9.613 1.00 28.48 419 ARG A O 1
ATOM 3437 N N . ARG A 1 420 ? 24.201 -5.713 8.789 1.00 29.22 420 ARG A N 1
ATOM 3438 C CA . ARG A 1 420 ? 25.219 -4.682 9.033 1.00 29.22 420 ARG A CA 1
ATOM 3439 C C . ARG A 1 420 ? 24.800 -3.853 10.234 1.00 29.22 420 ARG A C 1
ATOM 3441 O O . ARG A 1 420 ? 23.753 -3.214 10.206 1.00 29.22 420 ARG A O 1
ATOM 3448 N N . ASP A 1 421 ? 25.624 -3.954 11.265 1.00 31.02 421 ASP A N 1
ATOM 3449 C CA . ASP A 1 421 ? 25.542 -3.260 12.536 1.00 31.02 421 ASP A CA 1
ATOM 3450 C C . ASP A 1 421 ? 25.239 -1.769 12.350 1.00 31.02 421 ASP A C 1
ATOM 3452 O O . ASP A 1 421 ? 26.009 -1.033 11.738 1.00 31.02 421 ASP A O 1
ATOM 3456 N N . PHE A 1 422 ? 24.109 -1.332 12.905 1.00 29.59 422 PHE A N 1
ATOM 3457 C CA . PHE A 1 422 ? 23.894 0.052 13.321 1.00 29.59 422 PHE A CA 1
ATOM 3458 C C . PHE A 1 422 ? 24.144 0.117 14.828 1.00 29.59 422 PHE A C 1
ATOM 3460 O O . PHE A 1 422 ? 23.238 0.283 15.638 1.00 29.59 422 PHE A O 1
ATOM 3467 N N . THR A 1 423 ? 25.403 -0.075 15.197 1.00 27.59 423 THR A N 1
ATOM 3468 C CA . THR A 1 423 ? 25.985 0.562 16.373 1.00 27.59 423 THR A CA 1
ATOM 3469 C C . THR A 1 423 ? 26.931 1.621 15.837 1.00 27.59 423 THR A C 1
ATOM 3471 O O . THR A 1 423 ? 27.745 1.307 14.971 1.00 27.59 423 THR A O 1
ATOM 3474 N N . THR A 1 424 ? 26.788 2.835 16.371 1.00 29.48 424 THR A N 1
ATOM 3475 C CA . THR A 1 424 ? 27.607 4.041 16.167 1.00 29.48 424 THR A CA 1
ATOM 3476 C C . THR A 1 424 ? 26.918 5.151 15.352 1.00 29.48 424 THR A C 1
ATOM 3478 O O . THR A 1 424 ? 26.883 5.125 14.122 1.00 29.48 424 THR A O 1
ATOM 3481 N N . ILE A 1 425 ? 26.499 6.154 16.143 1.00 30.78 425 ILE A N 1
ATOM 3482 C CA . ILE A 1 425 ? 25.954 7.503 15.883 1.00 30.78 425 ILE A CA 1
ATOM 3483 C C . ILE A 1 425 ? 24.433 7.587 15.791 1.00 30.78 425 ILE A C 1
ATOM 3485 O O . ILE A 1 425 ? 23.850 7.189 14.759 1.00 30.78 425 ILE A O 1
#

Foldseek 3Di:
DQLCQPPWFDDPFKIWHFDDPVQLVVVLVLLVDPVQCLFVVHDRDDSVVSNVVSVVQNPDPQKTKIFIFGPVVVVPHPRNVRTQWMKMWGQPDPPQNQETEIDIDGSHPVCPPVCSRVRVRLRVLVCSCPPVVRFKYKYKGQLPPVVVVVSVVVLVWDFDDQDPPSNITMTMDTSVSNDDPLLQVLLVLLLCLQLVLLVLLLQQVLLVVVQVVCVVVVHDDPPPDSGDPDDDCVSDPVLVSVLSNCCRRPPPSNVVLVLLVVLCVVQPDQPPVSLVVSLCCCLPPVPLVSLQCSQLSSCVSVVHPPVCSCVVCVVCVVVVSVVCCVQSSVQSSCLSRPNDSSCSSNSVSNSSSVVSNVVSVVVVVVVVVVVVVVVVVVPDDDDDDDDPVVVVVVVVVVVVVCVVVVVVVVVVVVVVVVPDDPDDD

pLDDT: mean 81.01, std 20.57, range [27.59, 98.44]

Sequence (425 aa):
MKINENTRIVGSKVVLVPYKKKYVERYHQWMKSEELQYLTGSEPLTIEEEYQMQESWHNDDNKCTFIILDRNRFDKTNPVDSMIGDTNLYLNDIEEPFTAECEIMIAEKCARGQKMGWEALILILRYGIEALKINKYRAKIKIDNEKSIKMFNKLRFNEISRSVVFEEVTLECDATAIKFRPLFFNSVAYGSFYTGAEFLQQTYNINQKEKAAAVLNNTPVNSNKLFPDKFKLEDYNVPVLRRYLTYGYFLAGPILHGWYSWLDKMFKGTAPKIVVTKLLCDQFILTPPLVVLFFTSMSVMEGKKTENLLDECKAKFVKTFATSCIFWLPVQFVNFLLIPPSFRVLYVSVASFCWVNILCHLKLNFLFNVTATAYNRIGIDDFNQCDVLSWVMTIFKVGNYHKNAIKTGLCKVFTNISRRDFTTI

Secondary structure (DSSP, 8-state):
-GGGTT--EE-SSEEEEE--GGGHHHHHHHTT-HHHHHHHTPPP--HHHHHHHHHHHHH-TTEEEEEEEEHHHHTTS-TTTTEEEEEEEE---SS-TTEEEEEEE---GGGTTTTHHHHHHHHHHHHHHHTS---EEEEEEETT-HHHHHHHHHTT-EEEEEETTTTEEEEEEEHHHH---HHHHHHHHHHHHHHHHHHHHHHHHHHHHHHHHHHHTTPPP-TT-SS-SS--GGGS-HHHHHHHHHIIIIIIHHHHHHHHHHHHHHS-S--HHHHHHHHHHIIIIIHHHHHHHHHHHHHHHTT--GGGTTHHHHHHHHHHHHHHHHHHHHHHHHHHHHS-GGGHHHHHHHHHHHHHHHHHHHHHHHHHHHHHHHHTTTT----PPPPHHHHHHHHHHHHHHHHHHHHHHHHHHHHHHTTS-----

Organism: Cotesia congregata (NCBI:txid51543)

InterPro domains:
  IPR000182 GNAT domain [PF13302] (14-157)
  IPR007248 Mpv17/PMP22 [PF04117] (299-360)
  IPR016181 Acyl-CoA N-acyltransferase [SSF55729] (7-160)
  IPR039135 N-acetyltransferase 9-like [PTHR13256] (1-180)

Radius of gyration: 29.01 Å; chains: 1; bounding box: 64×47×92 Å